Protein AF-0000000076753083 (afdb_homodimer)

Sequence (568 aa):
MSHSIWILEYGYVDRFPASNLFAAQPNAGHRRMPYCFGLVRSQDRCVLVDTGFADPAISERLTAKYGDTRWAHPVDVLARVGVSADEVDTILLTHNHFDHAGCVDAFPGAHVWIQRREIDNYLAAVRRPARFEFLTRSCQADLPQQLATRPATLVDGVASPAPGIELRPAHDTHTAGSQVVVVDDTWVFAGDNVYSYENLEGLSGDGVLAPIAMTTGSAAGWLDFADAMLRGVGGDTRRVLPFHEAGVWDRFPSATWDDGLHVAEVSLAGGHVSVVPSGPGTGSMSHSIWILEYGYVDRFPASNLFAAQPNAGHRRMPYCFGLVRSQDRCVLVDTGFADPAISERLTAKYGDTRWAHPVDVLARVGVSADEVDTILLTHNHFDHAGCVDAFPGAHVWIQRREIDNYLAAVRRPARFEFLTRSCQADLPQQLATRPATLVDGVASPAPGIELRPAHDTHTAGSQVVVVDDTWVFAGDNVYSYENLEGLSGDGVLAPIAMTTGSAAGWLDFADAMLRGVGGDTRRVLPFHEAGVWDRFPSATWDDGLHVAEVSLAGGHVSVVPSGPGTGS

pLDDT: mean 95.04, std 9.67, range [25.84, 99.0]

Organism: NCBI:txid927661

Nearest PDB structures (foldseek):
  3dhb-assembly1_A  TM=7.819E-01  e=1.507E-17  Bacillus thuringiensis serovar kurstaki
  5eht-assembly1_A  TM=7.887E-01  e=2.648E-17  Bacillus thuringiensis
  2br6-assembly1_A  TM=8.124E-01  e=2.225E-16  Bacillus thuringiensis
  9ayt-assembly1_P  TM=7.612E-01  e=2.522E-16  Saccharococcus caldoxylosilyticus
  3esh-assembly1_A  TM=8.110E-01  e=4.276E-14  Staphylococcus aureus subsp. aureus Mu50

Secondary structure (DSSP, 8-state):
---EEEEEEEEEEEEEEGGGTSTT-----EEEEEEEEEEEE-SS-EEEE------HHHHHHHHHHHS-EEE--HHHHHHTTT--GGG--EEE-S--BHHHHTTGGG-TTPEEEEEHHHHHHHHHHHTS-GGGGGGTTTB-TTHHHHHHTS-EEEE-S-EEEETTEEEEE-TTSSSTT-EEEEETTTEEEEETT-SSTHHHH-TTSS------SS-SSBHHHHHHHHHHHHHHTTT-GGGEEESS-TTHHHHS-EEE-TTS-EEEEEE--TT----S--------/---EEEEEEEEEEEEEEGGGTSTT-----EEEEEEEEEEEE-SS-EEEE------HHHHHHHHHHHS-EEE--HHHHHHHTT--GGG--EEE-S--BHHHHTTGGG-TTPEEEEEHHHHHHHHHHHTS-GGGGGGTTTB-TTHHHHHHTS-EEEE-S-EEEETTEEEEE-TTSSSTT-EEEEETTTEEEEETT-SSTHHHH-TTSS------SS-SSBHHHHHHHHHHHHHHTTT-GGGEEESS-TTHHHHS-EEE-TTS-EEEEEE--TT----S--------

Structure (mmCIF, N/CA/C/O backbone):
data_AF-0000000076753083-model_v1
#
loop_
_entity.id
_entity.type
_entity.pdbx_description
1 polymer 'Zn-dependent hydrolase, glyoxylase'
#
loop_
_atom_site.group_PDB
_atom_site.id
_atom_site.type_symbol
_atom_site.label_atom_id
_atom_site.label_alt_id
_atom_site.label_comp_id
_atom_site.label_asym_id
_atom_site.label_entity_id
_atom_site.label_seq_id
_atom_site.pdbx_PDB_ins_code
_atom_site.Cartn_x
_atom_site.Cartn_y
_atom_site.Cartn_z
_atom_site.occupancy
_atom_site.B_iso_or_equiv
_atom_site.auth_seq_id
_atom_site.auth_comp_id
_atom_site.auth_asym_id
_atom_site.auth_atom_id
_atom_site.pdbx_PDB_model_num
ATOM 1 N N . MET A 1 1 ? 13.266 34.344 8.391 1 61.94 1 MET A N 1
ATOM 2 C CA . MET A 1 1 ? 12.055 33.594 8.172 1 61.94 1 MET A CA 1
ATOM 3 C C . MET A 1 1 ? 10.812 34.438 8.352 1 61.94 1 MET A C 1
ATOM 5 O O . MET A 1 1 ? 10.766 35.281 9.242 1 61.94 1 MET A O 1
ATOM 9 N N . SER A 1 2 ? 9.898 34.25 7.238 1 85.56 2 SER A N 1
ATOM 10 C CA . SER A 1 2 ? 8.773 35.188 7.25 1 85.56 2 SER A CA 1
ATOM 11 C C . SER A 1 2 ? 7.582 34.594 8.016 1 85.56 2 SER A C 1
ATOM 13 O O . SER A 1 2 ? 6.652 35.312 8.359 1 85.56 2 SER A O 1
ATOM 15 N N . HIS A 1 3 ? 7.762 33.281 8.414 1 97 3 HIS A N 1
ATOM 16 C CA . HIS A 1 3 ? 6.609 32.688 9.062 1 97 3 HIS A CA 1
ATOM 17 C C . HIS A 1 3 ? 7.004 32 10.375 1 97 3 HIS A C 1
ATOM 19 O O . HIS A 1 3 ? 8.094 31.438 10.484 1 97 3 HIS A O 1
ATOM 25 N N . SER A 1 4 ? 6.195 32.125 11.422 1 98.06 4 SER A N 1
ATOM 26 C CA . SER A 1 4 ? 6.207 31.203 12.547 1 98.06 4 SER A CA 1
ATOM 27 C C . SER A 1 4 ? 5.41 29.938 12.234 1 98.06 4 SER A C 1
ATOM 29 O O . SER A 1 4 ? 4.387 30 11.547 1 98.06 4 SER A O 1
ATOM 31 N N . ILE A 1 5 ? 5.93 28.812 12.68 1 98.75 5 ILE A N 1
ATOM 32 C CA . ILE A 1 5 ? 5.293 27.516 12.43 1 98.75 5 ILE A CA 1
ATOM 33 C C . ILE A 1 5 ? 5.211 26.719 13.727 1 98.75 5 ILE A C 1
ATOM 35 O O . ILE A 1 5 ? 6.215 26.547 14.422 1 98.75 5 ILE A O 1
ATOM 39 N N . TRP A 1 6 ? 4.027 26.297 14.062 1 98.75 6 TRP A N 1
ATOM 40 C CA . TRP A 1 6 ? 3.82 25.375 15.18 1 98.75 6 TRP A CA 1
ATOM 41 C C . TRP A 1 6 ? 3.082 24.125 14.734 1 98.75 6 TRP A C 1
ATOM 43 O O . TRP A 1 6 ? 2.219 24.188 13.852 1 98.75 6 TRP A O 1
ATOM 53 N N . ILE A 1 7 ? 3.424 23.016 15.297 1 98.88 7 ILE A N 1
ATOM 54 C CA . ILE A 1 7 ? 2.652 21.781 15.211 1 98.88 7 ILE A CA 1
ATOM 55 C C . ILE A 1 7 ? 1.921 21.531 16.531 1 98.88 7 ILE A C 1
ATOM 57 O O . ILE A 1 7 ? 2.547 21.469 17.594 1 98.88 7 ILE A O 1
ATOM 61 N N . LEU A 1 8 ? 0.627 21.422 16.469 1 98.88 8 LEU A N 1
ATOM 62 C CA . LEU A 1 8 ? -0.217 21.312 17.641 1 98.88 8 LEU A CA 1
ATOM 63 C C . LEU A 1 8 ? -0.858 19.938 17.719 1 98.88 8 LEU A C 1
ATOM 65 O O . LEU A 1 8 ? -1.578 19.531 16.812 1 98.88 8 LEU A O 1
ATOM 69 N N . GLU A 1 9 ? -0.586 19.234 18.797 1 98.81 9 GLU A N 1
ATOM 70 C CA . GLU A 1 9 ? -1.224 17.938 19.047 1 98.81 9 GLU A CA 1
ATOM 71 C C . GLU A 1 9 ? -2.611 18.109 19.656 1 98.81 9 GLU A C 1
ATOM 73 O O . GLU A 1 9 ? -2.771 18.828 20.656 1 98.81 9 GLU A O 1
ATOM 78 N N . TYR A 1 10 ? -3.615 17.5 19.031 1 98.75 10 TYR A N 1
ATOM 79 C CA . TYR A 1 10 ? -4.957 17.609 19.594 1 98.75 10 TYR A CA 1
ATOM 80 C C . TYR A 1 10 ? -5.445 16.25 20.094 1 98.75 10 TYR A C 1
ATOM 82 O O . TYR A 1 10 ? -6.539 16.156 20.656 1 98.75 10 TYR A O 1
ATOM 90 N N . GLY A 1 11 ? -4.605 15.234 19.875 1 98.25 11 GLY A N 1
ATOM 91 C CA . GLY A 1 11 ? -4.91 13.914 20.406 1 98.25 11 GLY A CA 1
ATOM 92 C C . GLY A 1 11 ? -3.869 12.875 20.031 1 98.25 11 GLY A C 1
ATOM 93 O O . GLY A 1 11 ? -2.904 13.172 19.328 1 98.25 11 GLY A O 1
ATOM 94 N N . TYR A 1 12 ? -4.055 11.688 20.625 1 97.75 12 TYR A N 1
ATOM 95 C CA . TYR A 1 12 ? -3.182 10.578 20.266 1 97.75 12 TYR A CA 1
ATOM 96 C C . TYR A 1 12 ? -3.885 9.242 20.484 1 97.75 12 TYR A C 1
ATOM 98 O O . TYR A 1 12 ? -4.902 9.172 21.172 1 97.75 12 TYR A O 1
ATOM 106 N N . VAL A 1 13 ? -3.391 8.312 19.766 1 95.88 13 VAL A N 1
ATOM 107 C CA . VAL A 1 13 ? -3.643 6.898 20.047 1 95.88 13 VAL A CA 1
ATOM 108 C C . VAL A 1 13 ? -2.393 6.262 20.656 1 95.88 13 VAL A C 1
ATOM 110 O O . VAL A 1 13 ? -1.289 6.426 20.125 1 95.88 13 VAL A O 1
ATOM 113 N N . ASP A 1 14 ? -2.518 5.492 21.688 1 92.56 14 ASP A N 1
ATOM 114 C CA . ASP A 1 14 ? -1.365 5.051 22.469 1 92.56 14 ASP A CA 1
ATOM 115 C C . ASP A 1 14 ? -0.721 3.814 21.844 1 92.56 14 ASP A C 1
ATOM 117 O O . ASP A 1 14 ? 0.501 3.658 21.875 1 92.56 14 ASP A O 1
ATOM 121 N N . ARG A 1 15 ? -1.529 2.943 21.312 1 91.38 15 ARG A N 1
ATOM 122 C CA . ARG A 1 15 ? -0.994 1.678 20.828 1 91.38 15 ARG A CA 1
ATOM 123 C C . ARG A 1 15 ? -1.315 1.481 19.359 1 91.38 15 ARG A C 1
ATOM 125 O O . ARG A 1 15 ? -1.997 0.523 18.984 1 91.38 15 ARG A O 1
ATOM 132 N N . PHE A 1 16 ? -0.748 2.334 18.547 1 91.88 16 PHE A N 1
ATOM 133 C CA . PHE A 1 16 ? -0.932 2.213 17.109 1 91.88 16 PHE A CA 1
ATOM 134 C C . PHE A 1 16 ? 0.049 1.207 16.516 1 91.88 16 PHE A C 1
ATOM 136 O O . PHE A 1 16 ? 1.251 1.277 16.781 1 91.88 16 PHE A O 1
ATOM 143 N N . PRO A 1 17 ? -0.445 0.297 15.727 1 89.25 17 PRO A N 1
ATOM 144 C CA . PRO A 1 17 ? 0.468 -0.707 15.18 1 89.25 17 PRO A CA 1
ATOM 145 C C . PRO A 1 17 ? 1.49 -0.108 14.211 1 89.25 17 PRO A C 1
ATOM 147 O O . PRO A 1 17 ? 1.116 0.561 13.25 1 89.25 17 PRO A O 1
ATOM 150 N N . ALA A 1 18 ? 2.715 -0.465 14.391 1 86.19 18 ALA A N 1
ATOM 151 C CA . ALA A 1 18 ? 3.789 0.057 13.547 1 86.19 18 ALA A CA 1
ATOM 152 C C . ALA A 1 18 ? 3.635 -0.416 12.102 1 86.19 18 ALA A C 1
ATOM 154 O O . ALA A 1 18 ? 4 0.3 11.164 1 86.19 18 ALA A O 1
ATOM 155 N N . SER A 1 19 ? 3.01 -1.579 11.93 1 85.5 19 SER A N 1
ATOM 156 C CA . SER A 1 19 ? 2.838 -2.166 10.602 1 85.5 19 SER A CA 1
ATOM 157 C C . SER A 1 19 ? 1.927 -1.306 9.734 1 85.5 19 SER A C 1
ATOM 159 O O . SER A 1 19 ? 1.893 -1.468 8.508 1 85.5 19 SER A O 1
ATOM 161 N N . ASN A 1 20 ? 1.285 -0.365 10.328 1 89.5 20 ASN A N 1
ATOM 162 C CA . ASN A 1 20 ? 0.408 0.523 9.578 1 89.5 20 ASN A CA 1
ATOM 163 C C . ASN A 1 20 ? 1.157 1.752 9.062 1 89.5 20 ASN A C 1
ATOM 165 O O . ASN A 1 20 ? 0.63 2.512 8.25 1 89.5 20 ASN A O 1
ATOM 169 N N . LEU A 1 21 ? 2.391 1.886 9.484 1 91.69 21 LEU A N 1
ATOM 170 C CA . LEU A 1 21 ? 3.152 3.076 9.117 1 91.69 21 LEU A CA 1
ATOM 171 C C . LEU A 1 21 ? 4.059 2.799 7.922 1 91.69 21 LEU A C 1
ATOM 173 O O . LEU A 1 21 ? 4.445 3.723 7.203 1 91.69 21 LEU A O 1
ATOM 177 N N . PHE A 1 22 ? 4.402 1.543 7.781 1 91.56 22 PHE A N 1
ATOM 178 C CA . PHE A 1 22 ? 5.387 1.149 6.785 1 91.56 22 PHE A CA 1
ATOM 179 C C . PHE A 1 22 ? 4.875 -0.017 5.945 1 91.56 22 PHE A C 1
ATOM 181 O O . PHE A 1 22 ? 4.453 -1.039 6.488 1 91.56 22 PHE A O 1
ATOM 188 N N . ALA A 1 23 ? 4.988 0.157 4.688 1 90.19 23 ALA A N 1
ATOM 189 C CA . ALA A 1 23 ? 4.555 -0.908 3.787 1 90.19 23 ALA A CA 1
ATOM 190 C C . ALA A 1 23 ? 5.465 -2.129 3.906 1 90.19 23 ALA A C 1
ATOM 192 O O . ALA A 1 23 ? 6.688 -1.995 4.008 1 90.19 23 ALA A O 1
ATOM 193 N N . ALA A 1 24 ? 4.84 -3.322 3.887 1 81.5 24 ALA A N 1
ATOM 194 C CA . ALA A 1 24 ? 5.527 -4.609 3.789 1 81.5 24 ALA A CA 1
ATOM 195 C C . ALA A 1 24 ? 6.445 -4.832 4.988 1 81.5 24 ALA A C 1
ATOM 197 O O . ALA A 1 24 ? 7.543 -5.375 4.844 1 81.5 24 ALA A O 1
ATOM 198 N N . GLN A 1 25 ? 6.148 -4.273 6.121 1 77.69 25 GLN A N 1
ATOM 199 C CA . GLN A 1 25 ? 6.906 -4.508 7.344 1 77.69 25 GLN A CA 1
ATOM 200 C C . GLN A 1 25 ? 6.117 -5.379 8.32 1 77.69 25 GLN A C 1
ATOM 202 O O . GLN A 1 25 ? 4.918 -5.168 8.523 1 77.69 25 GLN A O 1
ATOM 207 N N . PRO A 1 26 ? 6.855 -6.352 8.773 1 71.38 26 PRO A N 1
ATOM 208 C CA . PRO A 1 26 ? 6.172 -7.238 9.719 1 71.38 26 PRO A CA 1
ATOM 209 C C . PRO A 1 26 ? 5.668 -6.5 10.953 1 71.38 26 PRO A C 1
ATOM 211 O O . PRO A 1 26 ? 6.016 -5.336 11.172 1 71.38 26 PRO A O 1
ATOM 214 N N . ASN A 1 27 ? 4.918 -7.285 11.727 1 64.5 27 ASN A N 1
ATOM 215 C CA . ASN A 1 27 ? 4.344 -6.793 12.969 1 64.5 27 ASN A CA 1
ATOM 216 C C . ASN A 1 27 ? 5.43 -6.367 13.961 1 64.5 27 ASN A C 1
ATOM 218 O O . ASN A 1 27 ? 6.199 -7.203 14.438 1 64.5 27 ASN A O 1
ATOM 222 N N . ALA A 1 28 ? 5.613 -5.094 13.961 1 71.75 28 ALA A N 1
ATOM 223 C CA . ALA A 1 28 ? 6.738 -4.555 14.719 1 71.75 28 ALA A CA 1
ATOM 224 C C . ALA A 1 28 ? 6.254 -3.809 15.961 1 71.75 28 ALA A C 1
ATOM 226 O O . ALA A 1 28 ? 6.891 -2.854 16.406 1 71.75 28 ALA A O 1
ATOM 227 N N . GLY A 1 29 ? 5.188 -4.27 16.516 1 83.62 29 GLY A N 1
ATOM 228 C CA . GLY A 1 29 ? 4.793 -3.658 17.766 1 83.62 29 GLY A CA 1
ATOM 229 C C . GLY A 1 29 ? 3.918 -2.434 17.594 1 83.62 29 GLY A C 1
ATOM 230 O O . GLY A 1 29 ? 3.252 -2.283 16.562 1 83.62 29 GLY A O 1
ATOM 231 N N . HIS A 1 30 ? 3.799 -1.666 18.75 1 89.5 30 HIS A N 1
ATOM 232 C CA . HIS A 1 30 ? 2.943 -0.486 18.781 1 89.5 30 HIS A CA 1
ATOM 233 C C . HIS A 1 30 ? 3.732 0.757 19.172 1 89.5 30 HIS A C 1
ATOM 235 O O . HIS A 1 30 ? 4.805 0.65 19.781 1 89.5 30 HIS A O 1
ATOM 241 N N . ARG A 1 31 ? 3.209 1.835 18.781 1 90.81 31 ARG A N 1
ATOM 242 C CA . ARG A 1 31 ? 3.75 3.109 19.25 1 90.81 31 ARG A CA 1
ATOM 243 C C . ARG A 1 31 ? 2.646 4.148 19.406 1 90.81 31 ARG A C 1
ATOM 245 O O . ARG A 1 31 ? 1.568 4.012 18.828 1 90.81 31 ARG A O 1
ATOM 252 N N . ARG A 1 32 ? 2.961 5.141 20.188 1 93.06 32 ARG A N 1
ATOM 253 C CA . ARG A 1 32 ? 2.023 6.25 20.312 1 93.06 32 ARG A CA 1
ATOM 254 C C . ARG A 1 32 ? 2.002 7.086 19.031 1 93.06 32 ARG A C 1
ATOM 256 O O . ARG A 1 32 ? 3.055 7.43 18.484 1 93.06 32 ARG A O 1
ATOM 263 N N . MET A 1 33 ? 0.857 7.301 18.562 1 96 33 MET A N 1
ATOM 264 C CA . MET A 1 33 ? 0.673 8.094 17.344 1 96 33 MET A CA 1
ATOM 265 C C . MET A 1 33 ? -0.063 9.391 17.656 1 96 33 MET A C 1
ATOM 267 O O . MET A 1 33 ? -1.247 9.375 17.984 1 96 33 MET A O 1
ATOM 271 N N . PRO A 1 34 ? 0.581 10.484 17.516 1 98.25 34 PRO A N 1
ATOM 272 C CA . PRO A 1 34 ? -0.098 11.766 17.734 1 98.25 34 PRO A CA 1
ATOM 273 C C . PRO A 1 34 ? -0.999 12.156 16.562 1 98.25 34 PRO A C 1
ATOM 275 O O . PRO A 1 34 ? -0.782 11.703 15.43 1 98.25 34 PRO A O 1
ATOM 278 N N . TYR A 1 35 ? -1.963 12.867 16.797 1 98.69 35 TYR A N 1
ATOM 279 C CA . TYR A 1 35 ? -2.805 13.586 15.844 1 98.69 35 TYR A CA 1
ATOM 280 C C . TYR A 1 35 ? -2.596 15.086 15.961 1 98.69 35 TYR A C 1
ATOM 282 O O . TYR A 1 35 ? -2.861 15.68 17.016 1 98.69 35 TYR A O 1
ATOM 290 N N . CYS A 1 36 ? -2.125 15.672 14.859 1 98.88 36 CYS A N 1
ATOM 291 C CA . CYS A 1 36 ? -1.72 17.078 14.922 1 98.88 36 CYS A CA 1
ATOM 292 C C . CYS A 1 36 ? -2.281 17.859 13.742 1 98.88 36 CYS A C 1
ATOM 294 O O . CYS A 1 36 ? -2.811 17.266 12.797 1 98.88 36 CYS A O 1
ATOM 296 N N . PHE A 1 37 ? -2.254 19.125 13.812 1 98.88 37 PHE A N 1
ATOM 297 C CA . PHE A 1 37 ? -2.393 20.062 12.711 1 98.88 37 PHE A CA 1
ATOM 298 C C . PHE A 1 37 ? -1.387 21.203 12.844 1 98.88 37 PHE A C 1
ATOM 300 O O . PHE A 1 37 ? -0.685 21.297 13.852 1 98.88 37 PHE A O 1
ATOM 307 N N . GLY A 1 38 ? -1.192 21.953 11.766 1 98.94 38 GLY A N 1
ATOM 308 C CA . GLY A 1 38 ? -0.175 22.984 11.742 1 98.94 38 GLY A CA 1
ATOM 309 C C . GLY A 1 38 ? -0.751 24.391 11.805 1 98.94 38 GLY A C 1
ATOM 310 O O . GLY A 1 38 ? -1.805 24.656 11.227 1 98.94 38 GLY A O 1
ATOM 311 N N . LEU A 1 39 ? -0.045 25.266 12.516 1 98.88 39 LEU A N 1
ATOM 312 C CA . LEU A 1 39 ? -0.304 26.703 12.531 1 98.88 39 LEU A CA 1
ATOM 313 C C . LEU A 1 39 ? 0.852 27.484 11.898 1 98.88 39 LEU A C 1
ATOM 315 O O . LEU A 1 39 ? 2.008 27.297 12.281 1 98.88 39 LEU A O 1
ATOM 319 N N . VAL A 1 40 ? 0.542 28.203 10.852 1 98.81 40 VAL A N 1
ATOM 320 C CA . VAL A 1 40 ? 1.52 29.047 10.164 1 98.81 40 VAL A CA 1
ATOM 321 C C . VAL A 1 40 ? 1.09 30.516 10.234 1 98.81 40 VAL A C 1
ATOM 323 O O . VAL A 1 40 ? 0.014 30.875 9.75 1 98.81 40 VAL A O 1
ATOM 326 N N . ARG A 1 41 ? 1.978 31.375 10.797 1 97.75 41 ARG A N 1
ATOM 327 C CA . ARG A 1 41 ? 1.605 32.781 10.961 1 97.75 41 ARG A CA 1
ATOM 328 C C . ARG A 1 41 ? 2.66 33.688 10.352 1 97.75 41 ARG A C 1
ATOM 330 O O . ARG A 1 41 ? 3.859 33.438 10.484 1 97.75 41 ARG A O 1
ATOM 337 N N . SER A 1 42 ? 2.164 34.625 9.641 1 96 42 SER A N 1
ATOM 338 C CA . SER A 1 42 ? 2.938 35.812 9.281 1 96 42 SER A CA 1
ATOM 339 C C . SER A 1 42 ? 2.373 37.062 9.945 1 96 42 SER A C 1
ATOM 341 O O . SER A 1 42 ? 1.556 36.969 10.867 1 96 42 SER A O 1
ATOM 343 N N . GLN A 1 43 ? 2.932 38.188 9.539 1 91.25 43 GLN A N 1
ATOM 344 C CA . GLN A 1 43 ? 2.451 39.438 10.117 1 91.25 43 GLN A CA 1
ATOM 345 C C . GLN A 1 43 ? 0.974 39.656 9.805 1 91.25 43 GLN A C 1
ATOM 347 O O . GLN A 1 43 ? 0.234 40.219 10.625 1 91.25 43 GLN A O 1
ATOM 352 N N . ASP A 1 44 ? 0.498 39.125 8.703 1 91.88 44 ASP A N 1
ATOM 353 C CA . ASP A 1 44 ? -0.834 39.531 8.242 1 91.88 44 ASP A CA 1
ATOM 354 C C . ASP A 1 44 ? -1.711 38.281 8.023 1 91.88 44 ASP A C 1
ATOM 356 O O . ASP A 1 44 ? -2.854 38.406 7.574 1 91.88 44 ASP A O 1
ATOM 360 N N . ARG A 1 45 ? -1.171 37.094 8.242 1 95.62 45 ARG A N 1
ATOM 361 C CA . ARG A 1 45 ? -1.933 35.906 7.934 1 95.62 45 ARG A CA 1
ATOM 362 C C . ARG A 1 45 ? -1.915 34.938 9.109 1 95.62 45 ARG A C 1
ATOM 364 O O . ARG A 1 45 ? -0.938 34.875 9.859 1 95.62 45 ARG A O 1
ATOM 371 N N . CYS A 1 46 ? -2.951 34.219 9.297 1 98 46 CYS A N 1
ATOM 372 C CA . CYS A 1 46 ? -3.109 33.094 10.211 1 98 46 CYS A CA 1
ATOM 373 C C . CYS A 1 46 ? -3.646 31.875 9.484 1 98 46 CYS A C 1
ATOM 375 O O . CYS A 1 46 ? -4.828 31.812 9.141 1 98 46 CYS A O 1
ATOM 377 N N . VAL A 1 47 ? -2.764 30.906 9.242 1 98.81 47 VAL A N 1
ATOM 378 C CA . VAL A 1 47 ? -3.053 29.797 8.352 1 98.81 47 VAL A CA 1
ATOM 379 C C . VAL A 1 47 ? -3.006 28.484 9.141 1 98.81 47 VAL A C 1
ATOM 381 O O . VAL A 1 47 ? -2.078 28.25 9.914 1 98.81 47 VAL A O 1
ATOM 384 N N . LEU A 1 48 ? -4.023 27.688 8.977 1 98.94 48 LEU A N 1
ATOM 385 C CA . LEU A 1 48 ? -3.959 26.312 9.461 1 98.94 48 LEU A CA 1
ATOM 386 C C . LEU A 1 48 ? -3.611 25.344 8.328 1 98.94 48 LEU A C 1
ATOM 388 O O . LEU A 1 48 ? -4.113 25.5 7.207 1 98.94 48 LEU A O 1
ATOM 392 N N . VAL A 1 49 ? -2.746 24.469 8.594 1 98.94 49 VAL A N 1
ATOM 393 C CA . VAL A 1 49 ? -2.58 23.266 7.773 1 98.94 49 VAL A CA 1
ATOM 394 C C . VAL A 1 49 ? -3.303 22.094 8.422 1 98.94 49 VAL A C 1
ATOM 396 O O . VAL A 1 49 ? -2.855 21.578 9.445 1 98.94 49 VAL A O 1
ATOM 399 N N . ASP A 1 50 ? -4.438 21.688 7.82 1 98.94 50 ASP A N 1
ATOM 400 C CA . ASP A 1 50 ? -5.383 20.703 8.352 1 98.94 50 ASP A CA 1
ATOM 401 C C . ASP A 1 50 ? -6.07 21.234 9.609 1 98.94 50 ASP A C 1
ATOM 403 O O . ASP A 1 50 ? -5.719 22.297 10.109 1 98.94 50 ASP A O 1
ATOM 407 N N . THR A 1 51 ? -7.109 20.516 10.086 1 98.88 51 THR A N 1
ATOM 408 C CA . THR A 1 51 ? -7.961 21.109 11.109 1 98.88 51 THR A CA 1
ATOM 409 C C . THR A 1 51 ? -8.242 20.125 12.234 1 98.88 51 THR A C 1
ATOM 411 O O . THR A 1 51 ? -8.891 20.469 13.227 1 98.88 51 THR A O 1
ATOM 414 N N . GLY A 1 52 ? -7.852 18.875 12.078 1 98.56 52 GLY A N 1
ATOM 415 C CA . GLY A 1 52 ? -8.203 17.844 13.047 1 98.56 52 GLY A CA 1
ATOM 416 C C . GLY A 1 52 ? -9.656 17.406 12.953 1 98.56 52 GLY A C 1
ATOM 417 O O . GLY A 1 52 ? -10.305 17.609 11.922 1 98.56 52 GLY A O 1
ATOM 418 N N . PHE A 1 53 ? -10.102 16.703 14.023 1 98 53 PHE A N 1
ATOM 419 C CA . PHE A 1 53 ? -11.492 16.297 14.109 1 98 53 PHE A CA 1
ATOM 420 C C . PHE A 1 53 ? -12 16.406 15.547 1 98 53 PHE A C 1
ATOM 422 O O . PHE A 1 53 ? -11.211 16.578 16.484 1 98 53 PHE A O 1
ATOM 429 N N . ALA A 1 54 ? -13.336 16.422 15.758 1 96.25 54 ALA A N 1
ATOM 430 C CA . ALA A 1 54 ? -13.938 16.469 17.094 1 96.25 54 ALA A CA 1
ATOM 431 C C . ALA A 1 54 ? -15.164 15.57 17.172 1 96.25 54 ALA A C 1
ATOM 433 O O . ALA A 1 54 ? -15.945 15.656 18.125 1 96.25 54 ALA A O 1
ATOM 434 N N . ASP A 1 55 ? -15.305 14.602 16.406 1 95.19 55 ASP A N 1
ATOM 435 C CA . ASP A 1 55 ? -16.438 13.68 16.406 1 95.19 55 ASP A CA 1
ATOM 436 C C . ASP A 1 55 ? -16.281 12.609 17.469 1 95.19 55 ASP A C 1
ATOM 438 O O . ASP A 1 55 ? -15.391 11.758 17.391 1 95.19 55 ASP A O 1
ATOM 442 N N . PRO A 1 56 ? -17.156 12.602 18.469 1 95.19 56 PRO A N 1
ATOM 443 C CA . PRO A 1 56 ? -17.031 11.633 19.562 1 95.19 56 PRO A CA 1
ATOM 444 C C . PRO A 1 56 ? -17.156 10.188 19.078 1 95.19 56 PRO A C 1
ATOM 446 O O . PRO A 1 56 ? -16.547 9.281 19.656 1 95.19 56 PRO A O 1
ATOM 449 N N . ALA A 1 57 ? -17.969 10.008 18.094 1 95.62 57 ALA A N 1
ATOM 450 C CA . ALA A 1 57 ? -18.125 8.648 17.562 1 95.62 57 ALA A CA 1
ATOM 451 C C . ALA A 1 57 ? -16.797 8.117 17.031 1 95.62 57 ALA A C 1
ATOM 453 O O . ALA A 1 57 ? -16.484 6.93 17.188 1 95.62 57 ALA A O 1
ATOM 454 N N . ILE A 1 58 ? -16.047 8.938 16.453 1 95.88 58 ILE A N 1
ATOM 455 C CA . ILE A 1 58 ? -14.75 8.547 15.898 1 95.88 58 ILE A CA 1
ATOM 456 C C . ILE A 1 58 ? -13.758 8.297 17.031 1 95.88 58 ILE A C 1
ATOM 458 O O . ILE A 1 58 ? -13.031 7.305 17.031 1 95.88 58 ILE A O 1
ATOM 462 N N . SER A 1 59 ? -13.766 9.211 18.031 1 95.69 59 SER A N 1
ATOM 463 C CA . SER A 1 59 ? -12.883 9.031 19.172 1 95.69 59 SER A CA 1
ATOM 464 C C . SER A 1 59 ? -13.148 7.711 19.891 1 95.69 59 SER A C 1
ATOM 466 O O . SER A 1 59 ? -12.211 7.004 20.266 1 95.69 59 SER A O 1
ATOM 468 N N . GLU A 1 60 ? -14.391 7.375 19.984 1 95.69 60 GLU A N 1
ATOM 469 C CA . GLU A 1 60 ? -14.773 6.129 20.641 1 95.69 60 GLU A CA 1
ATOM 470 C C . GLU A 1 60 ? -14.328 4.918 19.828 1 95.69 60 GLU A C 1
ATOM 472 O O . GLU A 1 60 ? -13.836 3.934 20.375 1 95.69 60 GLU A O 1
ATOM 477 N N . ARG A 1 61 ? -14.516 5.02 18.578 1 94.12 61 ARG A N 1
ATOM 478 C CA . ARG A 1 61 ? -14.102 3.936 17.688 1 94.12 61 ARG A CA 1
ATOM 479 C C . ARG A 1 61 ? -12.594 3.719 17.766 1 94.12 61 ARG A C 1
ATOM 481 O O . ARG A 1 61 ? -12.125 2.58 17.844 1 94.12 61 ARG A O 1
ATOM 488 N N . LEU A 1 62 ? -11.828 4.77 17.734 1 94.69 62 LEU A N 1
ATOM 489 C CA . LEU A 1 62 ? -10.375 4.68 17.797 1 94.69 62 LEU A CA 1
ATOM 490 C C . LEU A 1 62 ? -9.914 4.121 19.141 1 94.69 62 LEU A C 1
ATOM 492 O O . LEU A 1 62 ? -8.984 3.32 19.203 1 94.69 62 LEU A O 1
ATOM 496 N N . THR A 1 63 ? -10.594 4.535 20.188 1 94.12 63 THR A N 1
ATOM 497 C CA . THR A 1 63 ? -10.266 4.027 21.516 1 94.12 63 THR A CA 1
ATOM 498 C C . THR A 1 63 ? -10.539 2.527 21.609 1 94.12 63 THR A C 1
ATOM 500 O O . THR A 1 63 ? -9.727 1.773 22.141 1 94.12 63 THR A O 1
ATOM 503 N N . ALA A 1 64 ? -11.633 2.143 21.094 1 91.88 64 ALA A N 1
ATOM 504 C CA . ALA A 1 64 ? -11.992 0.728 21.094 1 91.88 64 ALA A CA 1
ATOM 505 C C . ALA A 1 64 ? -10.977 -0.096 20.297 1 91.88 64 ALA A C 1
ATOM 507 O O . ALA A 1 64 ? -10.641 -1.218 20.688 1 91.88 64 ALA A O 1
ATOM 508 N N . LYS A 1 65 ? -10.469 0.443 19.281 1 88.94 65 LYS A N 1
ATOM 509 C CA . LYS A 1 65 ? -9.617 -0.289 18.344 1 88.94 65 LYS A CA 1
ATOM 510 C C . LYS A 1 65 ? -8.164 -0.292 18.812 1 88.94 65 LYS A C 1
ATOM 512 O O . LYS A 1 65 ? -7.461 -1.292 18.672 1 88.94 65 LYS A O 1
ATOM 517 N N . TYR A 1 66 ? -7.734 0.822 19.375 1 88.31 66 TYR A N 1
ATOM 518 C CA . TYR A 1 66 ? -6.293 0.98 19.531 1 88.31 66 TYR A CA 1
ATOM 519 C C . TYR A 1 66 ? -5.926 1.188 21 1 88.31 66 TYR A C 1
ATOM 521 O O . TYR A 1 66 ? -4.754 1.387 21.328 1 88.31 66 TYR A O 1
ATOM 529 N N . GLY A 1 67 ? -6.84 1.169 21.844 1 87.38 67 GLY A N 1
ATOM 530 C CA . GLY A 1 67 ? -6.539 1.375 23.25 1 87.38 67 GLY A CA 1
ATOM 531 C C . GLY A 1 67 ? -6.754 2.809 23.703 1 87.38 67 GLY A C 1
ATOM 532 O O . GLY A 1 67 ? -7.582 3.525 23.141 1 87.38 67 GLY A O 1
ATOM 533 N N . ASP A 1 68 ? -5.953 3.242 24.656 1 91.25 68 ASP A N 1
ATOM 534 C CA . ASP A 1 68 ? -6.152 4.543 25.281 1 91.25 68 ASP A CA 1
ATOM 535 C C . ASP A 1 68 ? -5.902 5.676 24.297 1 91.25 68 ASP A C 1
ATOM 537 O O . ASP A 1 68 ? -4.965 5.617 23.5 1 91.25 68 ASP A O 1
ATOM 541 N N . THR A 1 69 ? -6.762 6.637 24.359 1 94.38 69 THR A N 1
ATOM 542 C CA . THR A 1 69 ? -6.668 7.836 23.531 1 94.38 69 THR A CA 1
ATOM 543 C C . THR A 1 69 ? -6.914 9.086 24.375 1 94.38 69 THR A C 1
ATOM 545 O O . THR A 1 69 ? -7.379 9 25.516 1 94.38 69 THR A O 1
ATOM 548 N N . ARG A 1 70 ? -6.488 10.195 23.891 1 95.81 70 ARG A N 1
ATOM 549 C CA . ARG A 1 70 ? -6.801 11.531 24.391 1 95.81 70 ARG A CA 1
ATOM 550 C C . ARG A 1 70 ? -7.137 12.469 23.234 1 95.81 70 ARG A C 1
ATOM 552 O O . ARG A 1 70 ? -6.48 12.445 22.188 1 95.81 70 ARG A O 1
ATOM 559 N N . TRP A 1 71 ? -8.188 13.195 23.5 1 97.56 71 TRP A N 1
ATOM 560 C CA . TRP A 1 71 ? -8.602 14.125 22.453 1 97.56 71 TRP A CA 1
ATOM 561 C C . TRP A 1 71 ? -8.984 15.477 23.031 1 97.56 71 TRP A C 1
ATOM 563 O O . TRP A 1 71 ? -9.625 15.547 24.078 1 97.56 71 TRP A O 1
ATOM 573 N N . ALA A 1 72 ? -8.602 16.516 22.453 1 98.19 72 ALA A N 1
ATOM 574 C CA . ALA A 1 72 ? -9.062 17.891 22.703 1 98.19 72 ALA A CA 1
ATOM 575 C C . ALA A 1 72 ? -9.617 18.516 21.422 1 98.19 72 ALA A C 1
ATOM 577 O O . ALA A 1 72 ? -9.188 18.188 20.328 1 98.19 72 ALA A O 1
ATOM 578 N N . HIS A 1 73 ? -10.594 19.328 21.625 1 98.44 73 HIS A N 1
ATOM 579 C CA . HIS A 1 73 ? -11.117 20.016 20.453 1 98.44 73 HIS A CA 1
ATOM 580 C C . HIS A 1 73 ? -10.055 20.906 19.812 1 98.44 73 HIS A C 1
ATOM 582 O O . HIS A 1 73 ? -9.422 21.719 20.5 1 98.44 73 HIS A O 1
ATOM 588 N N . PRO A 1 74 ? -9.906 20.859 18.469 1 98.5 74 PRO A N 1
ATOM 589 C CA . PRO A 1 74 ? -8.844 21.625 17.812 1 98.5 74 PRO A CA 1
ATOM 590 C C . PRO A 1 74 ? -8.945 23.125 18.094 1 98.5 74 PRO A C 1
ATOM 592 O O . PRO A 1 74 ? -7.918 23.797 18.234 1 98.5 74 PRO A O 1
ATOM 595 N N . VAL A 1 75 ? -10.109 23.672 18.25 1 98.69 75 VAL A N 1
ATOM 596 C CA . VAL A 1 75 ? -10.305 25.078 18.562 1 98.69 75 VAL A CA 1
ATOM 597 C C . VAL A 1 75 ? -9.727 25.391 19.938 1 98.69 75 VAL A C 1
ATOM 599 O O . VAL A 1 75 ? -9.094 26.438 20.141 1 98.69 75 VAL A O 1
ATOM 602 N N . ASP A 1 76 ? -9.953 24.469 20.875 1 98.56 76 ASP A N 1
ATOM 603 C CA . ASP A 1 76 ? -9.422 24.641 22.219 1 98.56 76 ASP A CA 1
ATOM 604 C C . ASP A 1 76 ? -7.895 24.594 22.219 1 98.56 76 ASP A C 1
ATOM 606 O O . ASP A 1 76 ? -7.234 25.359 22.922 1 98.56 76 ASP A O 1
ATOM 610 N N . VAL A 1 77 ? -7.371 23.703 21.469 1 98.56 77 VAL A N 1
ATOM 611 C CA . VAL A 1 77 ? -5.922 23.562 21.359 1 98.56 77 VAL A CA 1
ATOM 612 C C . VAL A 1 77 ? -5.32 24.828 20.766 1 98.56 77 VAL A C 1
ATOM 614 O O . VAL A 1 77 ? -4.297 25.328 21.234 1 98.56 77 VAL A O 1
ATOM 617 N N . LEU A 1 78 ? -5.926 25.344 19.703 1 98.44 78 LEU A N 1
ATOM 618 C CA . LEU A 1 78 ? -5.48 26.578 19.078 1 98.44 78 LEU A CA 1
ATOM 619 C C . LEU A 1 78 ? -5.488 27.734 20.078 1 98.44 78 LEU A C 1
ATOM 621 O O . LEU A 1 78 ? -4.566 28.547 20.094 1 98.44 78 LEU A O 1
ATOM 625 N N . ALA A 1 79 ? -6.449 27.781 20.922 1 98.19 79 ALA A N 1
ATOM 626 C CA . ALA A 1 79 ? -6.578 28.844 21.938 1 98.19 79 ALA A CA 1
ATOM 627 C C . ALA A 1 79 ? -5.418 28.797 22.922 1 98.19 79 ALA A C 1
ATOM 629 O O . ALA A 1 79 ? -5.004 29.828 23.453 1 98.19 79 ALA A O 1
ATOM 630 N N . ARG A 1 80 ? -4.91 27.625 23.141 1 97.5 80 ARG A N 1
ATOM 631 C CA . ARG A 1 80 ? -3.803 27.469 24.078 1 97.5 80 ARG A CA 1
ATOM 632 C C . ARG A 1 80 ? -2.572 28.234 23.609 1 97.5 80 ARG A C 1
ATOM 634 O O . ARG A 1 80 ? -1.691 28.547 24.406 1 97.5 80 ARG A O 1
ATOM 641 N N . VAL A 1 81 ? -2.543 28.469 22.312 1 97.38 81 VAL A N 1
ATOM 642 C CA . VAL A 1 81 ? -1.384 29.203 21.812 1 97.38 81 VAL A CA 1
ATOM 643 C C . VAL A 1 81 ? -1.792 30.625 21.422 1 97.38 81 VAL A C 1
ATOM 645 O O . VAL A 1 81 ? -1.115 31.281 20.625 1 97.38 81 VAL A O 1
ATOM 648 N N . GLY A 1 82 ? -2.928 31.031 21.875 1 96.25 82 GLY A N 1
ATOM 649 C CA . GLY A 1 82 ? -3.324 32.438 21.797 1 96.25 82 GLY A CA 1
ATOM 650 C C . GLY A 1 82 ? -4.031 32.781 20.5 1 96.25 82 GLY A C 1
ATOM 651 O O . GLY A 1 82 ? -4.066 33.938 20.109 1 96.25 82 GLY A O 1
ATOM 652 N N . VAL A 1 83 ? -4.5 31.844 19.828 1 97.62 83 VAL A N 1
ATOM 653 C CA . VAL A 1 83 ? -5.168 32.094 18.547 1 97.62 83 VAL A CA 1
ATOM 654 C C . VAL A 1 83 ? -6.629 31.656 18.641 1 97.62 83 VAL A C 1
ATOM 656 O O . VAL A 1 83 ? -6.926 30.547 19.062 1 97.62 83 VAL A O 1
ATOM 659 N N . SER A 1 84 ? -7.508 32.531 18.281 1 97.81 84 SER A N 1
ATOM 660 C CA . SER A 1 84 ? -8.93 32.188 18.25 1 97.81 84 SER A CA 1
ATOM 661 C C . SER A 1 84 ? -9.336 31.703 16.859 1 97.81 84 SER A C 1
ATOM 663 O O . SER A 1 84 ? -8.648 31.969 15.867 1 97.81 84 SER A O 1
ATOM 665 N N . ALA A 1 85 ? -10.414 30.984 16.812 1 98.25 85 ALA A N 1
ATOM 666 C CA . ALA A 1 85 ? -10.898 30.391 15.562 1 98.25 85 ALA A CA 1
ATOM 667 C C . ALA A 1 85 ? -11.172 31.469 14.516 1 98.25 85 ALA A C 1
ATOM 669 O O . ALA A 1 85 ? -10.93 31.266 13.32 1 98.25 85 ALA A O 1
ATOM 670 N N . ASP A 1 86 ? -11.625 32.625 14.961 1 97.38 86 ASP A N 1
ATOM 671 C CA . ASP A 1 86 ? -12.016 33.688 14.047 1 97.38 86 ASP A CA 1
ATOM 672 C C . ASP A 1 86 ? -10.797 34.344 13.414 1 97.38 86 ASP A C 1
ATOM 674 O O . ASP A 1 86 ? -10.914 35.062 12.422 1 97.38 86 ASP A O 1
ATOM 678 N N . GLU A 1 87 ? -9.633 34.125 14.016 1 97.69 87 GLU A N 1
ATOM 679 C CA . GLU A 1 87 ? -8.406 34.719 13.5 1 97.69 87 GLU A CA 1
ATOM 680 C C . GLU A 1 87 ? -7.867 33.938 12.312 1 97.69 87 GLU A C 1
ATOM 682 O O . GLU A 1 87 ? -7.035 34.438 11.555 1 97.69 87 GLU A O 1
ATOM 687 N N . VAL A 1 88 ? -8.328 32.719 12.172 1 98.69 88 VAL A N 1
ATOM 688 C CA . VAL A 1 88 ? -7.859 31.891 11.07 1 98.69 88 VAL A CA 1
ATOM 689 C C . VAL A 1 88 ? -8.469 32.375 9.758 1 98.69 88 VAL A C 1
ATOM 691 O O . VAL A 1 88 ? -9.695 32.344 9.594 1 98.69 88 VAL A O 1
ATOM 694 N N . ASP A 1 89 ? -7.637 32.75 8.844 1 98.44 89 ASP A N 1
ATOM 695 C CA . ASP A 1 89 ? -8.164 33.312 7.598 1 98.44 89 ASP A CA 1
ATOM 696 C C . ASP A 1 89 ? -7.988 32.344 6.441 1 98.44 89 ASP A C 1
ATOM 698 O O . ASP A 1 89 ? -8.594 32.5 5.379 1 98.44 89 ASP A O 1
ATOM 702 N N . THR A 1 90 ? -7.137 31.312 6.605 1 98.81 90 THR A N 1
ATOM 703 C CA . THR A 1 90 ? -6.84 30.359 5.555 1 98.81 90 THR A CA 1
ATOM 704 C C . THR A 1 90 ? -6.684 28.953 6.133 1 98.81 90 THR A C 1
ATOM 706 O O . THR A 1 90 ? -6.062 28.781 7.184 1 98.81 90 THR A O 1
ATOM 709 N N . ILE A 1 91 ? -7.258 27.953 5.512 1 98.94 91 ILE A N 1
ATOM 710 C CA . ILE A 1 91 ? -7.047 26.547 5.809 1 98.94 91 ILE A CA 1
ATOM 711 C C . ILE A 1 91 ? -6.504 25.828 4.574 1 98.94 91 ILE A C 1
ATOM 713 O O . ILE A 1 91 ? -7.086 25.922 3.49 1 98.94 91 ILE A O 1
ATOM 717 N N . LEU A 1 92 ? -5.375 25.234 4.699 1 99 92 LEU A N 1
ATOM 718 C CA . LEU A 1 92 ? -4.781 24.391 3.672 1 99 92 LEU A CA 1
ATOM 719 C C . LEU A 1 92 ? -4.926 22.922 4.031 1 99 92 LEU A C 1
ATOM 721 O O . LEU A 1 92 ? -4.266 22.438 4.949 1 99 92 LEU A O 1
ATOM 725 N N . LEU A 1 93 ? -5.809 22.203 3.324 1 98.94 93 LEU A N 1
ATOM 726 C CA . LEU A 1 93 ? -6.008 20.781 3.598 1 98.94 93 LEU A CA 1
ATOM 727 C C . LEU A 1 93 ? -5.047 19.922 2.773 1 98.94 93 LEU A C 1
ATOM 729 O O . LEU A 1 93 ? -4.992 20.062 1.549 1 98.94 93 LEU A O 1
ATOM 733 N N . THR A 1 94 ? -4.363 19.094 3.463 1 98.94 94 THR A N 1
ATOM 734 C CA . THR A 1 94 ? -3.48 18.172 2.762 1 98.94 94 THR A CA 1
ATOM 735 C C . THR A 1 94 ? -4.285 17.094 2.023 1 98.94 94 THR A C 1
ATOM 737 O O . THR A 1 94 ? -3.918 16.688 0.922 1 98.94 94 THR A O 1
ATOM 740 N N . HIS A 1 95 ? -5.316 16.609 2.68 1 98.94 95 HIS A N 1
ATOM 741 C CA . HIS A 1 95 ? -6.215 15.625 2.068 1 98.94 95 HIS A CA 1
ATOM 742 C C . HIS A 1 95 ? -7.531 15.531 2.834 1 98.94 95 HIS A C 1
ATOM 744 O O . HIS A 1 95 ? -7.719 16.234 3.838 1 98.94 95 HIS A O 1
ATOM 750 N N . ASN A 1 96 ? -8.445 14.695 2.355 1 98.88 96 ASN A N 1
ATOM 751 C CA . ASN A 1 96 ? -9.828 14.688 2.814 1 98.88 96 ASN A CA 1
ATOM 752 C C . ASN A 1 96 ? -10.07 13.602 3.859 1 98.88 96 ASN A C 1
ATOM 754 O O . ASN A 1 96 ? -11.172 13.062 3.951 1 98.88 96 ASN A O 1
ATOM 758 N N . HIS A 1 97 ? -9.18 13.18 4.656 1 98.88 97 HIS A N 1
ATOM 759 C CA . HIS A 1 97 ? -9.469 12.266 5.758 1 98.88 97 HIS A CA 1
ATOM 760 C C . HIS A 1 97 ? -10.047 13.016 6.957 1 98.88 97 HIS A C 1
ATOM 762 O O . HIS A 1 97 ? -9.75 14.188 7.16 1 98.88 97 HIS A O 1
ATOM 768 N N . PHE A 1 98 ? -10.758 12.289 7.742 1 98.62 98 PHE A N 1
ATOM 769 C CA . PHE A 1 98 ? -11.531 12.859 8.836 1 98.62 98 PHE A CA 1
ATOM 770 C C . PHE A 1 98 ? -10.625 13.578 9.828 1 98.62 98 PHE A C 1
ATOM 772 O O . PHE A 1 98 ? -10.992 14.609 10.391 1 98.62 98 PHE A O 1
ATOM 779 N N . ASP A 1 99 ? -9.445 13.07 10.055 1 98.69 99 ASP A N 1
ATOM 780 C CA . ASP A 1 99 ? -8.586 13.617 11.102 1 98.69 99 ASP A CA 1
ATOM 781 C C . ASP A 1 99 ? -7.809 14.836 10.594 1 98.69 99 ASP A C 1
ATOM 783 O O . ASP A 1 99 ? -7.07 15.469 11.352 1 98.69 99 ASP A O 1
ATOM 787 N N . HIS A 1 100 ? -7.996 15.195 9.383 1 98.88 100 HIS A N 1
ATOM 788 C CA . HIS A 1 100 ? -7.359 16.375 8.797 1 98.88 100 HIS A CA 1
ATOM 789 C C . HIS A 1 100 ? -8.391 17.422 8.414 1 98.88 100 HIS A C 1
ATOM 791 O O . HIS A 1 100 ? -8.117 18.625 8.5 1 98.88 100 HIS A O 1
ATOM 797 N N . ALA A 1 101 ? -9.531 16.984 8.062 1 98.88 101 ALA A N 1
ATOM 798 C CA . ALA A 1 101 ? -10.531 17.875 7.492 1 98.88 101 ALA A CA 1
ATOM 799 C C . ALA A 1 101 ? -11.766 17.969 8.391 1 98.88 101 ALA A C 1
ATOM 801 O O . ALA A 1 101 ? -12.711 18.703 8.086 1 98.88 101 ALA A O 1
ATOM 802 N N . GLY A 1 102 ? -11.766 17.359 9.492 1 98.62 102 GLY A N 1
ATOM 803 C CA . GLY A 1 102 ? -12.961 17.125 10.281 1 98.62 102 GLY A CA 1
ATOM 804 C C . GLY A 1 102 ? -13.492 18.375 10.953 1 98.62 102 GLY A C 1
ATOM 805 O O . GLY A 1 102 ? -14.656 18.438 11.359 1 98.62 102 GLY A O 1
ATOM 806 N N . CYS A 1 103 ? -12.68 19.422 11.094 1 98.56 103 CYS A N 1
ATOM 807 C CA . CYS A 1 103 ? -13.117 20.594 11.844 1 98.56 103 CYS A CA 1
ATOM 808 C C . CYS A 1 103 ? -13.109 21.844 10.961 1 98.56 103 CYS A C 1
ATOM 810 O O . CYS A 1 103 ? -13.008 22.969 11.469 1 98.56 103 CYS A O 1
ATOM 812 N N . VAL A 1 104 ? -13.211 21.641 9.688 1 98.56 104 VAL A N 1
ATOM 813 C CA . VAL A 1 104 ? -13.227 22.766 8.766 1 98.56 104 VAL A CA 1
ATOM 814 C C . VAL A 1 104 ? -14.344 23.734 9.164 1 98.56 104 VAL A C 1
ATOM 816 O O . VAL A 1 104 ? -14.156 24.953 9.148 1 98.56 104 VAL A O 1
ATOM 819 N N . ASP A 1 105 ? -15.438 23.234 9.609 1 97.19 105 ASP A N 1
ATOM 820 C CA . ASP A 1 105 ? -16.625 24.031 9.914 1 97.19 105 ASP A CA 1
ATOM 821 C C . ASP A 1 105 ? -16.422 24.859 11.18 1 97.19 105 ASP A C 1
ATOM 823 O O . ASP A 1 105 ? -17.188 25.781 11.453 1 97.19 105 ASP A O 1
ATOM 827 N N . ALA A 1 106 ? -15.438 24.578 11.945 1 98.06 106 ALA A N 1
ATOM 828 C CA . ALA A 1 106 ? -15.164 25.297 13.188 1 98.06 106 ALA A CA 1
ATOM 829 C C . ALA A 1 106 ? -14.477 26.625 12.922 1 98.06 106 ALA A C 1
ATOM 831 O O . ALA A 1 106 ? -14.312 27.438 13.836 1 98.06 106 ALA A O 1
ATOM 832 N N . PHE A 1 107 ? -14.109 26.828 11.672 1 98 107 PHE A N 1
ATOM 833 C CA . PHE A 1 107 ? -13.398 28.047 11.281 1 98 107 PHE A CA 1
ATOM 834 C C . PHE A 1 107 ? -14.148 28.781 10.172 1 98 107 PHE A C 1
ATOM 836 O O . PHE A 1 107 ? -13.695 28.812 9.023 1 98 107 PHE A O 1
ATOM 843 N N . PRO A 1 108 ? -15.172 29.469 10.477 1 93.56 108 PRO A N 1
ATOM 844 C CA . PRO A 1 108 ? -16.109 29.969 9.477 1 93.56 108 PRO A CA 1
ATOM 845 C C . PRO A 1 108 ? -15.516 31.062 8.586 1 93.56 108 PRO A C 1
ATOM 847 O O . PRO A 1 108 ? -15.953 31.25 7.449 1 93.56 108 PRO A O 1
ATOM 850 N N . GLY A 1 109 ? -14.547 31.766 9.008 1 95.5 109 GLY A N 1
ATOM 851 C CA . GLY A 1 109 ? -13.992 32.875 8.242 1 95.5 109 GLY A CA 1
ATOM 852 C C . GLY A 1 109 ? -12.859 32.438 7.32 1 95.5 109 GLY A C 1
ATOM 853 O O . GLY A 1 109 ? -12.383 33.25 6.512 1 95.5 109 GLY A O 1
ATOM 854 N N . ALA A 1 110 ? -12.484 31.234 7.375 1 98.44 110 ALA A N 1
ATOM 855 C CA . ALA A 1 110 ? -11.273 30.797 6.684 1 98.44 110 ALA A CA 1
ATOM 856 C C . ALA A 1 110 ? -11.57 30.422 5.234 1 98.44 110 ALA A C 1
ATOM 858 O O . ALA A 1 110 ? -12.594 29.797 4.949 1 98.44 110 ALA A O 1
ATOM 859 N N . HIS A 1 111 ? -10.711 30.812 4.312 1 98.81 111 HIS A N 1
ATOM 860 C CA . HIS A 1 111 ? -10.688 30.297 2.949 1 98.81 111 HIS A CA 1
ATOM 861 C C . HIS A 1 111 ? -9.984 28.938 2.887 1 98.81 111 HIS A C 1
ATOM 863 O O . HIS A 1 111 ? -8.836 28.812 3.307 1 98.81 111 HIS A O 1
ATOM 869 N N . VAL A 1 112 ? -10.68 27.922 2.346 1 98.94 112 VAL A N 1
ATOM 870 C CA . VAL A 1 112 ? -10.148 26.562 2.352 1 98.94 112 VAL A CA 1
ATOM 871 C C . VAL A 1 112 ? -9.547 26.25 0.986 1 98.94 112 VAL A C 1
ATOM 873 O O . VAL A 1 112 ? -10.156 26.531 -0.05 1 98.94 112 VAL A O 1
ATOM 876 N N . TRP A 1 113 ? -8.297 25.688 0.995 1 98.94 113 TRP A N 1
ATOM 877 C CA . TRP A 1 113 ? -7.617 25.234 -0.215 1 98.94 113 TRP A CA 1
ATOM 878 C C . TRP A 1 113 ? -7.402 23.719 -0.186 1 98.94 113 TRP A C 1
ATOM 880 O O . TRP A 1 113 ? -6.965 23.172 0.827 1 98.94 113 TRP A O 1
ATOM 890 N N . ILE A 1 114 ? -7.727 23.047 -1.301 1 98.94 114 ILE A N 1
ATOM 891 C CA . ILE A 1 114 ? -7.504 21.609 -1.452 1 98.94 114 ILE A CA 1
ATOM 892 C C . ILE A 1 114 ? -7.445 21.25 -2.936 1 98.94 114 ILE A C 1
ATOM 894 O O . ILE A 1 114 ? -7.969 21.984 -3.779 1 98.94 114 ILE A O 1
ATOM 898 N N . GLN A 1 115 ? -6.789 20.203 -3.281 1 98.94 115 GLN A N 1
ATOM 899 C CA . GLN A 1 115 ? -6.723 19.766 -4.672 1 98.94 115 GLN A CA 1
ATOM 900 C C . GLN A 1 115 ? -8.102 19.359 -5.188 1 98.94 115 GLN A C 1
ATOM 902 O O . GLN A 1 115 ? -8.82 18.609 -4.527 1 98.94 115 GLN A O 1
ATOM 907 N N . ARG A 1 116 ? -8.438 19.812 -6.359 1 98.88 116 ARG A N 1
ATOM 908 C CA . ARG A 1 116 ? -9.656 19.391 -7.039 1 98.88 116 ARG A CA 1
ATOM 909 C C . ARG A 1 116 ? -9.703 17.859 -7.176 1 98.88 116 ARG A C 1
ATOM 911 O O . ARG A 1 116 ? -10.742 17.25 -6.93 1 98.88 116 ARG A O 1
ATOM 918 N N . ARG A 1 117 ? -8.609 17.281 -7.492 1 98.81 117 ARG A N 1
ATOM 919 C CA . ARG A 1 117 ? -8.5 15.844 -7.691 1 98.81 117 ARG A CA 1
ATOM 920 C C . ARG A 1 117 ? -8.945 15.086 -6.445 1 98.81 117 ARG A C 1
ATOM 922 O O . ARG A 1 117 ? -9.547 14.016 -6.547 1 98.81 117 ARG A O 1
ATOM 929 N N . GLU A 1 118 ? -8.633 15.609 -5.285 1 98.88 118 GLU A N 1
ATOM 930 C CA . GLU A 1 118 ? -9 14.961 -4.027 1 98.88 118 GLU A CA 1
ATOM 931 C C . GLU A 1 118 ? -10.516 14.859 -3.883 1 98.88 118 GLU A C 1
ATOM 933 O O . GLU A 1 118 ? -11.039 13.789 -3.572 1 98.88 118 GLU A O 1
ATOM 938 N N . ILE A 1 119 ? -11.172 15.906 -4.172 1 98.88 119 ILE A N 1
ATOM 939 C CA . ILE A 1 119 ? -12.625 15.969 -3.996 1 98.88 119 ILE A CA 1
ATOM 940 C C . ILE A 1 119 ? -13.312 15.188 -5.105 1 98.88 119 ILE A C 1
ATOM 942 O O . ILE A 1 119 ? -14.219 14.391 -4.844 1 98.88 119 ILE A O 1
ATOM 946 N N . ASP A 1 120 ? -12.852 15.352 -6.363 1 98.88 120 ASP A N 1
ATOM 947 C CA . ASP A 1 120 ? -13.445 14.633 -7.484 1 98.88 120 ASP A CA 1
ATOM 948 C C . ASP A 1 120 ? -13.328 13.125 -7.289 1 98.88 120 ASP A C 1
ATOM 950 O O . ASP A 1 120 ? -14.281 12.383 -7.555 1 98.88 120 ASP A O 1
ATOM 954 N N . ASN A 1 121 ? -12.219 12.664 -6.883 1 98.81 121 ASN A N 1
ATOM 955 C CA . ASN A 1 121 ? -12.023 11.234 -6.684 1 98.81 121 ASN A CA 1
ATOM 956 C C . ASN A 1 121 ? -12.867 10.703 -5.527 1 98.81 121 ASN A C 1
ATOM 958 O O . ASN A 1 121 ? -13.375 9.586 -5.582 1 98.81 121 ASN A O 1
ATOM 962 N N . TYR A 1 122 ? -12.969 11.484 -4.461 1 98.81 122 TYR A N 1
ATOM 963 C CA . TYR A 1 122 ? -13.844 11.07 -3.369 1 98.81 122 TYR A CA 1
ATOM 964 C C . TYR A 1 122 ? -15.281 10.898 -3.854 1 98.81 122 TYR A C 1
ATOM 966 O O . TYR A 1 122 ? -15.914 9.867 -3.59 1 98.81 122 TYR A O 1
ATOM 974 N N . LEU A 1 123 ? -15.742 11.891 -4.566 1 98.81 123 LEU A N 1
ATOM 975 C CA . LEU A 1 123 ? -17.109 11.852 -5.062 1 98.81 123 LEU A CA 1
ATOM 976 C C . LEU A 1 123 ? -17.312 10.688 -6.023 1 98.81 123 LEU A C 1
ATOM 978 O O . LEU A 1 123 ? -18.375 10.047 -6.016 1 98.81 123 LEU A O 1
ATOM 982 N N . ALA A 1 124 ? -16.312 10.391 -6.836 1 98.75 124 ALA A N 1
ATOM 983 C CA . ALA A 1 124 ? -16.375 9.227 -7.719 1 98.75 124 ALA A CA 1
ATOM 984 C C . ALA A 1 124 ? -16.406 7.93 -6.91 1 98.75 124 ALA A C 1
ATOM 986 O O . ALA A 1 124 ? -17.156 7.004 -7.238 1 98.75 124 ALA A O 1
ATOM 987 N N . ALA A 1 125 ? -15.625 7.836 -5.902 1 98.75 125 ALA A N 1
ATOM 988 C CA . ALA A 1 125 ? -15.531 6.641 -5.066 1 98.75 125 ALA A CA 1
ATOM 989 C C . ALA A 1 125 ? -16.859 6.371 -4.352 1 98.75 125 ALA A C 1
ATOM 991 O O . ALA A 1 125 ? -17.266 5.219 -4.199 1 98.75 125 ALA A O 1
ATOM 992 N N . VAL A 1 126 ? -17.5 7.41 -3.891 1 98.44 126 VAL A N 1
ATOM 993 C CA . VAL A 1 126 ? -18.766 7.297 -3.174 1 98.44 126 VAL A CA 1
ATOM 994 C C . VAL A 1 126 ? -19.812 6.637 -4.07 1 98.44 126 VAL A C 1
ATOM 996 O O . VAL A 1 126 ? -20.719 5.961 -3.584 1 98.44 126 VAL A O 1
ATOM 999 N N . ARG A 1 127 ? -19.688 6.781 -5.395 1 98.19 127 ARG A N 1
ATOM 1000 C CA . ARG A 1 127 ? -20.672 6.258 -6.34 1 98.19 127 ARG A CA 1
ATOM 1001 C C . ARG A 1 127 ? -20.391 4.797 -6.668 1 98.19 127 ARG A C 1
ATOM 1003 O O . ARG A 1 127 ? -21.188 4.141 -7.344 1 98.19 127 ARG A O 1
ATOM 1010 N N . ARG A 1 128 ? -19.266 4.297 -6.207 1 98.38 128 ARG A N 1
ATOM 1011 C CA . ARG A 1 128 ? -18.922 2.896 -6.434 1 98.38 128 ARG A CA 1
ATOM 1012 C C . ARG A 1 128 ? -19.703 1.981 -5.5 1 98.38 128 ARG A C 1
ATOM 1014 O O . ARG A 1 128 ? -20.219 2.432 -4.48 1 98.38 128 ARG A O 1
ATOM 1021 N N . PRO A 1 129 ? -19.766 0.651 -5.875 1 97.81 129 PRO A N 1
ATOM 1022 C CA . PRO A 1 129 ? -20.422 -0.314 -4.988 1 97.81 129 PRO A CA 1
ATOM 1023 C C . PRO A 1 129 ? -19.766 -0.394 -3.611 1 97.81 129 PRO A C 1
ATOM 1025 O O . PRO A 1 129 ? -18.609 0.014 -3.453 1 97.81 129 PRO A O 1
ATOM 1028 N N . ALA A 1 130 ? -20.422 -0.979 -2.631 1 97.38 130 ALA A N 1
ATOM 1029 C CA . ALA A 1 130 ? -20 -1.062 -1.234 1 97.38 130 ALA A CA 1
ATOM 1030 C C . ALA A 1 130 ? -18.672 -1.783 -1.106 1 97.38 130 ALA A C 1
ATOM 1032 O O . ALA A 1 130 ? -17.891 -1.499 -0.195 1 97.38 130 ALA A O 1
ATOM 1033 N N . ARG A 1 131 ? -18.344 -2.652 -2.031 1 97.75 131 ARG A N 1
ATOM 1034 C CA . ARG A 1 131 ? -17.109 -3.432 -1.948 1 97.75 131 ARG A CA 1
ATOM 1035 C C . ARG A 1 131 ? -15.883 -2.545 -2.15 1 97.75 131 ARG A C 1
ATOM 1037 O O . ARG A 1 131 ? -14.75 -2.975 -1.914 1 97.75 131 ARG A O 1
ATOM 1044 N N . PHE A 1 132 ? -16.094 -1.256 -2.588 1 98.44 132 PHE A N 1
ATOM 1045 C CA . PHE A 1 132 ? -15.016 -0.299 -2.764 1 98.44 132 PHE A CA 1
ATOM 1046 C C . PHE A 1 132 ? -14.898 0.617 -1.551 1 98.44 132 PHE A C 1
ATOM 1048 O O . PHE A 1 132 ? -14.234 1.652 -1.61 1 98.44 132 PHE A O 1
ATOM 1055 N N . GLU A 1 133 ? -15.477 0.273 -0.407 1 97.31 133 GLU A N 1
ATOM 1056 C CA . GLU A 1 133 ? -15.531 1.107 0.789 1 97.31 133 GLU A CA 1
ATOM 1057 C C . GLU A 1 133 ? -14.141 1.546 1.228 1 97.31 133 GLU A C 1
ATOM 1059 O O . GLU A 1 133 ? -13.984 2.588 1.866 1 97.31 133 GLU A O 1
ATOM 1064 N N . PHE A 1 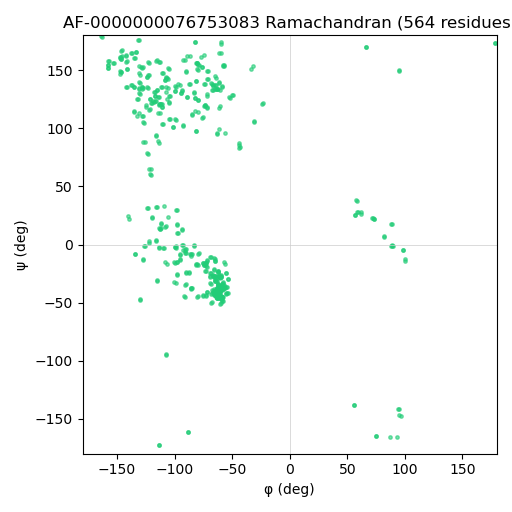134 ? -13.078 0.82 0.883 1 97.44 134 PHE A N 1
ATOM 1065 C CA . PHE A 1 134 ? -11.695 1.125 1.22 1 97.44 134 PHE A CA 1
ATOM 1066 C C . PHE A 1 134 ? -11.328 2.539 0.785 1 97.44 134 PHE A C 1
ATOM 1068 O O . PHE A 1 134 ? -10.531 3.211 1.444 1 97.44 134 PHE A O 1
ATOM 1075 N N . LEU A 1 135 ? -11.953 3.039 -0.271 1 98.19 135 LEU A N 1
ATOM 1076 C CA . LEU A 1 135 ? -11.578 4.312 -0.875 1 98.19 135 LEU A CA 1
ATOM 1077 C C . LEU A 1 135 ? -12.188 5.48 -0.103 1 98.19 135 LEU A C 1
ATOM 1079 O O . LEU A 1 135 ? -11.758 6.625 -0.256 1 98.19 135 LEU A O 1
ATOM 1083 N N . THR A 1 136 ? -13.242 5.199 0.769 1 98.25 136 THR A N 1
ATOM 1084 C CA . THR A 1 136 ? -14 6.328 1.294 1 98.25 136 THR A CA 1
ATOM 1085 C C . THR A 1 136 ? -14.07 6.27 2.818 1 98.25 136 THR A C 1
ATOM 1087 O O . THR A 1 136 ? -14.422 7.262 3.467 1 98.25 136 THR A O 1
ATOM 1090 N N . ARG A 1 137 ? -13.727 5.199 3.416 1 95.88 137 ARG A N 1
ATOM 1091 C CA . ARG A 1 137 ? -14.055 4.93 4.812 1 95.88 137 ARG A CA 1
ATOM 1092 C C . ARG A 1 137 ? -13.352 5.918 5.738 1 95.88 137 ARG A C 1
ATOM 1094 O O . ARG A 1 137 ? -13.836 6.191 6.84 1 95.88 137 ARG A O 1
ATOM 1101 N N . SER A 1 138 ? -12.258 6.453 5.363 1 97.19 138 SER A N 1
ATOM 1102 C CA . SER A 1 138 ? -11.516 7.363 6.234 1 97.19 138 SER A CA 1
ATOM 1103 C C . SER A 1 138 ? -11.797 8.82 5.879 1 97.19 138 SER A C 1
ATOM 1105 O O . SER A 1 138 ? -11.289 9.734 6.535 1 97.19 138 SER A O 1
ATOM 1107 N N . CYS A 1 139 ? -12.578 9.07 4.898 1 98.56 139 CYS A N 1
ATOM 1108 C CA . CYS A 1 139 ? -12.789 10.414 4.383 1 98.56 139 CYS A CA 1
ATOM 1109 C C . CYS A 1 139 ? -13.781 11.18 5.25 1 98.56 139 CYS A C 1
ATOM 1111 O O . CYS A 1 139 ? -14.586 10.578 5.965 1 98.56 139 CYS A O 1
ATOM 1113 N N . GLN A 1 140 ? -13.594 12.445 5.262 1 98.62 140 GLN A N 1
ATOM 1114 C CA . GLN A 1 140 ? -14.617 13.32 5.82 1 98.62 140 GLN A CA 1
ATOM 1115 C C . GLN A 1 140 ? -15.797 13.477 4.855 1 98.62 140 GLN A C 1
ATOM 1117 O O . GLN A 1 140 ? -15.727 14.266 3.91 1 98.62 140 GLN A O 1
ATOM 1122 N N . ALA A 1 141 ? -16.875 12.922 5.18 1 98.06 141 ALA A N 1
ATOM 1123 C CA . ALA A 1 141 ? -17.969 12.695 4.234 1 98.06 141 ALA A CA 1
ATOM 1124 C C . ALA A 1 141 ? -18.625 14.016 3.826 1 98.06 141 ALA A C 1
ATOM 1126 O O . ALA A 1 141 ? -19.047 14.18 2.678 1 98.06 141 ALA A O 1
ATOM 1127 N N . ASP A 1 142 ? -18.688 14.953 4.68 1 98.06 142 ASP A N 1
ATOM 1128 C CA . ASP A 1 142 ? -19.453 16.156 4.387 1 98.06 142 ASP A CA 1
ATOM 1129 C C . ASP A 1 142 ? -18.562 17.281 3.879 1 98.06 142 ASP A C 1
ATOM 1131 O O . ASP A 1 142 ? -18.984 18.422 3.752 1 98.06 142 ASP A O 1
ATOM 1135 N N . LEU A 1 143 ? -17.281 16.984 3.58 1 98.69 143 LEU A N 1
ATOM 1136 C CA . LEU A 1 143 ? -16.344 18.031 3.17 1 98.69 143 LEU A CA 1
ATOM 1137 C C . LEU A 1 143 ? -16.797 18.672 1.862 1 98.69 143 LEU A C 1
ATOM 1139 O O . LEU A 1 143 ? -16.812 19.906 1.741 1 98.69 143 LEU A O 1
ATOM 1143 N N . PRO A 1 144 ? -17.188 17.938 0.853 1 98.69 144 PRO A N 1
ATOM 1144 C CA . PRO A 1 144 ? -17.641 18.578 -0.382 1 98.69 144 PRO A CA 1
ATOM 1145 C C . PRO A 1 144 ? -18.75 19.594 -0.146 1 98.69 144 PRO A C 1
ATOM 1147 O O . PRO A 1 144 ? -18.734 20.688 -0.719 1 98.69 144 PRO A O 1
ATOM 1150 N N . GLN A 1 145 ? -19.672 19.25 0.7 1 98 145 GLN A N 1
ATOM 1151 C CA . GLN A 1 145 ? -20.766 20.156 1.021 1 98 145 GLN A CA 1
ATOM 1152 C C . GLN A 1 145 ? -20.266 21.406 1.756 1 98 145 GLN A C 1
ATOM 1154 O O . GLN A 1 145 ? -20.719 22.516 1.494 1 98 145 GLN A O 1
ATOM 1159 N N . GLN A 1 146 ? -19.359 21.203 2.674 1 97.75 146 GLN A N 1
ATOM 1160 C CA . GLN A 1 146 ? -18.781 22.328 3.408 1 97.75 146 GLN A CA 1
ATOM 1161 C C . GLN A 1 146 ? -18.047 23.281 2.467 1 97.75 146 GLN A C 1
ATOM 1163 O O . GLN A 1 146 ? -18.188 24.5 2.596 1 97.75 146 GLN A O 1
ATOM 1168 N N . LEU A 1 147 ? -17.328 22.734 1.541 1 98.5 147 LEU A N 1
ATOM 1169 C CA . LEU A 1 147 ? -16.578 23.562 0.595 1 98.5 147 LEU A CA 1
ATOM 1170 C C . LEU A 1 147 ? -17.516 24.375 -0.29 1 98.5 147 LEU A C 1
ATOM 1172 O O . LEU A 1 147 ? -17.172 25.484 -0.702 1 98.5 147 LEU A O 1
ATOM 1176 N N . ALA A 1 148 ? -18.641 23.875 -0.568 1 97.44 148 ALA A N 1
ATOM 1177 C CA . ALA A 1 148 ? -19.609 24.516 -1.457 1 97.44 148 ALA A CA 1
ATOM 1178 C C . ALA A 1 148 ? -20.281 25.688 -0.765 1 97.44 148 ALA A C 1
ATOM 1180 O O . ALA A 1 148 ? -20.891 26.547 -1.424 1 97.44 148 ALA A O 1
ATOM 1181 N N . THR A 1 149 ? -20.234 25.781 0.54 1 96.5 149 THR A N 1
ATOM 1182 C CA . THR A 1 149 ? -21 26.781 1.279 1 96.5 149 THR A CA 1
ATOM 1183 C C . THR A 1 149 ? -20.062 27.797 1.938 1 96.5 149 THR A C 1
ATOM 1185 O O . THR A 1 149 ? -20.453 28.5 2.865 1 96.5 149 THR A O 1
ATOM 1188 N N . ARG A 1 150 ? -18.812 27.797 1.543 1 97.69 150 ARG A N 1
ATOM 1189 C CA . ARG A 1 150 ? -17.828 28.734 2.086 1 97.69 150 ARG A CA 1
ATOM 1190 C C . ARG A 1 150 ? -16.812 29.141 1.021 1 97.69 150 ARG A C 1
ATOM 1192 O O . ARG A 1 150 ? -16.781 28.547 -0.063 1 97.69 150 ARG A O 1
ATOM 1199 N N . PRO A 1 151 ? -16.016 30.203 1.319 1 97.94 151 PRO A N 1
ATOM 1200 C CA . PRO A 1 151 ? -14.914 30.453 0.394 1 97.94 151 PRO A CA 1
ATOM 1201 C C . PRO A 1 151 ? -13.938 29.281 0.308 1 97.94 151 PRO A C 1
ATOM 1203 O O . PRO A 1 151 ? -13.406 28.844 1.331 1 97.94 151 PRO A O 1
ATOM 1206 N N . ALA A 1 152 ? -13.828 28.766 -0.834 1 98.81 152 ALA A N 1
ATOM 1207 C CA . ALA A 1 152 ? -12.938 27.641 -1.056 1 98.81 152 ALA A CA 1
ATOM 1208 C C . ALA A 1 152 ? -12.336 27.672 -2.459 1 98.81 152 ALA A C 1
ATOM 1210 O O . ALA A 1 152 ? -12.961 28.188 -3.391 1 98.81 152 ALA A O 1
ATOM 1211 N N . THR A 1 153 ? -11.109 27.203 -2.596 1 98.88 153 THR A N 1
ATOM 1212 C CA . THR A 1 153 ? -10.445 27.031 -3.883 1 98.88 153 THR A CA 1
ATOM 1213 C C . THR A 1 153 ? -10.031 25.578 -4.094 1 98.88 153 THR A C 1
ATOM 1215 O O . THR A 1 153 ? -9.266 25.031 -3.303 1 98.88 153 THR A O 1
ATOM 1218 N N . LEU A 1 154 ? -10.578 24.953 -5.074 1 98.81 154 LEU A N 1
ATOM 1219 C CA . LEU A 1 154 ? -10.094 23.672 -5.559 1 98.81 154 LEU A CA 1
ATOM 1220 C C . LEU A 1 154 ? -8.961 23.844 -6.559 1 98.81 154 LEU A C 1
ATOM 1222 O O . LEU A 1 154 ? -9.18 24.312 -7.68 1 98.81 154 LEU A O 1
ATOM 1226 N N . VAL A 1 155 ? -7.812 23.422 -6.113 1 98.5 155 VAL A N 1
ATOM 1227 C CA . VAL A 1 155 ? -6.605 23.719 -6.871 1 98.5 155 VAL A CA 1
ATOM 1228 C C . VAL A 1 155 ? -6.332 22.594 -7.871 1 98.5 155 VAL A C 1
ATOM 1230 O O . VAL A 1 155 ? -6.66 21.438 -7.609 1 98.5 155 VAL A O 1
ATOM 1233 N N . ASP A 1 156 ? -5.723 22.953 -9.023 1 98.44 156 ASP A N 1
ATOM 1234 C CA . ASP A 1 156 ? -5.215 22 -9.992 1 98.44 156 ASP A CA 1
ATOM 1235 C C . ASP A 1 156 ? -3.691 22.062 -10.094 1 98.44 156 ASP A C 1
ATOM 1237 O O . ASP A 1 156 ? -3.154 22.781 -10.945 1 98.44 156 ASP A O 1
ATOM 1241 N N . GLY A 1 157 ? -3.121 21.344 -9.289 1 98.31 157 GLY A N 1
ATOM 1242 C CA . GLY A 1 157 ? -1.668 21.344 -9.305 1 98.31 157 GLY A CA 1
ATOM 1243 C C . GLY A 1 157 ? -1.062 22.312 -8.305 1 98.31 157 GLY A C 1
ATOM 1244 O O . GLY A 1 157 ? -1.528 22.406 -7.168 1 98.31 157 GLY A O 1
ATOM 1245 N N . VAL A 1 158 ? 0.02 22.969 -8.68 1 98.62 158 VAL A N 1
ATOM 1246 C CA . VAL A 1 158 ? 0.756 23.891 -7.805 1 98.62 158 VAL A CA 1
ATOM 1247 C C . VAL A 1 158 ? -0.022 25.188 -7.637 1 98.62 158 VAL A C 1
ATOM 1249 O O . VAL A 1 158 ? -0.596 25.703 -8.602 1 98.62 158 VAL A O 1
ATOM 1252 N N . ALA A 1 159 ? -0.034 25.672 -6.441 1 98.69 159 ALA A N 1
ATOM 1253 C CA . ALA A 1 159 ? -0.701 26.938 -6.156 1 98.69 159 ALA A CA 1
ATOM 1254 C C . ALA A 1 159 ? 0.016 27.703 -5.047 1 98.69 159 ALA A C 1
ATOM 1256 O O . ALA A 1 159 ? 0.794 27.125 -4.289 1 98.69 159 ALA A O 1
ATOM 1257 N N . SER A 1 160 ? -0.234 28.969 -4.961 1 98.44 160 SER A N 1
ATOM 1258 C CA . SER A 1 160 ? 0.32 29.844 -3.934 1 98.44 160 SER A CA 1
ATOM 1259 C C . SER A 1 160 ? -0.782 30.625 -3.211 1 98.44 160 SER A C 1
ATOM 1261 O O . SER A 1 160 ? -1.093 31.75 -3.574 1 98.44 160 SER A O 1
ATOM 1263 N N . PRO A 1 161 ? -1.317 30.016 -2.17 1 98 161 PRO A N 1
ATOM 1264 C CA . PRO A 1 161 ? -2.434 30.641 -1.448 1 98 161 PRO A CA 1
ATOM 1265 C C . PRO A 1 161 ? -2.049 31.953 -0.787 1 98 161 PRO A C 1
ATOM 1267 O O . PRO A 1 161 ? -2.912 32.812 -0.561 1 98 161 PRO A O 1
ATOM 1270 N N . ALA A 1 162 ? -0.745 32.156 -0.416 1 96.56 162 ALA A N 1
ATOM 1271 C CA . ALA A 1 162 ? -0.203 33.344 0.235 1 96.56 162 ALA A CA 1
ATOM 1272 C C . ALA A 1 162 ? 1.3 33.469 -0.003 1 96.56 162 ALA A C 1
ATOM 1274 O O . ALA A 1 162 ? 1.952 32.5 -0.388 1 96.56 162 ALA A O 1
ATOM 1275 N N . PRO A 1 163 ? 1.795 34.75 0.145 1 95.88 163 PRO A N 1
ATOM 1276 C CA . PRO A 1 163 ? 3.248 34.875 0.009 1 95.88 163 PRO A CA 1
ATOM 1277 C C . PRO A 1 163 ? 4.012 33.906 0.911 1 95.88 163 PRO A C 1
ATOM 1279 O O . PRO A 1 163 ? 3.719 33.812 2.105 1 95.88 163 PRO A O 1
ATOM 1282 N N . GLY A 1 164 ? 4.922 33.125 0.328 1 97.31 164 GLY A N 1
ATOM 1283 C CA . GLY A 1 164 ? 5.77 32.219 1.089 1 97.31 164 GLY A CA 1
ATOM 1284 C C . GLY A 1 164 ? 5.141 30.844 1.321 1 97.31 164 GLY A C 1
ATOM 1285 O O . GLY A 1 164 ? 5.762 29.969 1.916 1 97.31 164 GLY A O 1
ATOM 1286 N N . ILE A 1 165 ? 3.924 30.703 0.814 1 98.31 165 ILE A N 1
ATOM 1287 C CA . ILE A 1 165 ? 3.223 29.438 0.994 1 98.31 165 ILE A CA 1
ATOM 1288 C C . ILE A 1 165 ? 2.869 28.844 -0.368 1 98.31 165 ILE A C 1
ATOM 1290 O O . ILE A 1 165 ? 2.279 29.516 -1.212 1 98.31 165 ILE A O 1
ATOM 1294 N N . GLU A 1 166 ? 3.289 27.625 -0.558 1 98.75 166 GLU A N 1
ATOM 1295 C CA . GLU A 1 166 ? 3.025 26.922 -1.813 1 98.75 166 GLU A CA 1
ATOM 1296 C C . GLU A 1 166 ? 2.396 25.562 -1.563 1 98.75 166 GLU A C 1
ATOM 1298 O O . GLU A 1 166 ? 2.807 24.844 -0.65 1 98.75 166 GLU A O 1
ATOM 1303 N N . LEU A 1 167 ? 1.364 25.25 -2.354 1 98.88 167 LEU A N 1
ATOM 1304 C CA . LEU A 1 167 ? 0.791 23.906 -2.4 1 98.88 167 LEU A CA 1
ATOM 1305 C C . LEU A 1 167 ? 1.404 23.094 -3.535 1 98.88 167 LEU A C 1
ATOM 1307 O O . LEU A 1 167 ? 1.52 23.578 -4.66 1 98.88 167 LEU A O 1
ATOM 1311 N N . ARG A 1 168 ? 1.842 21.906 -3.254 1 98.81 168 ARG A N 1
ATOM 1312 C CA . ARG A 1 168 ? 2.367 20.984 -4.258 1 98.81 168 ARG A CA 1
ATOM 1313 C C . ARG A 1 168 ? 1.618 19.656 -4.23 1 98.81 168 ARG A C 1
ATOM 1315 O O . ARG A 1 168 ? 1.388 19.094 -3.16 1 98.81 168 ARG A O 1
ATOM 1322 N N . PRO A 1 169 ? 1.297 19.188 -5.438 1 98.62 169 PRO A N 1
ATOM 1323 C CA . PRO A 1 169 ? 0.539 17.938 -5.473 1 98.62 169 PRO A CA 1
ATOM 1324 C C . PRO A 1 169 ? 1.382 16.719 -5.078 1 98.62 169 PRO A C 1
ATOM 1326 O O . PRO A 1 169 ? 2.574 16.672 -5.395 1 98.62 169 PRO A O 1
ATOM 1329 N N . ALA A 1 170 ? 0.841 15.781 -4.379 1 98.56 170 ALA A N 1
ATOM 1330 C CA . ALA A 1 170 ? 1.302 14.422 -4.129 1 98.56 170 ALA A CA 1
ATOM 1331 C C . ALA A 1 170 ? 0.276 13.398 -4.613 1 98.56 170 ALA A C 1
ATOM 1333 O O . ALA A 1 170 ? -0.175 12.555 -3.842 1 98.56 170 ALA A O 1
ATOM 1334 N N . HIS A 1 171 ? 0 13.438 -5.883 1 97.94 171 HIS A N 1
ATOM 1335 C CA . HIS A 1 171 ? -1.081 12.648 -6.465 1 97.94 171 HIS A CA 1
ATOM 1336 C C . HIS A 1 171 ? -0.806 11.156 -6.34 1 97.94 171 HIS A C 1
ATOM 1338 O O . HIS A 1 171 ? 0.317 10.703 -6.582 1 97.94 171 HIS A O 1
ATOM 1344 N N . ASP A 1 172 ? -1.814 10.414 -5.988 1 97.94 172 ASP A N 1
ATOM 1345 C CA . ASP A 1 172 ? -1.822 8.953 -5.988 1 97.94 172 ASP A CA 1
ATOM 1346 C C . ASP A 1 172 ? -0.714 8.398 -5.098 1 97.94 172 ASP A C 1
ATOM 1348 O O . ASP A 1 172 ? -0.015 7.453 -5.48 1 97.94 172 ASP A O 1
ATOM 1352 N N . THR A 1 173 ? -0.466 9.047 -3.984 1 98.06 173 THR A N 1
ATOM 1353 C CA . THR A 1 173 ? 0.378 8.562 -2.896 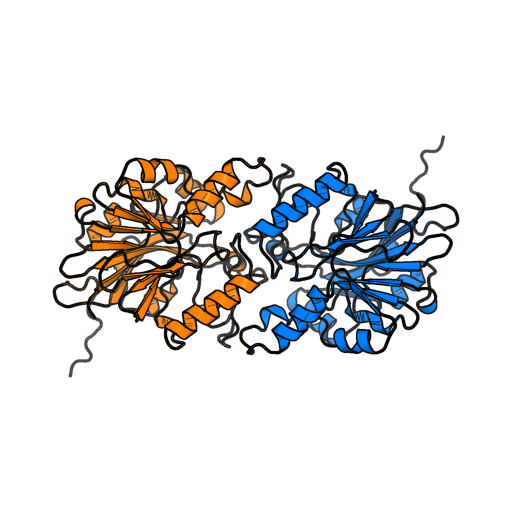1 98.06 173 THR A CA 1
ATOM 1354 C C . THR A 1 173 ? -0.47 8.156 -1.694 1 98.06 173 THR A C 1
ATOM 1356 O O . THR A 1 173 ? -1.138 7.121 -1.721 1 98.06 173 THR A O 1
ATOM 1359 N N . HIS A 1 174 ? -0.671 9.023 -0.742 1 98.5 174 HIS A N 1
ATOM 1360 C CA . HIS A 1 174 ? -1.556 8.688 0.367 1 98.5 174 HIS A CA 1
ATOM 1361 C C . HIS A 1 174 ? -3.006 8.594 -0.093 1 98.5 174 HIS A C 1
ATOM 1363 O O . HIS A 1 174 ? -3.707 7.633 0.242 1 98.5 174 HIS A O 1
ATOM 1369 N N . THR A 1 175 ? -3.42 9.578 -0.773 1 98.69 175 THR A N 1
ATOM 1370 C CA . THR A 1 175 ? -4.723 9.602 -1.432 1 98.69 17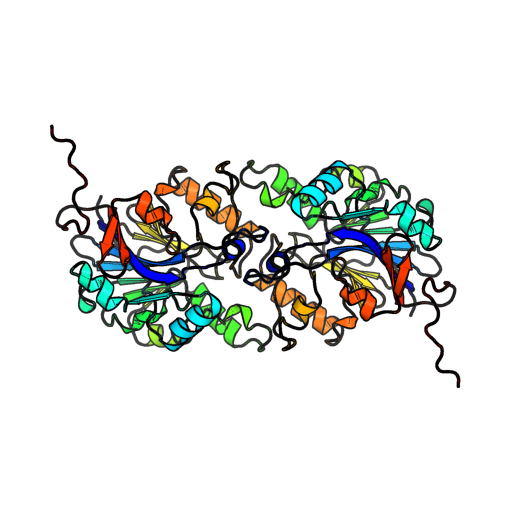5 THR A CA 1
ATOM 1371 C C . THR A 1 175 ? -4.582 10.039 -2.887 1 98.69 175 THR A C 1
ATOM 1373 O O . THR A 1 175 ? -3.49 10.398 -3.332 1 98.69 175 THR A O 1
ATOM 1376 N N . ALA A 1 176 ? -5.668 10.031 -3.627 1 98.31 176 ALA A N 1
ATOM 1377 C CA . ALA A 1 176 ? -5.652 10.352 -5.051 1 98.31 176 ALA A CA 1
ATOM 1378 C C . ALA A 1 176 ? -5.203 11.797 -5.285 1 98.31 176 ALA A C 1
ATOM 1380 O O . ALA A 1 176 ? -4.48 12.078 -6.242 1 98.31 176 ALA A O 1
ATOM 1381 N N . GLY A 1 177 ? -5.629 12.641 -4.398 1 98.75 177 GLY A N 1
ATOM 1382 C CA . GLY A 1 177 ? -5.34 14.055 -4.586 1 98.75 177 GLY A CA 1
ATOM 1383 C C . GLY A 1 177 ? -4.605 14.68 -3.412 1 98.75 177 GLY A C 1
ATOM 1384 O O . GLY A 1 177 ? -4.781 15.859 -3.117 1 98.75 177 GLY A O 1
ATOM 1385 N N . SER A 1 178 ? -3.807 13.961 -2.727 1 98.62 178 SER A N 1
ATOM 1386 C CA . SER A 1 178 ? -3.006 14.5 -1.633 1 98.62 178 SER A CA 1
ATOM 1387 C C . SER A 1 178 ? -2.127 15.648 -2.105 1 98.62 178 SER A C 1
ATOM 1389 O O . SER A 1 178 ? -1.773 15.727 -3.285 1 98.62 178 SER A O 1
ATOM 1391 N N . GLN A 1 179 ? -1.8 16.516 -1.186 1 98.88 179 GLN A N 1
ATOM 1392 C CA . GLN A 1 179 ? -0.836 17.578 -1.446 1 98.88 179 GLN A CA 1
ATOM 1393 C C . GLN A 1 179 ? -0.004 17.891 -0.204 1 98.88 179 GLN A C 1
ATOM 1395 O O . GLN A 1 179 ? -0.391 17.531 0.911 1 98.88 179 GLN A O 1
ATOM 1400 N N . VAL A 1 180 ? 1.112 18.547 -0.414 1 98.94 180 VAL A N 1
ATOM 1401 C CA . VAL A 1 180 ? 1.941 19.031 0.684 1 98.94 180 VAL A CA 1
ATOM 1402 C C . VAL A 1 180 ? 1.944 20.547 0.694 1 98.94 180 VAL A C 1
ATOM 1404 O O . VAL A 1 180 ? 1.607 21.188 -0.309 1 98.94 180 VAL A O 1
ATOM 1407 N N . VAL A 1 181 ? 2.232 21.109 1.804 1 98.94 181 VAL A N 1
ATOM 1408 C CA . VAL A 1 181 ? 2.312 22.547 1.985 1 98.94 181 VAL A CA 1
ATOM 1409 C C . VAL A 1 181 ? 3.762 22.953 2.238 1 98.94 181 VAL A C 1
ATOM 1411 O O . VAL A 1 181 ? 4.375 22.516 3.215 1 98.94 181 VAL A O 1
ATOM 1414 N N . VAL A 1 182 ? 4.27 23.797 1.375 1 98.88 182 VAL A N 1
ATOM 1415 C CA . VAL A 1 182 ? 5.633 24.297 1.502 1 98.88 182 VAL A CA 1
ATOM 1416 C C . VAL A 1 182 ? 5.617 25.734 2.029 1 98.88 182 VAL A C 1
ATOM 1418 O O . VAL A 1 182 ? 4.898 26.594 1.502 1 98.88 182 VAL A O 1
ATOM 1421 N N . VAL A 1 183 ? 6.391 25.953 3.098 1 98.62 183 VAL A N 1
ATOM 1422 C CA . VAL A 1 183 ? 6.465 27.266 3.715 1 98.62 183 VAL A CA 1
ATOM 1423 C C . VAL A 1 183 ? 7.887 27.812 3.6 1 98.62 183 VAL A C 1
ATOM 1425 O O . VAL A 1 183 ? 8.844 27.156 4.004 1 98.62 183 VAL A O 1
ATOM 1428 N N . ASP A 1 184 ? 8.078 28.953 3.029 1 97.38 184 ASP A N 1
ATOM 1429 C CA . ASP A 1 184 ? 9.32 29.719 2.891 1 97.38 184 ASP A CA 1
ATOM 1430 C C . ASP A 1 184 ? 10.375 28.906 2.133 1 97.38 184 ASP A C 1
ATOM 1432 O O . ASP A 1 184 ? 11.562 28.969 2.455 1 97.38 184 ASP A O 1
ATOM 1436 N N . ASP A 1 185 ? 9.891 28.016 1.285 1 95.25 185 ASP A N 1
ATOM 1437 C CA . ASP A 1 185 ? 10.773 27.156 0.504 1 95.25 185 ASP A CA 1
ATOM 1438 C C . ASP A 1 185 ? 11.711 26.359 1.412 1 95.25 185 ASP A C 1
ATOM 1440 O O . ASP A 1 185 ? 12.844 26.062 1.033 1 95.25 185 ASP A O 1
ATOM 1444 N N . THR A 1 186 ? 11.305 26.141 2.617 1 93.88 186 THR A N 1
ATOM 1445 C CA . THR A 1 186 ? 12.172 25.531 3.617 1 93.88 186 THR A CA 1
ATOM 1446 C C . THR A 1 186 ? 11.469 24.375 4.312 1 93.88 186 THR A C 1
ATOM 1448 O O . THR A 1 186 ? 12.07 23.312 4.516 1 93.88 186 THR A O 1
ATOM 1451 N N . TRP A 1 187 ? 10.266 24.578 4.719 1 98.31 187 TRP A N 1
ATOM 1452 C CA . TRP A 1 187 ? 9.523 23.594 5.508 1 98.31 187 TRP A CA 1
ATOM 1453 C C . TRP A 1 187 ? 8.438 22.938 4.664 1 98.31 187 TRP A C 1
ATOM 1455 O O . TRP A 1 187 ? 7.793 23.594 3.846 1 98.31 187 TRP A O 1
ATOM 1465 N N . VAL A 1 188 ? 8.227 21.641 4.891 1 98.94 188 VAL A N 1
ATOM 1466 C CA . VAL A 1 188 ? 7.199 20.922 4.152 1 98.94 188 VAL A CA 1
ATOM 1467 C C . VAL A 1 188 ? 6.277 20.188 5.129 1 98.94 188 VAL A C 1
ATOM 1469 O O . VAL A 1 188 ? 6.707 19.25 5.812 1 98.94 188 VAL A O 1
ATOM 1472 N N . PHE A 1 189 ? 5.023 20.641 5.242 1 98.94 189 PHE A N 1
ATOM 1473 C CA . PHE A 1 189 ? 4 19.781 5.84 1 98.9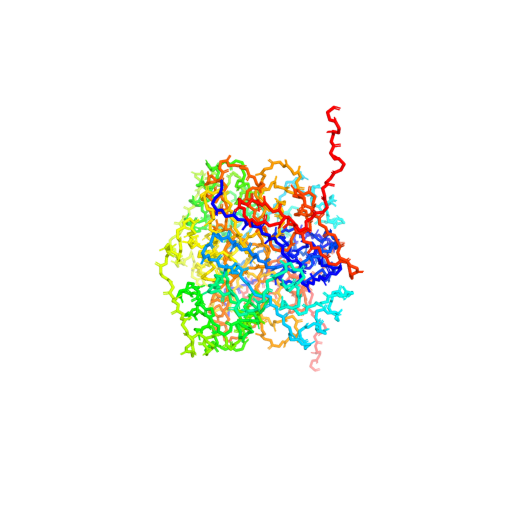4 189 PHE A CA 1
ATOM 1474 C C . PHE A 1 189 ? 3.633 18.641 4.902 1 98.94 189 PHE A C 1
ATOM 1476 O O . PHE A 1 189 ? 3.041 18.859 3.846 1 98.94 189 PHE A O 1
ATOM 1483 N N . ALA A 1 190 ? 3.859 17.453 5.305 1 98.62 190 ALA A N 1
ATOM 1484 C CA . ALA A 1 190 ? 3.777 16.312 4.398 1 98.62 190 ALA A CA 1
ATOM 1485 C C . ALA A 1 190 ? 2.406 15.648 4.48 1 98.62 190 ALA A C 1
ATOM 1487 O O . ALA A 1 190 ? 2.082 14.789 3.662 1 98.62 190 ALA A O 1
ATOM 1488 N N . GLY A 1 191 ? 1.58 16.078 5.473 1 98.25 191 GLY A N 1
ATOM 1489 C CA . GLY A 1 191 ? 0.369 15.32 5.711 1 98.25 191 GLY A CA 1
ATOM 1490 C C . GLY A 1 191 ? 0.638 13.852 5.98 1 98.25 191 GLY A C 1
ATOM 1491 O O . GLY A 1 191 ? 1.556 13.508 6.73 1 98.25 191 GLY A O 1
ATOM 1492 N N . ASP A 1 192 ? -0.191 13.047 5.398 1 98.62 192 ASP A N 1
ATOM 1493 C CA . ASP A 1 192 ? -0.043 11.617 5.668 1 98.62 192 ASP A CA 1
ATOM 1494 C C . ASP A 1 192 ? 0.837 10.945 4.613 1 98.62 192 ASP A C 1
ATOM 1496 O O . ASP A 1 192 ? 0.883 9.719 4.523 1 98.62 192 ASP A O 1
ATOM 1500 N N . ASN A 1 193 ? 1.512 11.742 3.836 1 98.69 193 ASN A N 1
ATOM 1501 C CA . ASN A 1 193 ? 2.508 11.18 2.932 1 98.69 193 ASN A CA 1
ATOM 1502 C C . ASN A 1 193 ? 3.775 10.773 3.678 1 98.69 193 ASN A C 1
ATOM 1504 O O . ASN A 1 193 ? 4.613 10.047 3.137 1 98.69 193 ASN A O 1
ATOM 1508 N N . VAL A 1 194 ? 3.93 11.25 4.863 1 98.69 194 VAL A N 1
ATOM 1509 C CA . VAL A 1 194 ? 4.973 10.812 5.785 1 98.69 194 VAL A CA 1
ATOM 1510 C C . VAL A 1 194 ? 4.375 10.609 7.176 1 98.69 194 VAL A C 1
ATOM 1512 O O . VAL A 1 194 ? 3.926 11.57 7.812 1 98.69 194 VAL A O 1
ATOM 1515 N N . TYR A 1 195 ? 4.371 9.391 7.637 1 97.56 195 TYR A N 1
ATOM 1516 C CA . TYR A 1 195 ? 3.844 9.109 8.969 1 97.56 195 TYR A CA 1
ATOM 1517 C C . TYR A 1 195 ? 4.941 9.18 10.016 1 97.56 195 TYR A C 1
ATOM 1519 O O . TYR A 1 195 ? 4.688 9.555 11.164 1 97.56 195 TYR A O 1
ATOM 1527 N N . SER A 1 196 ? 6.105 8.773 9.602 1 96.62 196 SER A N 1
ATOM 1528 C CA . SER A 1 196 ? 7.273 8.688 10.469 1 96.62 196 SER A CA 1
ATOM 1529 C C . SER A 1 196 ? 8.539 9.117 9.742 1 96.62 196 SER A C 1
ATOM 1531 O O . SER A 1 196 ? 8.648 8.969 8.523 1 96.62 196 SER A O 1
ATOM 1533 N N . TYR A 1 197 ? 9.461 9.625 10.5 1 97.75 197 TYR A N 1
ATOM 1534 C CA . TYR A 1 197 ? 10.734 9.992 9.891 1 97.75 197 TYR A CA 1
ATOM 1535 C C . TYR A 1 197 ? 11.414 8.773 9.273 1 97.75 197 TYR A C 1
ATOM 1537 O O . TYR A 1 197 ? 12.141 8.891 8.289 1 97.75 197 TYR A O 1
ATOM 1545 N N . GLU A 1 198 ? 11.164 7.582 9.828 1 96.81 198 GLU A N 1
ATOM 1546 C CA . GLU A 1 198 ? 11.742 6.352 9.305 1 96.81 198 GLU A CA 1
ATOM 1547 C C . GLU A 1 198 ? 11.281 6.09 7.871 1 96.81 198 GLU A C 1
ATOM 1549 O O . GLU A 1 198 ? 11.93 5.344 7.133 1 96.81 198 GLU A O 1
ATOM 1554 N N . ASN A 1 199 ? 10.133 6.637 7.449 1 98 199 ASN A N 1
ATOM 1555 C CA . ASN A 1 199 ? 9.742 6.535 6.047 1 98 199 ASN A CA 1
ATOM 1556 C C . ASN A 1 199 ? 10.805 7.125 5.125 1 98 199 ASN A C 1
ATOM 1558 O O . ASN A 1 199 ? 11.023 6.617 4.023 1 98 199 ASN A O 1
ATOM 1562 N N . LEU A 1 200 ? 11.43 8.188 5.613 1 98.56 200 LEU A N 1
ATOM 1563 C CA . LEU A 1 200 ? 12.375 8.938 4.793 1 98.56 200 LEU A CA 1
ATOM 1564 C C . LEU A 1 200 ? 13.812 8.531 5.113 1 98.56 200 LEU A C 1
ATOM 1566 O O . LEU A 1 200 ? 14.68 8.562 4.234 1 98.56 200 LEU A O 1
ATOM 1570 N N . GLU A 1 201 ? 14.039 8.195 6.352 1 98.12 201 GLU A N 1
ATOM 1571 C CA . GLU A 1 201 ? 15.406 7.961 6.812 1 98.12 201 GLU A CA 1
ATOM 1572 C C . GLU A 1 201 ? 15.766 6.477 6.754 1 98.12 201 GLU A C 1
ATOM 1574 O O . GLU A 1 201 ? 16.938 6.109 6.859 1 98.12 201 GLU A O 1
ATOM 1579 N N . GLY A 1 202 ? 14.773 5.652 6.57 1 96.56 202 GLY A N 1
ATOM 1580 C CA . GLY A 1 202 ? 14.969 4.211 6.586 1 96.56 202 GLY A CA 1
ATOM 1581 C C . GLY A 1 202 ? 14.695 3.588 7.941 1 96.56 202 GLY A C 1
ATOM 1582 O O . GLY A 1 202 ? 14.977 4.195 8.977 1 96.56 202 GLY A O 1
ATOM 1583 N N . LEU A 1 203 ? 14.273 2.408 7.957 1 93.19 203 LEU A N 1
ATOM 1584 C CA . LEU A 1 203 ? 13.906 1.698 9.18 1 93.19 203 LEU A CA 1
ATOM 1585 C C . LEU A 1 203 ? 15.141 1.45 10.047 1 93.19 203 LEU A C 1
ATOM 1587 O O . LEU A 1 203 ? 15.031 1.371 11.273 1 93.19 203 LEU A O 1
ATOM 1591 N N . SER A 1 204 ? 16.297 1.374 9.438 1 92.5 204 SER A N 1
ATOM 1592 C CA . SER A 1 204 ? 17.547 1.164 10.164 1 92.5 204 SER A CA 1
ATOM 1593 C C . SER A 1 204 ? 18.453 2.391 10.086 1 92.5 204 SER A C 1
ATOM 1595 O O . SER A 1 204 ? 19.656 2.293 10.297 1 92.5 204 SER A O 1
ATOM 1597 N N . GLY A 1 205 ? 17.828 3.441 9.648 1 94.56 205 GLY A N 1
ATOM 1598 C CA . GLY A 1 205 ? 18.625 4.652 9.5 1 94.56 205 GLY A CA 1
ATOM 1599 C C . GLY A 1 205 ? 19.578 4.605 8.336 1 94.56 205 GLY A C 1
ATOM 1600 O O . GLY A 1 205 ? 20.594 5.316 8.32 1 94.56 205 GLY A O 1
ATOM 1601 N N . ASP A 1 206 ? 19.328 3.783 7.344 1 96.06 206 ASP A N 1
ATOM 1602 C CA . ASP A 1 206 ? 20.266 3.549 6.25 1 96.06 206 ASP A CA 1
ATOM 1603 C C . ASP A 1 206 ? 19.891 4.375 5.02 1 96.06 206 ASP A C 1
ATOM 1605 O O . ASP A 1 206 ? 20.562 4.289 3.986 1 96.06 206 ASP A O 1
ATOM 1609 N N . GLY A 1 207 ? 18.797 5.109 5.07 1 96.75 207 GLY A N 1
ATOM 1610 C CA . GLY A 1 207 ? 18.406 5.984 3.975 1 96.75 207 GLY A CA 1
ATOM 1611 C C . GLY A 1 207 ? 17.516 5.301 2.949 1 96.75 207 GLY A C 1
ATOM 1612 O O . GLY A 1 207 ? 17.094 5.926 1.978 1 96.75 207 GLY A O 1
ATOM 1613 N N . VAL A 1 208 ? 17.25 3.98 3.186 1 97.44 208 VAL A N 1
ATOM 1614 C CA . VAL A 1 208 ? 16.328 3.293 2.297 1 97.44 208 VAL A CA 1
ATOM 1615 C C . VAL A 1 208 ? 14.898 3.754 2.584 1 97.44 208 VAL A C 1
ATOM 1617 O O . VAL A 1 208 ? 14.406 3.611 3.707 1 97.44 208 VAL A O 1
ATOM 1620 N N . LEU A 1 209 ? 14.273 4.328 1.57 1 98.44 209 LEU A N 1
ATOM 1621 C CA . LEU A 1 209 ? 12.914 4.836 1.755 1 98.44 209 LEU A CA 1
ATOM 1622 C C . LEU A 1 209 ? 11.953 3.703 2.094 1 98.44 209 LEU A C 1
ATOM 1624 O O . LEU A 1 209 ? 12.031 2.623 1.507 1 98.44 209 LEU A O 1
ATOM 1628 N N . ALA A 1 210 ? 11.141 3.891 3.062 1 97.12 210 ALA A N 1
ATOM 1629 C CA . ALA A 1 210 ? 10.109 2.947 3.479 1 97.12 210 ALA A CA 1
ATOM 1630 C C . ALA A 1 210 ? 8.719 3.486 3.162 1 97.12 210 ALA A C 1
ATOM 1632 O O . ALA A 1 210 ? 8.188 4.328 3.896 1 97.12 210 ALA A O 1
ATOM 1633 N N . PRO A 1 211 ? 8.078 2.994 2.133 1 97.25 211 PRO A N 1
ATOM 1634 C CA . PRO A 1 211 ? 6.773 3.537 1.763 1 97.25 211 PRO A CA 1
ATOM 1635 C C . PRO A 1 211 ? 5.75 3.439 2.895 1 97.25 211 PRO A C 1
ATOM 1637 O O . PRO A 1 211 ? 5.852 2.555 3.748 1 97.25 211 PRO A O 1
ATOM 1640 N N . ILE A 1 212 ? 4.809 4.316 2.854 1 96.31 212 ILE A N 1
ATOM 1641 C CA . ILE A 1 212 ? 3.721 4.297 3.826 1 96.31 212 ILE A CA 1
ATOM 1642 C C . ILE A 1 212 ? 2.805 3.105 3.555 1 96.31 212 ILE A C 1
ATOM 1644 O O . ILE A 1 212 ? 2.611 2.713 2.402 1 96.31 212 ILE A O 1
ATOM 1648 N N . ALA A 1 213 ? 2.223 2.605 4.605 1 93.25 213 ALA A N 1
ATOM 1649 C CA . ALA A 1 213 ? 1.383 1.417 4.477 1 93.25 213 ALA A CA 1
ATOM 1650 C C . ALA A 1 213 ? -0.071 1.8 4.219 1 93.25 213 ALA A C 1
ATOM 1652 O O . ALA A 1 213 ? -0.738 1.194 3.375 1 93.25 213 ALA A O 1
ATOM 1653 N N . MET A 1 214 ? -0.574 2.715 4.91 1 92.69 214 MET A N 1
ATOM 1654 C CA . MET A 1 214 ? -1.954 3.166 4.746 1 92.69 214 MET A CA 1
ATOM 1655 C C . MET A 1 214 ? -2.072 4.145 3.584 1 92.69 214 MET A C 1
ATOM 1657 O O . MET A 1 214 ? -1.707 5.312 3.711 1 92.69 214 MET A O 1
ATOM 1661 N N . THR A 1 215 ? -2.477 3.65 2.451 1 95.88 215 THR A N 1
ATOM 1662 C CA . THR A 1 215 ? -2.518 4.465 1.241 1 95.88 215 THR A CA 1
ATOM 1663 C C . THR A 1 215 ? -3.494 3.879 0.227 1 95.88 215 THR A C 1
ATOM 1665 O O . THR A 1 215 ? -3.732 2.67 0.213 1 95.88 215 THR A O 1
ATOM 1668 N N . THR A 1 216 ? -4.039 4.75 -0.583 1 97.69 216 THR A N 1
ATOM 1669 C CA . THR A 1 216 ? -4.793 4.289 -1.745 1 97.69 216 THR A CA 1
ATOM 1670 C C . THR A 1 216 ? -3.924 4.332 -3 1 97.69 216 THR A C 1
ATOM 1672 O O . THR A 1 216 ? -4.289 3.762 -4.031 1 97.69 216 THR A O 1
ATOM 1675 N N . GLY A 1 217 ? -2.807 5.035 -2.895 1 97.69 217 GLY A N 1
ATOM 1676 C CA . GLY A 1 217 ? -1.905 5.188 -4.023 1 97.69 217 GLY A CA 1
ATOM 1677 C C . GLY A 1 217 ? -0.865 4.086 -4.113 1 97.69 217 GLY A C 1
ATOM 1678 O O . GLY A 1 217 ? -1.083 2.979 -3.615 1 97.69 217 GLY A O 1
ATOM 1679 N N . SER A 1 218 ? 0.211 4.336 -4.852 1 97.25 218 SER A N 1
ATOM 1680 C CA . SER A 1 218 ? 1.199 3.299 -5.133 1 97.25 218 SER A CA 1
ATOM 1681 C C . SER A 1 218 ? 2.494 3.549 -4.367 1 97.25 218 SER A C 1
ATOM 1683 O O . SER A 1 218 ? 2.918 4.695 -4.211 1 97.25 218 SER A O 1
ATOM 1685 N N . ALA A 1 219 ? 3.053 2.461 -3.906 1 97.5 219 ALA A N 1
ATOM 1686 C CA . ALA A 1 219 ? 4.363 2.566 -3.273 1 97.5 219 ALA A CA 1
ATOM 1687 C C . ALA A 1 219 ? 5.402 3.111 -4.25 1 97.5 219 ALA A C 1
ATOM 1689 O O . ALA A 1 219 ? 6.25 3.924 -3.877 1 97.5 219 ALA A O 1
ATOM 1690 N N . ALA A 1 220 ? 5.336 2.668 -5.496 1 98.38 220 ALA A N 1
ATOM 1691 C CA . ALA A 1 220 ? 6.277 3.15 -6.5 1 98.38 220 ALA A CA 1
ATOM 1692 C C . ALA A 1 220 ? 6.156 4.66 -6.691 1 98.38 220 ALA A C 1
ATOM 1694 O O . ALA A 1 220 ? 7.16 5.371 -6.715 1 98.38 220 ALA A O 1
ATOM 1695 N N . GLY A 1 221 ? 4.918 5.109 -6.805 1 98.12 221 GLY A N 1
ATOM 1696 C CA . GLY A 1 221 ? 4.688 6.539 -6.922 1 98.12 221 GLY A CA 1
ATOM 1697 C C . GLY A 1 221 ? 5.121 7.316 -5.691 1 98.12 221 GLY A C 1
ATOM 1698 O O . GLY A 1 221 ? 5.66 8.422 -5.805 1 98.12 221 GLY A O 1
ATOM 1699 N N . TRP A 1 222 ? 4.863 6.75 -4.586 1 98.75 222 TRP A N 1
ATOM 1700 C CA . TRP A 1 222 ? 5.27 7.395 -3.342 1 98.75 222 TRP A CA 1
ATOM 1701 C C . TRP A 1 222 ? 6.785 7.555 -3.279 1 98.75 222 TRP A C 1
ATOM 1703 O O . TRP A 1 222 ? 7.289 8.578 -2.82 1 98.75 222 TRP A O 1
ATOM 1713 N N . LEU A 1 223 ? 7.531 6.559 -3.713 1 98.81 223 LEU A N 1
ATOM 1714 C CA . LEU A 1 223 ? 8.992 6.621 -3.701 1 98.81 223 LEU A CA 1
ATOM 1715 C C . LEU A 1 223 ? 9.484 7.793 -4.539 1 98.81 223 LEU A C 1
ATOM 1717 O O . LEU A 1 223 ? 10.383 8.531 -4.113 1 98.81 223 LEU A O 1
ATOM 1721 N N . ASP A 1 224 ? 8.93 7.895 -5.703 1 98.75 224 ASP A N 1
ATOM 1722 C CA . ASP A 1 224 ? 9.297 9.016 -6.566 1 98.75 224 ASP A CA 1
ATOM 1723 C C . ASP A 1 224 ? 8.977 10.352 -5.902 1 98.75 224 ASP A C 1
ATOM 1725 O O . ASP A 1 224 ? 9.797 11.273 -5.926 1 98.75 224 ASP A O 1
ATOM 1729 N N . PHE A 1 225 ? 7.801 10.422 -5.332 1 98.81 225 PHE A N 1
ATOM 1730 C CA . PHE A 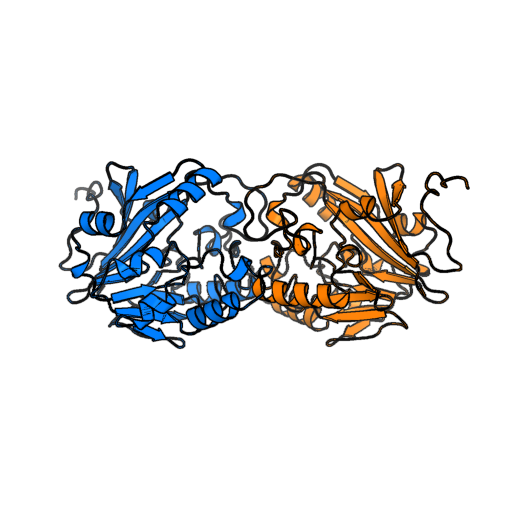1 225 ? 7.367 11.633 -4.637 1 98.81 225 PHE A CA 1
ATOM 1731 C C . PHE A 1 225 ? 8.305 11.961 -3.482 1 98.81 225 PHE A C 1
ATOM 1733 O O . PHE A 1 225 ? 8.758 13.102 -3.348 1 98.81 225 PHE A O 1
ATOM 1740 N N . ALA A 1 226 ? 8.562 10.984 -2.639 1 98.81 226 ALA A N 1
ATOM 1741 C CA . ALA A 1 226 ? 9.398 11.172 -1.457 1 98.81 226 ALA A CA 1
ATOM 1742 C C . ALA A 1 226 ? 10.805 11.633 -1.848 1 98.81 226 ALA A C 1
ATOM 1744 O O . ALA A 1 226 ? 11.375 12.523 -1.211 1 98.81 226 ALA A O 1
ATOM 1745 N N . ASP A 1 227 ? 11.312 10.984 -2.838 1 98.69 227 ASP A N 1
ATOM 1746 C CA . ASP A 1 227 ? 12.641 11.352 -3.314 1 98.69 227 ASP A CA 1
ATOM 1747 C C . ASP A 1 227 ? 12.672 12.812 -3.773 1 98.69 227 ASP A C 1
ATOM 1749 O O . ASP A 1 227 ? 13.586 13.555 -3.422 1 98.69 227 ASP A O 1
ATOM 1753 N N . ALA A 1 228 ? 11.68 13.219 -4.527 1 98.38 228 ALA A N 1
ATOM 1754 C CA . ALA A 1 228 ? 11.594 14.594 -5.008 1 98.38 228 ALA A CA 1
ATOM 1755 C C . ALA A 1 228 ? 11.414 15.57 -3.848 1 98.38 228 ALA A C 1
ATOM 1757 O O . ALA A 1 228 ? 12.039 16.641 -3.826 1 98.38 228 ALA A O 1
ATOM 1758 N N . MET A 1 229 ? 10.555 15.211 -2.922 1 98.44 229 MET A N 1
ATOM 1759 C CA . MET A 1 229 ? 10.32 16.047 -1.75 1 98.44 229 MET A CA 1
ATOM 1760 C C . MET A 1 229 ? 11.609 16.266 -0.967 1 98.44 229 MET A C 1
ATOM 1762 O O . MET A 1 229 ? 11.93 17.391 -0.591 1 98.44 229 MET A O 1
ATOM 1766 N N . LEU A 1 230 ? 12.367 15.203 -0.757 1 98.12 230 LEU A N 1
ATOM 1767 C CA . LEU A 1 230 ? 13.617 15.281 -0.017 1 98.12 230 LEU A CA 1
ATOM 1768 C C . LEU A 1 230 ? 14.633 16.156 -0.757 1 98.12 230 LEU A C 1
ATOM 1770 O O . LEU A 1 230 ? 15.328 16.953 -0.141 1 98.12 230 LEU A O 1
ATOM 1774 N N . ARG A 1 231 ? 14.695 15.977 -2.039 1 97.38 231 ARG A N 1
ATOM 1775 C CA . ARG A 1 231 ? 15.594 16.812 -2.826 1 97.38 231 ARG A CA 1
ATOM 1776 C C . ARG A 1 231 ? 15.234 18.297 -2.672 1 97.38 231 ARG A C 1
ATOM 1778 O O . ARG A 1 231 ? 16.125 19.141 -2.607 1 97.38 231 ARG A O 1
ATOM 1785 N N . GLY A 1 232 ? 13.969 18.531 -2.58 1 96.94 232 GLY A N 1
ATOM 1786 C CA . GLY A 1 232 ? 13.492 19.906 -2.465 1 96.94 232 GLY A CA 1
ATOM 1787 C C . GLY A 1 232 ? 13.922 20.578 -1.174 1 96.94 232 GLY A C 1
ATOM 1788 O O . GLY A 1 232 ? 13.953 21.797 -1.09 1 96.94 232 GLY A O 1
ATOM 1789 N N . VAL A 1 233 ? 14.25 19.812 -0.18 1 97.62 233 VAL A N 1
ATOM 1790 C CA . VAL A 1 233 ? 14.672 20.375 1.097 1 97.62 233 VAL A CA 1
ATOM 1791 C C . VAL A 1 233 ? 16.141 20.078 1.333 1 97.62 233 VAL A C 1
ATOM 1793 O O . VAL A 1 233 ? 16.609 20.031 2.479 1 97.62 233 VAL A O 1
ATOM 1796 N N . GLY A 1 234 ? 16.891 19.734 0.324 1 97 234 GLY A N 1
ATOM 1797 C CA . GLY A 1 234 ? 18.328 19.516 0.384 1 97 234 GLY A CA 1
ATOM 1798 C C . GLY A 1 234 ? 18.703 18.219 1.088 1 97 234 GLY A C 1
ATOM 1799 O O . GLY A 1 234 ? 19.766 18.125 1.686 1 97 234 GLY A O 1
ATOM 1800 N N . GLY A 1 235 ? 17.781 17.328 1.127 1 97 235 GLY A N 1
ATOM 1801 C CA . GLY A 1 235 ? 18.047 16.047 1.754 1 97 235 GLY A CA 1
ATOM 1802 C C . GLY A 1 235 ? 17.906 16.078 3.264 1 97 235 GLY A C 1
ATOM 1803 O O . GLY A 1 235 ? 18.141 15.078 3.938 1 97 235 GLY A O 1
ATOM 1804 N N . ASP A 1 236 ? 17.453 17.156 3.844 1 97.94 236 ASP A N 1
ATOM 1805 C CA . ASP A 1 236 ? 17.328 17.312 5.289 1 97.94 236 ASP A CA 1
ATOM 1806 C C . ASP A 1 236 ? 15.93 16.906 5.762 1 97.94 236 ASP A C 1
ATOM 1808 O O . ASP A 1 236 ? 14.984 17.703 5.672 1 97.94 236 ASP A O 1
ATOM 1812 N N . THR A 1 237 ? 15.797 15.719 6.34 1 98.25 237 THR A N 1
ATOM 1813 C CA . THR A 1 237 ? 14.508 15.188 6.758 1 98.25 237 THR A CA 1
ATOM 1814 C C . THR A 1 237 ? 13.906 16.031 7.879 1 98.25 237 THR A C 1
ATOM 1816 O O . THR A 1 237 ? 12.703 15.977 8.133 1 98.25 237 THR A O 1
ATOM 1819 N N . ARG A 1 238 ? 14.656 16.906 8.523 1 96 238 ARG A N 1
ATOM 1820 C CA . ARG A 1 238 ? 14.164 17.766 9.594 1 96 238 ARG A CA 1
ATOM 1821 C C . ARG A 1 238 ? 13.266 18.875 9.039 1 96 238 ARG A C 1
ATOM 1823 O O . ARG A 1 238 ? 12.539 19.516 9.797 1 96 238 ARG A O 1
ATOM 1830 N N . ARG A 1 239 ? 13.375 19.047 7.777 1 98.5 239 ARG A N 1
ATOM 1831 C CA . ARG A 1 239 ? 12.57 20.094 7.16 1 98.5 239 ARG A CA 1
ATOM 1832 C C . ARG A 1 239 ? 11.18 19.562 6.793 1 98.5 239 ARG A C 1
ATOM 1834 O O . ARG A 1 239 ? 10.312 20.328 6.367 1 98.5 239 ARG A O 1
ATOM 1841 N N . VAL A 1 240 ? 10.984 18.266 6.93 1 98.81 240 VAL A N 1
ATOM 1842 C CA . VAL A 1 240 ? 9.688 17.641 6.691 1 98.81 240 VAL A CA 1
ATOM 1843 C C . VAL A 1 240 ? 8.914 17.547 8.008 1 98.81 240 VAL A C 1
ATOM 1845 O O . VAL A 1 240 ? 9.461 17.109 9.023 1 98.81 240 VAL A O 1
ATOM 1848 N N . LEU A 1 241 ? 7.684 17.953 7.984 1 98.88 241 LEU A N 1
ATOM 1849 C CA . LEU A 1 241 ? 6.852 18.062 9.18 1 98.88 241 LEU A CA 1
ATOM 1850 C C . LEU A 1 241 ? 5.676 17.094 9.102 1 98.88 241 LEU A C 1
ATOM 1852 O O . LEU A 1 241 ? 4.633 17.406 8.523 1 98.88 241 LEU A O 1
ATOM 1856 N N . PRO A 1 242 ? 5.773 15.891 9.648 1 98.62 242 PRO A N 1
ATOM 1857 C CA . PRO A 1 242 ? 4.656 14.945 9.711 1 98.62 242 PRO A CA 1
ATOM 1858 C C . PRO A 1 242 ? 3.693 15.242 10.859 1 98.62 242 PRO A C 1
ATOM 1860 O O . PRO A 1 242 ? 4.094 15.82 11.867 1 98.62 242 PRO A O 1
ATOM 1863 N N . PHE A 1 243 ? 2.463 14.781 10.695 1 98.56 243 PHE A N 1
ATOM 1864 C CA . PHE A 1 243 ? 1.452 15.117 11.688 1 98.56 243 PHE A CA 1
ATOM 1865 C C . PHE A 1 243 ? 1.248 13.961 12.664 1 98.56 243 PHE A C 1
ATOM 1867 O O . PHE A 1 243 ? 0.64 14.133 13.719 1 98.56 243 PHE A O 1
ATOM 1874 N N . HIS A 1 244 ? 1.739 12.781 12.273 1 98.38 244 HIS A N 1
ATOM 1875 C CA . HIS A 1 244 ? 1.493 11.602 13.102 1 98.38 244 HIS A CA 1
ATOM 1876 C C . HIS A 1 244 ? 2.795 11.047 13.664 1 98.38 244 HIS A C 1
ATOM 1878 O O . HIS A 1 244 ? 2.926 9.828 13.844 1 98.38 244 HIS A O 1
ATOM 1884 N N . GLU A 1 245 ? 3.75 11.922 13.93 1 97.75 245 GLU A N 1
ATOM 1885 C CA . GLU A 1 245 ? 5.082 11.508 14.359 1 97.75 245 GLU A CA 1
ATOM 1886 C C . GLU A 1 245 ? 5.469 12.172 15.68 1 97.75 245 GLU A C 1
ATOM 1888 O O . GLU A 1 245 ? 5.684 13.383 15.734 1 97.75 245 GLU A O 1
ATOM 1893 N N . ALA A 1 246 ? 5.711 11.383 16.641 1 97 246 ALA A N 1
ATOM 1894 C CA . ALA A 1 246 ? 6.074 11.898 17.953 1 97 246 ALA A CA 1
ATOM 1895 C C . ALA A 1 246 ? 7.504 12.438 17.953 1 97 246 ALA A C 1
ATOM 1897 O O . ALA A 1 246 ? 7.867 13.25 18.812 1 97 246 ALA A O 1
ATOM 1898 N N . GLY A 1 247 ? 8.305 11.977 17.031 1 96.88 247 GLY A N 1
ATOM 1899 C CA . GLY A 1 247 ? 9.672 12.469 16.922 1 96.88 247 GLY A CA 1
ATOM 1900 C C . GLY A 1 247 ? 9.75 13.969 16.734 1 96.88 247 GLY A C 1
ATOM 1901 O O . GLY A 1 247 ? 10.812 14.57 16.922 1 96.88 247 GLY A O 1
ATOM 1902 N N . VAL A 1 248 ? 8.695 14.594 16.406 1 97.88 248 VAL A N 1
ATOM 1903 C CA . VAL A 1 248 ? 8.641 16.047 16.219 1 97.88 248 VAL A CA 1
ATOM 1904 C C . VAL A 1 248 ? 8.938 16.734 17.547 1 97.88 248 VAL A C 1
ATOM 1906 O O . VAL A 1 248 ? 9.594 17.781 17.562 1 97.88 248 VAL A O 1
ATOM 1909 N N . TRP A 1 249 ? 8.555 16.094 18.688 1 97.19 249 TRP A N 1
ATOM 1910 C CA . TRP A 1 249 ? 8.789 16.719 19.984 1 97.19 249 TRP A CA 1
ATOM 1911 C C . TRP A 1 249 ? 10.281 16.75 20.312 1 97.19 249 TRP A C 1
ATOM 1913 O O . TRP A 1 249 ? 10.727 17.578 21.109 1 97.19 249 TRP A O 1
ATOM 1923 N N . ASP A 1 250 ? 11.008 15.82 19.766 1 96.19 250 ASP A N 1
ATOM 1924 C CA . ASP A 1 250 ? 12.438 15.727 20.031 1 96.19 250 ASP A CA 1
ATOM 1925 C C . ASP A 1 250 ? 13.234 16.594 19.062 1 96.19 250 ASP A C 1
ATOM 1927 O O . ASP A 1 250 ? 14.328 17.062 19.391 1 96.19 250 ASP A O 1
ATOM 1931 N N . ARG A 1 251 ? 12.688 16.859 17.969 1 97.12 251 ARG A N 1
ATOM 1932 C CA . ARG A 1 251 ? 13.445 17.531 16.906 1 97.12 251 ARG A CA 1
ATOM 1933 C C . ARG A 1 251 ? 13.32 19.047 17.016 1 97.12 251 ARG A C 1
ATOM 1935 O O . ARG A 1 251 ? 14.172 19.781 16.516 1 97.12 251 ARG A O 1
ATOM 1942 N N . PHE A 1 252 ? 12.289 19.453 17.625 1 97.62 252 PHE A N 1
ATOM 1943 C CA . PHE A 1 252 ? 12.039 20.891 17.734 1 97.62 252 PHE A CA 1
ATOM 1944 C C . PHE A 1 252 ? 11.781 21.281 19.188 1 97.62 252 PHE A C 1
ATOM 1946 O O . PHE A 1 252 ? 11.336 20.438 20 1 97.62 252 PHE A O 1
ATOM 1953 N N . PRO A 1 253 ? 12.102 22.562 19.562 1 97.5 253 PRO A N 1
ATOM 1954 C CA . PRO A 1 253 ? 11.609 23 20.875 1 97.5 253 PRO A CA 1
ATOM 1955 C C . PRO A 1 253 ? 10.125 22.719 21.078 1 97.5 253 PRO A C 1
ATOM 1957 O O . PRO A 1 253 ? 9.312 23 20.188 1 97.5 253 PRO A O 1
ATOM 1960 N N . SER A 1 254 ? 9.766 22.062 22.203 1 98.06 254 SER A N 1
ATOM 1961 C CA . SER A 1 254 ? 8.391 21.625 22.422 1 98.06 254 SER A CA 1
ATOM 1962 C C . SER A 1 254 ? 7.984 21.797 23.891 1 98.06 254 SER A C 1
ATOM 1964 O O . SER A 1 254 ? 8.836 21.969 24.766 1 98.06 254 SER A O 1
ATOM 1966 N N . ALA A 1 255 ? 6.738 21.859 24.078 1 97.69 255 ALA A N 1
ATOM 1967 C CA . ALA A 1 255 ? 6.145 21.875 25.422 1 97.69 255 ALA A CA 1
ATOM 1968 C C . ALA A 1 255 ? 5.023 20.844 25.531 1 97.69 255 ALA A C 1
ATOM 1970 O O . ALA A 1 255 ? 4.422 20.469 24.531 1 97.69 255 ALA A O 1
ATOM 1971 N N . THR A 1 256 ? 4.812 20.391 26.75 1 97.31 256 THR A N 1
ATOM 1972 C CA . THR A 1 256 ? 3.717 19.469 27.078 1 97.31 256 THR A CA 1
ATOM 1973 C C . THR A 1 256 ? 2.705 20.156 28 1 97.31 256 THR A C 1
ATOM 1975 O O . THR A 1 256 ? 3.078 20.734 29.016 1 97.31 256 THR A O 1
ATOM 1978 N N . TRP A 1 257 ? 1.526 20.109 27.594 1 96.75 257 TRP A N 1
ATOM 1979 C CA . TRP A 1 257 ? 0.469 20.703 28.406 1 96.75 257 TRP A CA 1
ATOM 1980 C C . TRP A 1 257 ? 0.023 19.734 29.5 1 96.75 257 TRP A C 1
ATOM 1982 O O . TRP A 1 257 ? 0.485 18.594 29.547 1 96.75 257 TRP A O 1
ATOM 1992 N N . ASP A 1 258 ? -0.851 20.141 30.406 1 95.69 258 ASP A N 1
ATOM 1993 C CA . ASP A 1 258 ? -1.26 19.406 31.594 1 95.69 258 ASP A CA 1
ATOM 1994 C C . ASP A 1 258 ? -1.928 18.078 31.219 1 95.69 258 ASP A C 1
ATOM 1996 O O . ASP A 1 258 ? -1.824 17.094 31.953 1 95.69 258 ASP A O 1
ATOM 2000 N N . ASP A 1 259 ? -2.494 18.031 30.094 1 95.88 259 ASP A N 1
ATOM 2001 C CA . ASP A 1 259 ? -3.209 16.828 29.703 1 95.88 259 ASP A CA 1
ATOM 2002 C C . ASP A 1 259 ? -2.305 15.891 28.922 1 95.88 259 ASP A C 1
ATOM 2004 O O . ASP A 1 259 ? -2.762 14.867 28.406 1 95.88 259 ASP A O 1
ATOM 2008 N N . GLY A 1 260 ? -1.137 16.297 28.734 1 95.94 260 GLY A N 1
ATOM 2009 C CA . GLY A 1 260 ? -0.171 15.422 28.094 1 95.94 260 GLY A CA 1
ATOM 2010 C C . GLY A 1 260 ? -0.005 15.695 26.609 1 95.94 260 GLY A C 1
ATOM 2011 O O . GLY A 1 260 ? 0.834 15.086 25.938 1 95.94 260 GLY A O 1
ATOM 2012 N N . LEU A 1 261 ? -0.803 16.609 26.047 1 98.19 261 LEU A N 1
ATOM 2013 C CA . LEU A 1 261 ? -0.684 16.969 24.641 1 98.19 261 LEU A CA 1
ATOM 2014 C C . LEU A 1 261 ? 0.478 17.938 24.422 1 98.19 261 LEU A C 1
ATOM 2016 O O . LEU A 1 261 ? 0.868 18.656 25.344 1 98.19 261 LEU A O 1
ATOM 2020 N N . HIS A 1 262 ? 0.996 17.906 23.203 1 98.44 262 HIS A N 1
ATOM 2021 C CA . HIS A 1 262 ? 2.24 18.625 22.953 1 98.44 262 HIS A CA 1
ATOM 2022 C C . HIS A 1 262 ? 2.029 19.766 21.953 1 98.44 262 HIS A C 1
ATOM 2024 O O . HIS A 1 262 ? 1.041 19.766 21.219 1 98.44 262 HIS A O 1
ATOM 2030 N N . VAL A 1 263 ? 2.969 20.719 22.016 1 98.62 263 VAL A N 1
ATOM 2031 C CA . VAL A 1 263 ? 3.166 21.703 20.969 1 98.62 263 VAL A CA 1
ATOM 2032 C C . VAL A 1 263 ? 4.645 21.781 20.594 1 98.62 263 VAL A C 1
ATOM 2034 O O . VAL A 1 263 ? 5.512 21.75 21.469 1 98.62 263 VAL A O 1
ATOM 2037 N N . ALA A 1 264 ? 4.891 21.781 19.312 1 98.5 264 ALA A N 1
ATOM 2038 C CA . ALA A 1 264 ? 6.246 22 18.812 1 98.5 264 ALA A CA 1
ATOM 2039 C C . ALA A 1 264 ? 6.359 23.344 18.094 1 98.5 264 ALA A C 1
ATOM 2041 O O . ALA A 1 264 ? 5.465 23.734 17.328 1 98.5 264 ALA A O 1
ATOM 2042 N N . GLU A 1 265 ? 7.426 24.062 18.391 1 98.31 265 GLU A N 1
ATOM 2043 C CA . GLU A 1 265 ? 7.742 25.328 17.734 1 98.31 265 GLU A CA 1
ATOM 2044 C C . GLU A 1 265 ? 8.828 25.141 16.672 1 98.31 265 GLU A C 1
ATOM 2046 O O . GLU A 1 265 ? 10.023 25.172 16.984 1 98.31 265 GLU A O 1
ATOM 2051 N N . VAL A 1 266 ? 8.422 25.078 15.438 1 98 266 VAL A N 1
ATOM 2052 C CA . VAL A 1 266 ? 9.297 24.734 14.328 1 98 266 VAL A CA 1
ATOM 2053 C C . VAL A 1 266 ? 10.125 25.953 13.914 1 98 266 VAL A C 1
ATOM 2055 O O . VAL A 1 266 ? 11.312 25.828 13.617 1 98 266 VAL A O 1
ATOM 2058 N N . SER A 1 267 ? 9.445 27.016 13.852 1 96.94 267 SER A N 1
ATOM 2059 C CA . SER A 1 267 ? 10.055 28.297 13.516 1 96.94 267 SER A CA 1
ATOM 2060 C C . SER A 1 267 ? 9.344 29.453 14.227 1 96.94 267 SER A C 1
ATOM 2062 O O . SER A 1 267 ? 8.141 29.391 14.461 1 96.94 267 SER A O 1
ATOM 2064 N N . LEU A 1 268 ? 10.109 30.5 14.531 1 95.56 268 LEU A N 1
ATOM 2065 C CA . LEU A 1 268 ? 9.555 31.688 15.172 1 95.56 268 LEU A CA 1
ATOM 2066 C C . LEU A 1 268 ? 10.023 32.938 14.461 1 95.56 268 LEU A C 1
ATOM 2068 O O . LEU A 1 268 ? 11.203 33.281 14.492 1 95.56 268 LEU A O 1
ATOM 2072 N N . ALA A 1 269 ? 9.039 33.531 13.828 1 92.5 269 ALA A N 1
ATOM 2073 C CA . ALA A 1 269 ? 9.32 34.812 13.148 1 92.5 269 ALA A CA 1
ATOM 2074 C C . ALA A 1 269 ? 9.172 36 14.109 1 92.5 269 ALA A C 1
ATOM 2076 O O . ALA A 1 269 ? 8.547 35.875 15.164 1 92.5 269 ALA A O 1
ATOM 2077 N N . GLY A 1 270 ? 9.742 37.094 13.688 1 87.5 270 GLY A N 1
ATOM 2078 C CA . GLY A 1 270 ? 9.641 38.312 14.492 1 87.5 270 GLY A CA 1
ATOM 2079 C C . GLY A 1 270 ? 8.203 38.75 14.727 1 87.5 270 GLY A C 1
ATOM 2080 O O . GLY A 1 270 ? 7.371 38.688 13.82 1 87.5 270 GLY A O 1
ATOM 2081 N N . GLY A 1 271 ? 7.91 39.156 16 1 88.69 271 GLY A N 1
ATOM 2082 C CA . GLY A 1 271 ? 6.594 39.688 16.312 1 88.69 271 GLY A CA 1
ATOM 2083 C C . GLY A 1 271 ? 5.676 38.688 16.969 1 88.69 271 GLY A C 1
ATOM 2084 O O . GLY A 1 271 ? 4.598 39.031 17.453 1 88.69 271 GLY A O 1
ATOM 2085 N N . HIS A 1 272 ? 6.062 37.438 16.906 1 93.06 272 HIS A N 1
ATOM 2086 C CA . HIS A 1 272 ? 5.266 36.406 17.562 1 93.06 272 HIS A CA 1
ATOM 2087 C C . HIS A 1 272 ? 5.922 35.938 18.844 1 93.06 272 HIS A C 1
ATOM 2089 O O . HIS A 1 272 ? 7.148 35.969 18.969 1 93.06 272 HIS A O 1
ATOM 2095 N N . VAL A 1 273 ? 5.188 35.531 19.719 1 91.75 273 VAL A N 1
ATOM 2096 C CA . VAL A 1 273 ? 5.672 35.094 21.031 1 91.75 273 VAL A CA 1
ATOM 2097 C C . VAL A 1 273 ? 5.867 33.594 21.047 1 91.75 273 VAL A C 1
ATOM 2099 O O . VAL A 1 273 ? 5.035 32.844 20.531 1 91.75 273 VAL A O 1
ATOM 2102 N N . SER A 1 274 ? 6.961 33.188 21.641 1 95.75 274 SER A N 1
ATOM 2103 C CA . SER A 1 274 ? 7.215 31.75 21.797 1 95.75 274 SER A CA 1
ATOM 2104 C C . SER A 1 274 ? 6.184 31.109 22.703 1 95.75 274 SER A C 1
ATOM 2106 O O . SER A 1 274 ? 5.777 31.688 23.719 1 95.75 274 SER A O 1
ATOM 2108 N N . VAL A 1 275 ? 5.828 29.859 22.406 1 94.25 275 VAL A N 1
ATOM 2109 C CA . VAL A 1 275 ? 4.859 29.141 23.219 1 94.25 275 VAL A CA 1
ATOM 2110 C C . VAL A 1 275 ? 5.559 28.016 23.984 1 94.25 275 VAL A C 1
ATOM 2112 O O . VAL A 1 275 ? 4.906 27.188 24.625 1 94.25 275 VAL A O 1
ATOM 2115 N N . VAL A 1 276 ? 6.781 27.844 23.766 1 95.12 276 VAL A N 1
ATOM 2116 C CA . VAL A 1 276 ? 7.543 26.781 24.422 1 95.12 276 VAL A CA 1
ATOM 2117 C C . VAL A 1 276 ? 8.516 27.391 25.422 1 95.12 276 VAL A C 1
ATOM 2119 O O . VAL A 1 276 ? 8.953 28.531 25.266 1 95.12 276 VAL A O 1
ATOM 2122 N N . PRO A 1 277 ? 8.797 26.609 26.594 1 83.75 277 PRO A N 1
ATOM 2123 C CA . PRO A 1 277 ? 9.742 27.109 27.578 1 83.75 277 PRO A CA 1
ATOM 2124 C C . PRO A 1 277 ? 11.148 27.312 27.016 1 83.75 277 PRO A C 1
ATOM 2126 O O . PRO A 1 277 ? 11.555 26.594 26.094 1 83.75 277 PRO A O 1
ATOM 2129 N N . SER A 1 278 ? 11.805 28.406 27.391 1 72.19 278 SER A N 1
ATOM 2130 C CA . SER A 1 278 ? 13.18 28.688 26.984 1 72.19 278 SER A CA 1
ATOM 2131 C C . SER A 1 278 ? 14.133 27.625 27.531 1 72.19 278 SER A C 1
ATOM 2133 O O . SER A 1 278 ? 13.969 27.156 28.656 1 72.19 278 SER A O 1
ATOM 2135 N N . GLY A 1 279 ? 14.438 26.594 26.688 1 54.97 279 GLY A N 1
ATOM 2136 C CA . GLY A 1 279 ? 15.422 25.656 27.219 1 54.97 279 GLY A CA 1
ATOM 2137 C C . GLY A 1 279 ? 16.438 26.312 28.141 1 54.97 279 GLY A C 1
ATOM 2138 O O . GLY A 1 279 ? 16.516 27.547 28.219 1 54.97 279 GLY A O 1
ATOM 2139 N N . PRO A 1 280 ? 17.094 25.594 29.156 1 49.28 280 PRO A N 1
ATOM 2140 C CA . PRO A 1 280 ? 18.141 26.234 29.969 1 49.28 280 PRO A CA 1
ATOM 2141 C C . PRO A 1 280 ? 19.109 27.062 29.141 1 49.28 280 PRO A C 1
ATOM 2143 O O . PRO A 1 280 ? 19.594 26.594 28.094 1 49.28 280 PRO A O 1
ATOM 2146 N N . GLY A 1 281 ? 18.875 28.297 28.828 1 41.22 281 GLY A N 1
ATOM 2147 C CA . GLY A 1 281 ? 19.875 29.156 28.234 1 41.22 281 GLY A CA 1
ATOM 2148 C C . GLY A 1 281 ? 21.297 28.828 28.656 1 41.22 281 GLY A C 1
ATOM 2149 O O . GLY A 1 281 ? 21.531 28.5 29.812 1 41.22 281 GLY A O 1
ATOM 2150 N N . THR A 1 282 ? 22.125 28.219 27.797 1 37 282 THR A N 1
ATOM 2151 C CA . THR A 1 282 ? 23.547 28.297 28.156 1 37 282 THR A CA 1
ATOM 2152 C C . THR A 1 282 ? 23.906 29.703 28.625 1 37 282 THR A C 1
ATOM 2154 O O . THR A 1 282 ? 23.688 30.672 27.906 1 37 282 THR A O 1
ATOM 2157 N N . GLY A 1 283 ? 23.672 30.016 29.891 1 30.77 283 GLY A N 1
ATOM 2158 C CA . GLY A 1 283 ? 24.359 31.188 30.406 1 30.77 283 GLY A CA 1
ATOM 2159 C C . GLY A 1 283 ? 25.625 31.516 29.641 1 30.77 283 GLY A C 1
ATOM 2160 O O . GLY A 1 283 ? 26.328 30.609 29.188 1 30.77 283 GLY A O 1
ATOM 2161 N N . SER A 1 284 ? 25.688 32.75 29.047 1 26.44 284 SER A N 1
ATOM 2162 C CA . SER A 1 284 ? 27.031 33.219 28.672 1 26.44 284 SER A CA 1
ATOM 2163 C C . SER A 1 284 ? 28.047 32.875 29.75 1 26.44 284 SER A C 1
ATOM 2165 O O . SER A 1 284 ? 27.75 32.969 30.953 1 26.44 284 SER A O 1
ATOM 2167 N N . MET B 1 1 ? -13.891 -29.938 -19.328 1 61.94 1 MET B N 1
ATOM 2168 C CA . MET B 1 1 ? -12.664 -29.203 -19.031 1 61.94 1 MET B CA 1
ATOM 2169 C C . MET B 1 1 ? -11.477 -29.828 -19.75 1 61.94 1 MET B C 1
ATOM 2171 O O . MET B 1 1 ? -11.367 -31.062 -19.828 1 61.94 1 MET B O 1
ATOM 2175 N N . SER B 1 2 ? -10.695 -28.797 -20.422 1 85.56 2 SER B N 1
ATOM 2176 C CA . SER B 1 2 ? -9.648 -29.344 -21.281 1 85.56 2 SER B CA 1
ATOM 2177 C C . SER B 1 2 ? -8.328 -29.469 -20.531 1 85.56 2 SER B C 1
ATOM 2179 O O . SER B 1 2 ? -7.41 -30.156 -21 1 85.56 2 SER B O 1
ATOM 2181 N N . HIS B 1 3 ? -8.359 -28.953 -19.266 1 97 3 HIS B N 1
ATOM 2182 C CA . HIS B 1 3 ? -7.086 -28.969 -18.547 1 97 3 HIS B CA 1
ATOM 2183 C C . HIS B 1 3 ? -7.246 -29.578 -17.156 1 97 3 HIS B C 1
ATOM 2185 O O . HIS B 1 3 ? -8.266 -29.359 -16.5 1 97 3 HIS B O 1
ATOM 2191 N N . SER B 1 4 ? -6.312 -30.391 -16.703 1 98.06 4 SER B N 1
ATOM 2192 C CA . SER B 1 4 ? -6.098 -30.656 -15.273 1 98.06 4 SER B CA 1
ATOM 2193 C C . SER B 1 4 ? -5.273 -29.547 -14.633 1 98.06 4 SER B C 1
ATOM 2195 O O . SER B 1 4 ? -4.367 -28.984 -15.258 1 98.06 4 SER B O 1
ATOM 2197 N N . ILE B 1 5 ? -5.633 -29.188 -13.414 1 98.75 5 ILE B N 1
ATOM 2198 C CA . ILE B 1 5 ? -4.953 -28.125 -12.688 1 98.75 5 ILE B CA 1
ATOM 2199 C C . ILE B 1 5 ? -4.629 -28.594 -11.266 1 98.75 5 ILE B C 1
ATOM 2201 O O . ILE B 1 5 ? -5.512 -29.078 -10.555 1 98.75 5 ILE B O 1
ATOM 2205 N N . TRP B 1 6 ? -3.385 -28.5 -10.898 1 98.75 6 TRP B N 1
ATOM 2206 C CA . TRP B 1 6 ? -2.959 -28.75 -9.531 1 98.75 6 TRP B CA 1
ATOM 2207 C C . TRP B 1 6 ? -2.209 -27.547 -8.961 1 98.75 6 TRP B C 1
ATOM 2209 O O . TRP B 1 6 ? -1.488 -26.859 -9.688 1 98.75 6 TRP B O 1
ATOM 2219 N N . ILE B 1 7 ? -2.391 -27.297 -7.707 1 98.88 7 ILE B N 1
ATOM 2220 C CA . ILE B 1 7 ? -1.557 -26.375 -6.934 1 98.88 7 ILE B CA 1
ATOM 2221 C C . ILE B 1 7 ? -0.625 -27.172 -6.023 1 98.88 7 ILE B C 1
ATOM 2223 O O . ILE B 1 7 ? -1.082 -27.984 -5.215 1 98.88 7 ILE B O 1
ATOM 2227 N N . LEU B 1 8 ? 0.651 -26.969 -6.164 1 98.88 8 LEU B N 1
ATOM 2228 C CA . LEU B 1 8 ? 1.666 -27.734 -5.453 1 98.88 8 LEU B CA 1
ATOM 2229 C C . LEU B 1 8 ? 2.404 -26.859 -4.445 1 98.88 8 LEU B C 1
ATOM 2231 O O . LEU B 1 8 ? 3.01 -25.844 -4.82 1 98.88 8 LEU B O 1
ATOM 2235 N N . GLU B 1 9 ? 2.34 -27.25 -3.195 1 98.81 9 GLU B N 1
ATOM 2236 C CA . GLU B 1 9 ? 3.094 -26.562 -2.15 1 98.81 9 GLU B CA 1
ATOM 2237 C C . GLU B 1 9 ? 4.539 -27.047 -2.102 1 98.81 9 GLU B C 1
ATOM 2239 O O . GLU B 1 9 ? 4.793 -28.25 -2.035 1 98.81 9 GLU B O 1
ATOM 2244 N N . TYR B 1 10 ? 5.48 -26.094 -2.18 1 98.75 10 TYR B N 1
ATOM 2245 C CA . TYR B 1 10 ? 6.879 -26.516 -2.096 1 98.75 10 TYR B CA 1
ATOM 2246 C C . TYR B 1 10 ? 7.523 -25.984 -0.82 1 98.75 10 TYR B C 1
ATOM 2248 O O . TYR B 1 10 ? 8.688 -26.281 -0.541 1 98.75 10 TYR B O 1
ATOM 2256 N N . GLY B 1 11 ? 6.727 -25.219 -0.055 1 98.19 11 GLY B N 1
ATOM 2257 C CA . GLY B 1 11 ? 7.195 -24.75 1.24 1 98.19 11 GLY B CA 1
ATOM 2258 C C . GLY B 1 11 ? 6.184 -23.859 1.954 1 98.19 11 GLY B C 1
ATOM 2259 O O . GLY B 1 11 ? 5.109 -23.578 1.419 1 98.19 11 GLY B O 1
ATOM 2260 N N . TYR B 1 12 ? 6.527 -23.531 3.195 1 97.75 12 TYR B N 1
ATOM 2261 C CA . TYR B 1 12 ? 5.691 -22.609 3.941 1 97.75 12 TYR B CA 1
ATOM 2262 C C . TYR B 1 12 ? 6.512 -21.859 4.988 1 97.75 12 TYR B C 1
ATOM 2264 O O . TYR B 1 12 ? 7.621 -22.266 5.324 1 97.75 12 TYR B O 1
ATOM 2272 N N . VAL B 1 13 ? 5.996 -20.75 5.332 1 95.81 13 VAL B N 1
ATOM 2273 C CA . VAL B 1 13 ? 6.391 -20.047 6.547 1 95.81 13 VAL B CA 1
ATOM 2274 C C . VAL B 1 13 ? 5.285 -20.156 7.594 1 95.81 13 VAL B C 1
ATOM 2276 O O . VAL B 1 13 ? 4.113 -19.922 7.293 1 95.81 13 VAL B O 1
ATOM 2279 N N . ASP B 1 14 ? 5.602 -20.422 8.812 1 92.5 14 ASP B N 1
ATOM 2280 C CA . ASP B 1 14 ? 4.602 -20.797 9.805 1 92.5 14 ASP B CA 1
ATOM 2281 C C . ASP B 1 14 ? 3.969 -19.562 10.445 1 92.5 14 ASP B C 1
ATOM 2283 O O . ASP B 1 14 ? 2.775 -19.562 10.75 1 92.5 14 ASP B O 1
ATOM 2287 N N . ARG B 1 15 ? 4.754 -18.562 10.68 1 91.19 15 ARG B N 1
ATOM 2288 C CA . ARG B 1 15 ? 4.246 -17.406 11.414 1 91.19 15 ARG B CA 1
ATOM 2289 C C . ARG B 1 15 ? 4.359 -16.125 10.57 1 91.19 15 ARG B C 1
ATOM 2291 O O . ARG B 1 15 ? 5.031 -15.172 10.969 1 91.19 15 ARG B O 1
ATOM 2298 N N . PHE B 1 16 ? 3.629 -16.109 9.492 1 91.75 16 PHE B N 1
ATOM 2299 C CA . PHE B 1 16 ? 3.605 -14.93 8.641 1 91.75 16 PHE B CA 1
ATOM 2300 C C . PHE B 1 16 ? 2.617 -13.898 9.172 1 91.75 16 PHE B C 1
ATOM 2302 O O . PHE B 1 16 ? 1.466 -14.227 9.461 1 91.75 16 PHE B O 1
ATOM 2309 N N . PRO B 1 17 ? 3.037 -12.672 9.281 1 89.06 17 PRO B N 1
ATOM 2310 C CA . PRO B 1 17 ? 2.125 -11.664 9.828 1 89.06 17 PRO B CA 1
ATOM 2311 C C . PRO B 1 17 ? 0.938 -11.383 8.914 1 89.06 17 PRO B C 1
ATOM 2313 O O . PRO B 1 17 ? 1.125 -11.055 7.738 1 89.06 17 PRO B O 1
ATOM 2316 N N . ALA B 1 18 ? -0.211 -11.359 9.469 1 85.56 18 ALA B N 1
ATOM 2317 C CA . ALA B 1 18 ? -1.426 -11.109 8.695 1 85.56 18 ALA B CA 1
ATOM 2318 C C . ALA B 1 18 ? -1.435 -9.695 8.125 1 85.56 18 ALA B C 1
ATOM 2320 O O . ALA B 1 18 ? -1.98 -9.461 7.043 1 85.56 18 ALA B O 1
ATOM 2321 N N . SER B 1 19 ? -0.755 -8.781 8.805 1 85.06 19 SER B N 1
ATOM 2322 C CA . SER B 1 19 ? -0.718 -7.383 8.391 1 85.06 19 SER B CA 1
ATOM 2323 C C . SER B 1 19 ? -0.016 -7.223 7.047 1 85.06 19 SER B C 1
ATOM 2325 O O . SER B 1 19 ? -0.148 -6.188 6.395 1 85.06 19 SER B O 1
ATOM 2327 N N . ASN B 1 20 ? 0.629 -8.242 6.621 1 89.38 20 ASN B N 1
ATOM 2328 C CA . ASN B 1 20 ? 1.323 -8.188 5.34 1 89.38 20 ASN B CA 1
ATOM 2329 C C . ASN B 1 20 ? 0.43 -8.656 4.195 1 89.38 20 ASN B C 1
ATOM 2331 O O . ASN B 1 20 ? 0.779 -8.5 3.025 1 89.38 20 ASN B O 1
ATOM 2335 N N . LEU B 1 21 ? -0.736 -9.156 4.531 1 91.5 21 LEU B N 1
ATOM 2336 C CA . LEU B 1 21 ? -1.621 -9.695 3.51 1 91.5 21 LEU B CA 1
ATOM 2337 C C . LEU B 1 21 ? -2.676 -8.672 3.104 1 91.5 21 LEU B C 1
ATOM 2339 O O . LEU B 1 21 ? -3.229 -8.75 2.002 1 91.5 21 LEU B O 1
ATOM 2343 N N . PHE B 1 22 ? -2.961 -7.789 4.027 1 91.56 22 PHE B N 1
ATOM 2344 C CA . PHE B 1 22 ? -4.062 -6.848 3.848 1 91.56 22 PHE B CA 1
ATOM 2345 C C . PHE B 1 22 ? -3.607 -5.422 4.133 1 91.56 22 PHE B C 1
ATOM 2347 O O . PHE B 1 22 ? -3.033 -5.148 5.188 1 91.56 22 PHE B O 1
ATOM 2354 N N . ALA B 1 23 ? -3.92 -4.59 3.213 1 90.19 23 ALA B N 1
ATOM 2355 C CA . ALA B 1 23 ? -3.566 -3.186 3.398 1 90.19 23 ALA B CA 1
ATOM 2356 C C . ALA B 1 23 ? -4.371 -2.561 4.535 1 90.19 23 ALA B C 1
ATOM 2358 O O . ALA B 1 23 ? -5.574 -2.814 4.664 1 90.19 23 ALA B O 1
ATOM 2359 N N . ALA B 1 24 ? -3.688 -1.747 5.348 1 80.88 24 ALA B N 1
ATOM 2360 C CA . ALA B 1 24 ? -4.305 -0.912 6.371 1 80.88 24 ALA B CA 1
ATOM 2361 C C . ALA B 1 24 ? -5.016 -1.766 7.422 1 80.88 24 ALA B C 1
ATOM 2363 O O . ALA B 1 24 ? -6.09 -1.399 7.902 1 80.88 24 ALA B O 1
ATOM 2364 N N . GLN B 1 25 ? -4.578 -2.982 7.609 1 77.06 25 GLN B N 1
ATOM 2365 C CA . GLN B 1 25 ? -5.105 -3.842 8.664 1 77.06 25 GLN B CA 1
ATOM 2366 C C . GLN B 1 25 ? -4.105 -3.984 9.812 1 77.06 25 GLN B C 1
ATOM 2368 O O . GLN B 1 25 ? -2.93 -4.277 9.578 1 77.06 25 GLN B O 1
ATOM 2373 N N . PRO B 1 26 ? -4.652 -3.66 10.945 1 70.62 26 PRO B N 1
ATOM 2374 C CA . PRO B 1 26 ? -3.75 -3.723 12.094 1 70.62 26 PRO B CA 1
ATOM 2375 C C . PRO B 1 26 ? -3.17 -5.117 12.312 1 70.62 26 PRO B C 1
ATOM 2377 O O . PRO B 1 26 ? -3.619 -6.082 11.695 1 70.62 26 PRO B O 1
ATOM 2380 N N . ASN B 1 27 ? -2.242 -5.195 13.281 1 64 27 ASN B N 1
ATOM 2381 C CA . ASN B 1 27 ? -1.57 -6.426 13.68 1 64 27 ASN B CA 1
ATOM 2382 C C . ASN B 1 27 ? -2.568 -7.504 14.094 1 64 27 ASN B C 1
ATOM 2384 O O . ASN B 1 27 ? -3.217 -7.391 15.133 1 64 27 ASN B O 1
ATOM 2388 N N . ALA B 1 28 ? -2.855 -8.312 13.172 1 71.88 28 ALA B N 1
ATOM 2389 C CA . ALA B 1 28 ? -3.912 -9.305 13.344 1 71.88 28 ALA B CA 1
ATOM 2390 C C . ALA B 1 28 ? -3.324 -10.703 13.547 1 71.88 28 ALA B C 1
ATOM 2392 O O . ALA B 1 28 ? -3.994 -11.703 13.297 1 71.88 28 ALA B O 1
ATOM 2393 N N . GLY B 1 29 ? -2.117 -10.703 14 1 82.88 29 GLY B N 1
ATOM 2394 C CA . GLY B 1 29 ? -1.588 -12.031 14.297 1 82.88 29 GLY B CA 1
ATOM 2395 C C . GLY B 1 29 ? -0.814 -12.633 13.141 1 82.88 29 GLY B C 1
ATOM 2396 O O . GLY B 1 29 ? -0.286 -11.914 12.289 1 82.88 29 GLY B O 1
ATOM 2397 N N . HIS B 1 30 ? -0.578 -14.008 13.289 1 89.12 30 HIS B N 1
ATOM 2398 C CA . HIS B 1 30 ? 0.199 -14.742 12.297 1 89.12 30 HIS B CA 1
ATOM 23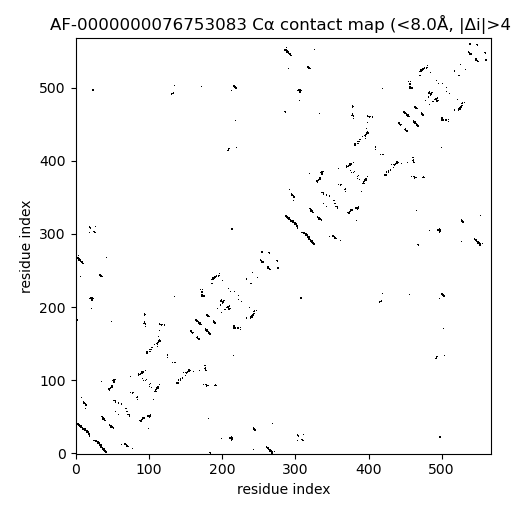99 C C . HIS B 1 30 ? -0.606 -15.898 11.711 1 89.12 30 HIS B C 1
ATOM 2401 O O . HIS B 1 30 ? -1.574 -16.359 12.328 1 89.12 30 HIS B O 1
ATOM 2407 N N . ARG B 1 31 ? -0.208 -16.25 10.57 1 90.44 31 ARG B N 1
ATOM 2408 C CA . ARG B 1 31 ? -0.761 -17.469 9.977 1 90.44 31 ARG B CA 1
ATOM 2409 C C . ARG B 1 31 ? 0.284 -18.188 9.125 1 90.44 31 ARG B C 1
ATOM 2411 O O . ARG B 1 31 ? 1.275 -17.578 8.711 1 90.44 31 ARG B O 1
ATOM 2418 N N . ARG B 1 32 ? 0.02 -19.438 8.922 1 93 32 ARG B N 1
ATOM 2419 C CA . ARG B 1 32 ? 0.887 -20.188 8.016 1 93 32 ARG B CA 1
ATOM 2420 C C . ARG B 1 32 ? 0.665 -19.766 6.57 1 93 32 ARG B C 1
ATOM 2422 O O . ARG B 1 32 ? -0.477 -19.656 6.117 1 93 32 ARG B O 1
ATOM 2429 N N . MET B 1 33 ? 1.699 -19.453 5.941 1 95.81 33 MET B N 1
ATOM 2430 C CA . MET B 1 33 ? 1.647 -19.031 4.543 1 95.81 33 MET B CA 1
ATOM 2431 C C . MET B 1 33 ? 2.332 -20.062 3.641 1 95.81 33 MET B C 1
ATOM 2433 O O . MET B 1 33 ? 3.551 -20.219 3.699 1 95.81 33 MET B O 1
ATOM 2437 N N . PRO B 1 34 ? 1.603 -20.703 2.818 1 98.25 34 PRO B N 1
ATOM 2438 C CA . PRO B 1 34 ? 2.215 -21.641 1.88 1 98.25 34 PRO B CA 1
ATOM 2439 C C . PRO B 1 34 ? 2.906 -20.938 0.71 1 98.25 34 PRO B C 1
ATOM 2441 O O . PRO B 1 34 ? 2.559 -19.812 0.368 1 98.25 34 PRO B O 1
ATOM 2444 N N . TYR B 1 35 ? 3.848 -21.531 0.185 1 98.69 35 TYR B N 1
ATOM 2445 C CA . TYR B 1 35 ? 4.492 -21.203 -1.087 1 98.69 35 TYR B CA 1
ATOM 2446 C C . TYR B 1 35 ? 4.195 -22.281 -2.127 1 98.69 35 TYR B C 1
ATOM 2448 O O . TYR B 1 35 ? 4.566 -23.453 -1.949 1 98.69 35 TYR B O 1
ATOM 2456 N N . CYS B 1 36 ? 3.529 -21.844 -3.193 1 98.88 36 CYS B N 1
ATOM 2457 C CA . CYS B 1 36 ? 3.041 -22.828 -4.16 1 98.88 36 CYS B CA 1
ATOM 2458 C C . CYS B 1 36 ? 3.371 -22.391 -5.586 1 98.88 36 CYS B C 1
ATOM 2460 O O . CYS B 1 36 ? 3.799 -21.266 -5.812 1 98.88 36 CYS B O 1
ATOM 2462 N N . PHE B 1 37 ? 3.27 -23.266 -6.504 1 98.88 37 PHE B N 1
ATOM 2463 C CA . PHE B 1 37 ? 3.178 -23.031 -7.938 1 98.88 37 PHE B CA 1
ATOM 2464 C C . PHE B 1 37 ? 2.129 -23.922 -8.57 1 98.88 37 PHE B C 1
ATOM 2466 O O . PHE B 1 37 ? 1.578 -24.812 -7.91 1 98.88 37 PHE B O 1
ATOM 2473 N N . GLY B 1 38 ? 1.724 -23.609 -9.789 1 98.94 38 GLY B N 1
ATOM 2474 C CA . GLY B 1 38 ? 0.646 -24.328 -10.445 1 98.94 38 GLY B CA 1
ATOM 2475 C C . GLY B 1 38 ? 1.131 -25.234 -11.555 1 98.94 38 GLY B C 1
ATOM 2476 O O . GLY B 1 38 ? 2.07 -24.891 -12.281 1 98.94 38 GLY B O 1
ATOM 2477 N N . LEU B 1 39 ? 0.473 -26.391 -11.688 1 98.88 39 LEU B N 1
ATOM 2478 C CA . LEU B 1 39 ? 0.635 -27.312 -12.812 1 98.88 39 LEU B CA 1
ATOM 2479 C C . LEU B 1 39 ? -0.649 -27.391 -13.633 1 98.88 39 LEU B C 1
ATOM 2481 O O . LEU B 1 39 ? -1.723 -27.656 -13.078 1 98.88 39 LEU B O 1
ATOM 2485 N N . VAL B 1 40 ? -0.545 -27.047 -14.891 1 98.81 40 VAL B N 1
ATOM 2486 C CA . VAL B 1 40 ? -1.665 -27.125 -15.82 1 98.81 40 VAL B CA 1
ATOM 2487 C C . VAL B 1 40 ? -1.329 -28.094 -16.953 1 98.81 40 VAL B C 1
ATOM 2489 O O . VAL B 1 40 ? -0.357 -27.891 -17.688 1 98.81 40 VAL B O 1
ATOM 2492 N N . ARG B 1 41 ? -2.188 -29.125 -17.141 1 97.69 41 ARG B N 1
ATOM 2493 C CA . ARG B 1 41 ? -1.891 -30.141 -18.156 1 97.69 41 ARG B CA 1
ATOM 2494 C C . ARG B 1 41 ? -3.082 -30.344 -19.094 1 97.69 41 ARG B C 1
ATOM 2496 O O . ARG B 1 41 ? -4.23 -30.359 -18.641 1 97.69 41 ARG B O 1
ATOM 2503 N N . SER B 1 42 ? -2.76 -30.375 -20.328 1 96 42 SER B N 1
ATOM 2504 C CA . SER B 1 42 ? -3.656 -30.922 -21.344 1 96 42 SER B CA 1
ATOM 2505 C C . SER B 1 42 ? -3.088 -32.188 -21.953 1 96 42 SER B C 1
ATOM 2507 O O . SER B 1 42 ? -2.146 -32.781 -21.422 1 96 42 SER B O 1
ATOM 2509 N N . GLN B 1 43 ? -3.77 -32.656 -22.984 1 91.31 43 GLN B N 1
ATOM 2510 C CA . GLN B 1 43 ? -3.293 -33.875 -23.641 1 91.31 43 GLN B CA 1
ATOM 2511 C C . GLN B 1 43 ? -1.896 -33.656 -24.219 1 91.31 43 GLN B C 1
ATOM 2513 O O . GLN B 1 43 ? -1.084 -34.594 -24.234 1 91.31 43 GLN B O 1
ATOM 2518 N N . ASP B 1 44 ? -1.548 -32.438 -24.578 1 92 44 ASP B N 1
ATOM 2519 C CA . ASP B 1 44 ? -0.322 -32.25 -25.344 1 92 44 ASP B CA 1
ATOM 2520 C C . ASP B 1 44 ? 0.591 -31.234 -24.672 1 92 44 ASP B C 1
ATOM 2522 O O . ASP B 1 44 ? 1.646 -30.891 -25.219 1 92 44 ASP B O 1
ATOM 2526 N N . ARG B 1 45 ? 0.164 -30.672 -23.562 1 95.69 45 ARG B N 1
ATOM 2527 C CA . ARG B 1 45 ? 0.953 -29.609 -22.953 1 95.69 45 ARG B CA 1
ATOM 2528 C C . ARG B 1 45 ? 1.17 -29.875 -21.469 1 95.69 45 ARG B C 1
ATOM 2530 O O . ARG B 1 45 ? 0.321 -30.484 -20.812 1 95.69 45 ARG B O 1
ATOM 2537 N N . CYS B 1 46 ? 2.27 -29.5 -20.969 1 98 46 CYS B N 1
ATOM 2538 C CA . CYS B 1 46 ? 2.635 -29.469 -19.547 1 98 46 CYS B CA 1
ATOM 2539 C C . CYS B 1 46 ? 3.143 -28.094 -19.156 1 98 46 CYS B C 1
ATOM 2541 O O . CYS B 1 46 ? 4.262 -27.703 -19.5 1 98 46 CYS B O 1
ATOM 2543 N N . VAL B 1 47 ? 2.305 -27.344 -18.453 1 98.81 47 VAL B N 1
ATOM 2544 C CA . VAL B 1 47 ? 2.533 -25.922 -18.203 1 98.81 47 VAL B CA 1
ATOM 2545 C C . VAL B 1 47 ? 2.691 -25.688 -16.703 1 98.81 47 VAL B C 1
ATOM 2547 O O . VAL B 1 47 ? 1.903 -26.188 -15.898 1 98.81 47 VAL B O 1
ATOM 2550 N N . LEU B 1 48 ? 3.732 -24.969 -16.344 1 98.94 48 LEU B N 1
ATOM 2551 C CA . LEU B 1 48 ? 3.832 -24.469 -14.977 1 98.94 48 LEU B CA 1
ATOM 2552 C C . LEU B 1 48 ? 3.385 -23 -14.914 1 98.94 48 LEU B C 1
ATOM 2554 O O . LEU B 1 48 ? 3.705 -22.219 -15.797 1 98.94 48 LEU B O 1
ATOM 2558 N N . VAL B 1 49 ? 2.633 -22.703 -13.945 1 98.94 49 VAL B N 1
ATOM 2559 C CA . VAL B 1 49 ? 2.43 -21.312 -13.531 1 98.94 49 VAL B CA 1
ATOM 2560 C C . VAL B 1 49 ? 3.316 -21 -12.328 1 98.94 49 VAL B C 1
ATOM 2562 O O . VAL B 1 49 ? 3.059 -21.484 -11.219 1 98.94 49 VAL B O 1
ATOM 2565 N N . ASP B 1 50 ? 4.375 -20.203 -12.555 1 98.94 50 ASP B N 1
ATOM 2566 C CA . ASP B 1 50 ? 5.453 -19.906 -11.609 1 98.94 50 ASP B CA 1
ATOM 2567 C C . ASP B 1 50 ? 6.277 -21.156 -11.312 1 98.94 50 ASP B C 1
ATOM 2569 O O . ASP B 1 50 ? 5.93 -22.266 -11.758 1 98.94 50 ASP B O 1
ATOM 2573 N N . THR B 1 51 ? 7.426 -21 -10.625 1 98.81 51 THR B N 1
ATOM 2574 C CA . THR B 1 51 ? 8.375 -22.094 -10.57 1 98.81 51 THR B CA 1
ATOM 2575 C C . THR B 1 51 ? 8.883 -22.297 -9.141 1 98.81 51 THR B C 1
ATOM 2577 O O . THR B 1 51 ? 9.641 -23.234 -8.875 1 98.81 51 THR B O 1
ATOM 2580 N N . GLY B 1 52 ? 8.562 -21.406 -8.234 1 98.56 52 GLY B N 1
ATOM 2581 C CA . GLY B 1 52 ? 9.125 -21.453 -6.891 1 98.56 52 GLY B CA 1
ATOM 2582 C C . GLY B 1 52 ? 10.57 -21 -6.824 1 98.56 52 GLY B C 1
ATOM 2583 O O . GLY B 1 52 ? 11.047 -20.312 -7.719 1 98.56 52 GLY B O 1
ATOM 2584 N N . PHE B 1 53 ? 11.211 -21.344 -5.676 1 98 53 PHE B N 1
ATOM 2585 C CA . PHE B 1 53 ? 12.625 -21.062 -5.512 1 98 53 PHE B CA 1
ATOM 2586 C C . PHE B 1 53 ? 13.328 -22.188 -4.762 1 98 53 PHE B C 1
ATOM 2588 O O . PHE B 1 53 ? 12.672 -23.062 -4.184 1 98 53 PHE B O 1
ATOM 2595 N N . ALA B 1 54 ? 14.68 -22.266 -4.828 1 96.19 54 ALA B N 1
ATOM 2596 C CA . ALA B 1 54 ? 15.461 -23.266 -4.125 1 96.19 54 ALA B CA 1
ATOM 2597 C C . ALA B 1 54 ? 16.734 -22.672 -3.547 1 96.19 54 ALA B C 1
ATOM 2599 O O . ALA B 1 54 ? 17.625 -23.406 -3.115 1 96.19 54 ALA B O 1
ATOM 2600 N N . ASP B 1 55 ? 16.844 -21.469 -3.334 1 95.25 55 ASP B N 1
ATOM 2601 C CA . ASP B 1 55 ? 18.016 -20.797 -2.795 1 95.25 55 ASP B CA 1
ATOM 2602 C C . ASP B 1 55 ? 18.094 -20.938 -1.275 1 95.25 55 ASP B C 1
ATOM 2604 O O . ASP B 1 55 ? 17.25 -20.375 -0.556 1 95.25 55 ASP B O 1
ATOM 2608 N N . PRO B 1 56 ? 19.094 -21.641 -0.78 1 95.06 56 PRO B N 1
ATOM 2609 C CA . PRO B 1 56 ? 19.188 -21.859 0.665 1 95.06 56 PRO B CA 1
ATOM 2610 C C . PRO B 1 56 ? 19.344 -20.562 1.449 1 95.06 56 PRO B C 1
ATOM 2612 O O . PRO B 1 56 ? 18.875 -20.453 2.588 1 95.06 56 PRO B O 1
ATOM 2615 N N . ALA B 1 57 ? 20.016 -19.625 0.861 1 95.5 57 ALA B N 1
ATOM 2616 C CA . ALA B 1 57 ? 20.188 -18.344 1.549 1 95.5 57 ALA B CA 1
ATOM 2617 C C . ALA B 1 57 ? 18.828 -17.672 1.809 1 95.5 57 ALA B C 1
ATOM 2619 O O . ALA B 1 57 ? 18.625 -17.062 2.857 1 95.5 57 ALA B O 1
ATOM 2620 N N . ILE B 1 58 ? 17.938 -17.812 0.925 1 95.75 58 ILE B N 1
ATOM 2621 C CA . ILE B 1 58 ? 16.609 -17.234 1.064 1 95.75 58 ILE B CA 1
ATOM 2622 C C . ILE B 1 58 ? 15.82 -18 2.107 1 95.75 58 ILE B C 1
ATOM 2624 O O . ILE B 1 58 ? 15.164 -17.406 2.967 1 95.75 58 ILE B O 1
ATOM 2628 N N . SER B 1 59 ? 15.914 -19.344 2.035 1 95.56 59 SER B N 1
ATOM 2629 C CA . SER B 1 59 ? 15.211 -20.156 3.016 1 95.56 59 SER B CA 1
ATOM 2630 C C . SER B 1 59 ? 15.672 -19.844 4.434 1 95.56 59 SER B C 1
ATOM 2632 O O . SER B 1 59 ? 14.844 -19.734 5.348 1 95.56 59 SER B O 1
ATOM 2634 N N . GLU B 1 60 ? 16.922 -19.625 4.582 1 95.56 60 GLU B N 1
ATOM 2635 C CA . GLU B 1 60 ? 17.484 -19.297 5.895 1 95.56 60 GLU B CA 1
ATOM 2636 C C . GLU B 1 60 ? 17.016 -17.938 6.371 1 95.56 60 GLU B C 1
ATOM 2638 O O . GLU B 1 60 ? 16.672 -17.766 7.543 1 95.56 60 GLU B O 1
ATOM 2643 N N . ARG B 1 61 ? 17 -17.031 5.484 1 94.06 61 ARG B N 1
ATOM 2644 C CA . ARG B 1 61 ? 16.547 -15.688 5.816 1 94.06 61 ARG B CA 1
ATOM 2645 C C . ARG B 1 61 ? 15.078 -15.703 6.242 1 94.06 61 ARG B C 1
ATOM 2647 O O . ARG B 1 61 ? 14.711 -15.062 7.23 1 94.06 61 ARG B O 1
ATOM 2654 N N . LEU B 1 62 ? 14.25 -16.406 5.527 1 94.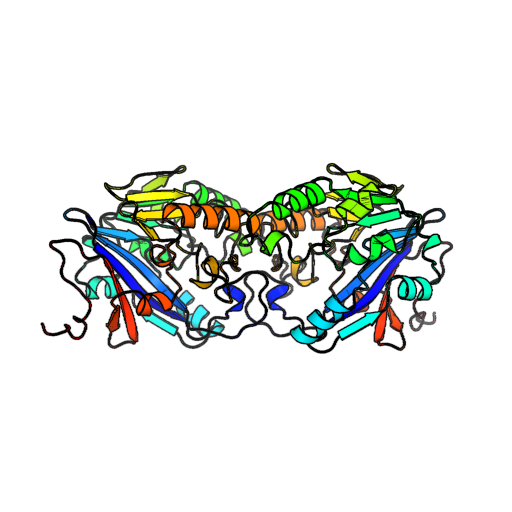62 62 LEU B N 1
ATOM 2655 C CA . LEU B 1 62 ? 12.828 -16.484 5.836 1 94.62 62 LEU B CA 1
ATOM 2656 C C . LEU B 1 62 ? 12.602 -17.188 7.172 1 94.62 62 LEU B C 1
ATOM 2658 O O . LEU B 1 62 ? 11.742 -16.781 7.953 1 94.62 62 LEU B O 1
ATOM 2662 N N . THR B 1 63 ? 13.398 -18.219 7.426 1 93.94 63 THR B N 1
ATOM 2663 C CA . THR B 1 63 ? 13.297 -18.938 8.695 1 93.94 63 THR B CA 1
ATOM 2664 C C . THR B 1 63 ? 13.68 -18.016 9.859 1 93.94 63 THR B C 1
ATOM 2666 O O . THR B 1 63 ? 13 -18 10.891 1 93.94 63 THR B O 1
ATOM 2669 N N . ALA B 1 64 ? 14.703 -17.297 9.68 1 91.62 64 ALA B N 1
ATOM 2670 C CA . ALA B 1 64 ? 15.148 -16.375 10.719 1 91.62 64 ALA B CA 1
ATOM 2671 C C . ALA B 1 64 ? 14.086 -15.312 10.992 1 91.62 64 ALA B C 1
ATOM 2673 O O . ALA B 1 64 ? 13.883 -14.906 12.141 1 91.62 64 ALA B O 1
ATOM 2674 N N . LYS B 1 65 ? 13.398 -14.914 10 1 88.88 65 LYS B N 1
ATOM 2675 C CA . LYS B 1 65 ? 12.469 -13.797 10.094 1 88.88 65 LYS B CA 1
ATOM 2676 C C . LYS B 1 65 ? 11.102 -14.25 10.594 1 88.88 65 LYS B C 1
ATOM 2678 O O . LYS B 1 65 ? 10.445 -13.539 11.359 1 88.88 65 LYS B O 1
ATOM 2683 N N . TYR B 1 66 ? 10.688 -15.422 10.156 1 88.38 66 TYR B N 1
ATOM 2684 C CA . TYR B 1 66 ? 9.281 -15.75 10.336 1 88.38 66 TYR B CA 1
ATOM 2685 C C . TYR B 1 66 ? 9.117 -17.031 11.148 1 88.38 66 TYR B C 1
ATOM 2687 O O . TYR B 1 66 ? 7.996 -17.5 11.344 1 88.38 66 TYR B O 1
ATOM 2695 N N . GLY B 1 67 ? 10.141 -17.578 11.594 1 87.31 67 GLY B N 1
ATOM 2696 C CA . GLY B 1 67 ? 10.039 -18.797 12.375 1 87.31 67 GLY B CA 1
ATOM 2697 C C . GLY B 1 67 ? 10.219 -20.047 11.547 1 87.31 67 GLY B C 1
ATOM 2698 O O . GLY B 1 67 ? 10.953 -20.047 10.555 1 87.31 67 GLY B O 1
ATOM 2699 N N . ASP B 1 68 ? 9.516 -21.109 11.922 1 91.06 68 ASP B N 1
ATOM 2700 C CA . ASP B 1 68 ? 9.695 -22.422 11.297 1 91.06 68 ASP B CA 1
ATOM 2701 C C . ASP B 1 68 ? 9.25 -22.406 9.836 1 91.06 68 ASP B C 1
ATOM 2703 O O . ASP B 1 68 ? 8.227 -21.812 9.508 1 91.06 68 ASP B O 1
ATOM 2707 N N . THR B 1 69 ? 10.055 -23.016 9.031 1 94.06 69 THR B N 1
ATOM 2708 C CA . THR B 1 69 ? 9.773 -23.156 7.609 1 94.06 69 THR B CA 1
ATOM 2709 C C . THR B 1 69 ? 10.055 -24.578 7.141 1 94.06 69 THR B C 1
ATOM 2711 O O . THR B 1 69 ? 10.672 -25.375 7.859 1 94.06 69 THR B O 1
ATOM 2714 N N . ARG B 1 70 ? 9.5 -24.938 6.055 1 95.69 70 ARG B N 1
ATOM 2715 C CA . ARG B 1 70 ? 9.781 -26.156 5.293 1 95.69 70 ARG B CA 1
ATOM 2716 C C . ARG B 1 70 ? 9.891 -25.844 3.801 1 95.69 70 ARG B C 1
ATOM 2718 O O . ARG B 1 70 ? 9.094 -25.078 3.262 1 95.69 70 ARG B O 1
ATOM 2725 N N . TRP B 1 71 ? 10.914 -26.438 3.256 1 97.5 71 TRP B N 1
ATOM 2726 C CA . TRP B 1 71 ? 11.109 -26.203 1.829 1 97.5 71 TRP B CA 1
ATOM 2727 C C . TRP B 1 71 ? 11.484 -27.5 1.111 1 97.5 71 TRP B C 1
ATOM 2729 O O . TRP B 1 71 ? 12.258 -28.312 1.629 1 97.5 71 TRP B O 1
ATOM 2739 N N . ALA B 1 72 ? 10.953 -27.75 0.009 1 98.12 72 ALA B N 1
ATOM 2740 C CA . ALA B 1 72 ? 11.344 -28.781 -0.944 1 98.12 72 ALA B CA 1
ATOM 2741 C C . ALA B 1 72 ? 11.672 -28.188 -2.307 1 98.12 72 ALA B C 1
ATOM 2743 O O . ALA B 1 72 ? 11.109 -27.156 -2.688 1 98.12 72 ALA B O 1
ATOM 2744 N N . HIS B 1 73 ? 12.609 -28.781 -2.953 1 98.38 73 HIS B N 1
ATOM 2745 C CA . HIS B 1 73 ? 12.914 -28.312 -4.297 1 98.38 73 HIS B CA 1
ATOM 2746 C C . HIS B 1 73 ? 11.711 -28.453 -5.223 1 98.38 73 HIS B C 1
ATOM 2748 O O . HIS B 1 73 ? 11.125 -29.547 -5.309 1 98.38 73 HIS B O 1
ATOM 2754 N N . PRO B 1 74 ? 11.367 -27.422 -6.008 1 98.44 74 PRO B N 1
ATOM 2755 C CA . PRO B 1 74 ? 10.18 -27.484 -6.859 1 98.44 74 PRO B CA 1
ATOM 2756 C C . PRO B 1 74 ? 10.211 -28.656 -7.836 1 98.44 74 PRO B C 1
ATOM 2758 O O . PRO B 1 74 ? 9.18 -29.266 -8.109 1 98.44 74 PRO B O 1
ATOM 2761 N N . VAL B 1 75 ? 11.352 -29.062 -8.312 1 98.69 75 VAL B N 1
ATOM 2762 C CA . VAL B 1 75 ? 11.492 -30.188 -9.219 1 98.69 75 VAL B CA 1
ATOM 2763 C C . VAL B 1 75 ? 11.094 -31.484 -8.5 1 98.69 75 VAL B C 1
ATOM 2765 O O . VAL B 1 75 ? 10.43 -32.344 -9.086 1 98.69 75 VAL B O 1
ATOM 2768 N N . ASP B 1 76 ? 11.523 -31.578 -7.238 1 98.56 76 ASP B N 1
ATOM 2769 C CA . ASP B 1 76 ? 11.172 -32.75 -6.453 1 98.56 76 ASP B CA 1
ATOM 2770 C C . ASP B 1 76 ? 9.672 -32.812 -6.191 1 98.56 76 ASP B C 1
ATOM 2772 O O . ASP B 1 76 ? 9.07 -33.875 -6.246 1 98.56 76 ASP B O 1
ATOM 2776 N N . VAL B 1 77 ? 9.102 -31.719 -5.91 1 98.5 77 VAL B N 1
ATOM 2777 C CA . VAL B 1 77 ? 7.668 -31.641 -5.66 1 98.5 77 VAL B CA 1
ATOM 2778 C C . VAL B 1 77 ? 6.898 -32.031 -6.918 1 98.5 77 VAL B C 1
ATOM 2780 O O . VAL B 1 77 ? 5.922 -32.781 -6.848 1 98.5 77 VAL B O 1
ATOM 2783 N N . LEU B 1 78 ? 7.312 -31.5 -8.055 1 98.44 78 LEU B N 1
ATOM 2784 C CA . LEU B 1 78 ? 6.695 -31.844 -9.336 1 98.44 78 LEU B CA 1
ATOM 2785 C C . LEU B 1 78 ? 6.77 -33.344 -9.586 1 98.44 78 LEU B C 1
ATOM 2787 O O . LEU B 1 78 ? 5.801 -33.969 -10.047 1 98.44 78 LEU B O 1
ATOM 2791 N N . ALA B 1 79 ? 7.832 -33.969 -9.227 1 98.12 79 ALA B N 1
ATOM 2792 C CA . ALA B 1 79 ? 8.039 -35.406 -9.414 1 98.12 79 ALA B CA 1
ATOM 2793 C C . ALA B 1 79 ? 7.035 -36.219 -8.586 1 98.12 79 ALA B C 1
ATOM 2795 O O . ALA B 1 79 ? 6.633 -37.312 -8.984 1 98.12 79 ALA B O 1
ATOM 2796 N N . ARG B 1 80 ? 6.652 -35.656 -7.48 1 97.5 80 ARG B N 1
ATOM 2797 C CA . ARG B 1 80 ? 5.703 -36.344 -6.609 1 97.5 80 ARG B CA 1
ATOM 2798 C C . ARG B 1 80 ? 4.371 -36.562 -7.316 1 97.5 80 ARG B C 1
ATOM 2800 O O . ARG B 1 80 ? 3.598 -37.469 -6.934 1 97.5 80 ARG B O 1
ATOM 2807 N N . VAL B 1 81 ? 4.133 -35.75 -8.312 1 97.38 81 VAL B N 1
ATOM 2808 C CA . VAL B 1 81 ? 2.867 -35.906 -9.016 1 97.38 81 VAL B CA 1
ATOM 2809 C C . VAL B 1 81 ? 3.117 -36.5 -10.398 1 97.38 81 VAL B C 1
ATOM 2811 O O . VAL B 1 81 ? 2.289 -36.344 -11.305 1 97.38 81 VAL B O 1
ATOM 2814 N N . GLY B 1 82 ? 4.281 -37.031 -10.586 1 96.19 82 GLY B N 1
ATOM 2815 C CA . GLY B 1 82 ? 4.566 -37.844 -11.758 1 96.19 82 GLY B CA 1
ATOM 2816 C C . GLY B 1 82 ? 5.051 -37.031 -12.945 1 96.19 82 GLY B C 1
ATOM 2817 O O . GLY B 1 82 ? 4.953 -37.469 -14.086 1 96.19 82 GLY B O 1
ATOM 2818 N N . VAL B 1 83 ? 5.473 -35.875 -12.734 1 97.62 83 VAL B N 1
ATOM 2819 C CA . VAL B 1 83 ? 5.93 -35.031 -13.828 1 97.62 83 VAL B CA 1
ATOM 2820 C C . VAL B 1 83 ? 7.414 -34.719 -13.656 1 97.62 83 VAL B C 1
ATOM 2822 O O . VAL B 1 83 ? 7.848 -34.281 -12.586 1 97.62 83 VAL B O 1
ATOM 2825 N N . SER B 1 84 ? 8.18 -34.969 -14.68 1 97.75 84 SER B N 1
ATOM 2826 C CA . SER B 1 84 ? 9.602 -34.594 -14.648 1 97.75 84 SER B CA 1
ATOM 2827 C C . SER B 1 84 ? 9.836 -33.219 -15.203 1 97.75 84 SER B C 1
ATOM 2829 O O . SER B 1 84 ? 9 -32.688 -15.938 1 97.75 84 SER B O 1
ATOM 2831 N N . ALA B 1 85 ? 10.938 -32.625 -14.844 1 98.19 85 ALA B N 1
ATOM 2832 C CA . ALA B 1 85 ? 11.273 -31.266 -15.242 1 98.19 85 ALA B CA 1
ATOM 2833 C C . ALA B 1 85 ? 11.328 -31.141 -16.766 1 98.19 85 ALA B C 1
ATOM 2835 O O . ALA B 1 85 ? 10.93 -30.109 -17.328 1 98.19 85 ALA B O 1
ATOM 2836 N N . ASP B 1 86 ? 11.766 -32.188 -17.406 1 97.31 86 ASP B N 1
ATOM 2837 C CA . ASP B 1 86 ? 11.945 -32.156 -18.859 1 97.31 86 ASP B CA 1
ATOM 2838 C C . ASP B 1 86 ? 10.602 -32.188 -19.594 1 97.31 86 ASP B C 1
ATOM 2840 O O . ASP B 1 86 ? 10.531 -31.875 -20.781 1 97.31 86 ASP B O 1
ATOM 2844 N N . GLU B 1 87 ? 9.562 -32.562 -18.875 1 97.62 87 GLU B N 1
ATOM 2845 C CA . GLU B 1 87 ? 8.227 -32.656 -19.484 1 97.62 87 GLU B CA 1
ATOM 2846 C C . GLU B 1 87 ? 7.578 -31.266 -19.547 1 97.62 87 GLU B C 1
ATOM 2848 O O . GLU B 1 87 ? 6.613 -31.078 -20.297 1 97.62 87 GLU B O 1
ATOM 2853 N N . VAL B 1 88 ? 8.094 -30.375 -18.797 1 98.69 88 VAL B N 1
ATOM 2854 C CA . VAL B 1 88 ? 7.52 -29.031 -18.781 1 98.69 88 VAL B CA 1
ATOM 2855 C C . VAL B 1 88 ? 7.898 -28.281 -20.062 1 98.69 88 VAL B C 1
ATOM 2857 O O . VAL B 1 88 ? 9.086 -28.062 -20.328 1 98.69 88 VAL B O 1
ATOM 2860 N N . ASP B 1 89 ? 6.93 -27.906 -20.812 1 98.44 89 ASP B N 1
ATOM 2861 C CA . ASP B 1 89 ? 7.234 -27.281 -22.109 1 98.44 89 ASP B CA 1
ATOM 2862 C C . ASP B 1 89 ? 6.957 -25.766 -22.062 1 98.44 89 ASP B C 1
ATOM 2864 O O . ASP B 1 89 ? 7.391 -25.031 -22.938 1 98.44 89 ASP B O 1
ATOM 2868 N N . THR B 1 90 ? 6.203 -25.297 -21.062 1 98.81 90 THR B N 1
ATOM 2869 C CA . THR B 1 90 ? 5.824 -23.891 -20.938 1 98.81 90 THR B CA 1
ATOM 2870 C C . THR B 1 90 ? 5.848 -23.438 -19.484 1 98.81 90 THR B C 1
ATOM 2872 O O . THR B 1 90 ? 5.398 -24.172 -18.594 1 98.81 90 THR B O 1
ATOM 2875 N N . ILE B 1 91 ? 6.398 -22.297 -19.203 1 98.94 91 ILE B N 1
ATOM 2876 C CA . ILE B 1 91 ? 6.328 -21.625 -17.906 1 98.94 91 ILE B CA 1
ATOM 2877 C C . ILE B 1 91 ? 5.656 -20.266 -18.062 1 98.94 91 ILE B C 1
ATOM 2879 O O . ILE B 1 91 ? 6.07 -19.453 -18.906 1 98.94 91 ILE B O 1
ATOM 2883 N N . LEU B 1 92 ? 4.609 -20.047 -17.375 1 99 92 LEU B N 1
ATOM 2884 C CA . LEU B 1 92 ? 3.926 -18.75 -17.297 1 99 92 LEU B CA 1
ATOM 2885 C C . LEU B 1 92 ? 4.223 -18.078 -15.961 1 99 92 LEU B C 1
ATOM 2887 O O . LEU B 1 92 ? 3.738 -18.5 -14.914 1 99 92 LEU B O 1
ATOM 2891 N N . LEU B 1 93 ? 5.031 -17.016 -15.984 1 99 93 LEU B N 1
ATOM 2892 C CA . LEU B 1 93 ? 5.367 -16.297 -14.766 1 99 93 LEU B CA 1
ATOM 2893 C C . LEU B 1 93 ? 4.355 -15.18 -14.492 1 99 93 LEU B C 1
ATOM 2895 O O . LEU B 1 93 ? 4.109 -14.336 -15.352 1 99 93 LEU B O 1
ATOM 2899 N N . THR B 1 94 ? 3.846 -15.227 -13.32 1 98.94 94 THR B N 1
ATOM 2900 C CA . THR B 1 94 ? 2.93 -14.164 -12.93 1 98.94 94 THR B CA 1
ATOM 2901 C C . THR B 1 94 ? 3.688 -12.859 -12.695 1 98.94 94 THR B C 1
ATOM 2903 O O . THR B 1 94 ? 3.188 -11.781 -13.023 1 98.94 94 THR B O 1
ATOM 2906 N N . HIS B 1 95 ? 4.844 -12.961 -12.07 1 98.94 95 HIS B N 1
ATOM 2907 C CA . HIS B 1 95 ? 5.703 -11.805 -11.844 1 98.94 95 HIS B CA 1
ATOM 2908 C C . HIS B 1 95 ? 7.121 -12.234 -11.477 1 98.94 95 HIS B C 1
ATOM 2910 O O . HIS B 1 95 ? 7.406 -13.43 -11.398 1 98.94 95 HIS B O 1
ATOM 2916 N N . ASN B 1 96 ? 8 -11.273 -11.258 1 98.88 96 ASN B N 1
ATOM 2917 C CA . ASN B 1 96 ? 9.438 -11.523 -11.164 1 98.88 96 ASN B CA 1
ATOM 2918 C C . ASN B 1 96 ? 9.898 -11.602 -9.711 1 98.88 96 ASN B C 1
ATOM 2920 O O . ASN B 1 96 ? 11.031 -11.242 -9.398 1 98.88 96 ASN B O 1
ATOM 2924 N N . HIS B 1 97 ? 9.172 -12.008 -8.758 1 98.88 97 HIS B N 1
ATOM 2925 C CA . HIS B 1 97 ? 9.68 -12.234 -7.41 1 98.88 97 HIS B CA 1
ATOM 2926 C C . HIS B 1 97 ? 10.375 -13.594 -7.305 1 98.88 97 HIS B C 1
ATOM 2928 O O . HIS B 1 97 ? 10.039 -14.523 -8.031 1 98.88 97 HIS B O 1
ATOM 2934 N N . PHE B 1 98 ? 11.242 -13.68 -6.363 1 98.62 98 PHE B N 1
ATOM 2935 C CA . PHE B 1 98 ? 12.125 -14.828 -6.219 1 98.62 98 PHE B CA 1
ATOM 2936 C C . PHE B 1 98 ? 11.32 -16.109 -6.008 1 98.62 98 PHE B C 1
ATOM 2938 O O . PHE B 1 98 ? 11.703 -17.172 -6.496 1 98.62 98 PHE B O 1
ATOM 2945 N N . ASP B 1 99 ? 10.227 -16.047 -5.309 1 98.69 99 ASP B N 1
ATOM 2946 C CA . ASP B 1 99 ? 9.5 -17.25 -4.945 1 98.69 99 ASP B CA 1
ATOM 2947 C C . ASP B 1 99 ? 8.578 -17.703 -6.078 1 98.69 99 ASP B C 1
ATOM 2949 O O . ASP B 1 99 ? 7.922 -18.734 -5.977 1 98.69 99 ASP B O 1
ATOM 2953 N N . HIS B 1 100 ? 8.555 -16.984 -7.145 1 98.88 100 HIS B N 1
ATOM 2954 C CA . HIS B 1 100 ? 7.762 -17.344 -8.312 1 98.88 100 HIS B CA 1
ATOM 2955 C C . HIS B 1 100 ? 8.648 -17.656 -9.516 1 98.88 100 HIS B C 1
ATOM 2957 O O . HIS B 1 100 ? 8.312 -18.516 -10.336 1 98.88 100 HIS B O 1
ATOM 2963 N N . ALA B 1 101 ? 9.758 -17.016 -9.555 1 98.88 101 ALA B N 1
ATOM 2964 C CA . ALA B 1 101 ? 10.602 -17.094 -10.75 1 98.88 101 ALA B CA 1
ATOM 2965 C C . ALA B 1 101 ? 11.945 -17.75 -10.43 1 98.88 101 ALA B C 1
ATOM 2967 O O . ALA B 1 101 ? 12.789 -17.906 -11.312 1 98.88 101 ALA B O 1
ATOM 2968 N N . GLY B 1 102 ? 12.141 -18.203 -9.266 1 98.62 102 GLY B N 1
ATOM 2969 C CA . GLY B 1 102 ? 13.453 -18.578 -8.766 1 98.62 102 GLY B CA 1
ATOM 2970 C C . GLY B 1 102 ? 13.992 -19.859 -9.383 1 98.62 102 GLY B C 1
ATOM 2971 O O . GLY B 1 102 ? 15.195 -20.109 -9.344 1 98.62 102 GLY B O 1
ATOM 2972 N N . CYS B 1 103 ? 13.141 -20.688 -9.969 1 98.56 103 CYS B N 1
ATOM 2973 C CA . CYS B 1 103 ? 13.602 -21.984 -10.453 1 98.56 103 CYS B CA 1
ATOM 2974 C C . CYS B 1 103 ? 13.391 -22.109 -11.961 1 98.56 103 CYS B C 1
ATOM 2976 O O . CYS B 1 103 ? 13.281 -23.219 -12.484 1 98.56 103 CYS B O 1
ATOM 2978 N N . VAL B 1 104 ? 13.305 -21 -12.633 1 98.56 104 VAL B N 1
ATOM 2979 C CA . VAL B 1 104 ? 13.109 -21.031 -14.078 1 98.56 104 VAL B CA 1
ATOM 2980 C C . VAL B 1 104 ? 14.203 -21.875 -14.727 1 98.56 104 VAL B C 1
ATOM 2982 O O . VAL B 1 104 ? 13.93 -22.672 -15.633 1 98.56 104 VAL B O 1
ATOM 2985 N N . ASP B 1 105 ? 15.375 -21.812 -14.227 1 97.25 105 ASP B N 1
ATOM 2986 C CA . ASP B 1 105 ? 16.531 -22.484 -14.812 1 97.25 105 ASP B CA 1
ATOM 2987 C C . ASP B 1 105 ? 16.469 -24 -14.609 1 97.25 105 ASP B C 1
ATOM 2989 O O . ASP B 1 105 ? 17.203 -24.75 -15.258 1 97.25 105 ASP B O 1
ATOM 2993 N N . ALA B 1 106 ? 15.625 -24.469 -13.773 1 98.06 106 ALA B N 1
ATOM 2994 C CA . ALA B 1 106 ? 15.492 -25.891 -13.484 1 98.06 106 ALA B CA 1
ATOM 2995 C C . ALA B 1 106 ? 14.688 -26.594 -14.57 1 98.06 106 ALA B C 1
ATOM 2997 O O . ALA B 1 106 ? 14.602 -27.828 -14.594 1 98.06 106 ALA B O 1
ATOM 2998 N N . PHE B 1 107 ? 14.117 -25.797 -15.469 1 98 107 PHE B N 1
ATOM 2999 C CA . PHE B 1 107 ? 13.289 -26.344 -16.547 1 98 107 PHE B CA 1
ATOM 3000 C C . PHE B 1 107 ? 13.812 -25.906 -17.906 1 98 107 PHE B C 1
ATOM 3002 O O . PHE B 1 107 ? 13.195 -25.094 -18.594 1 98 107 PHE B O 1
ATOM 3009 N N . PRO B 1 108 ? 14.82 -26.516 -18.391 1 93.44 108 PRO B N 1
ATOM 3010 C CA . PRO B 1 108 ? 15.578 -26.016 -19.547 1 93.44 108 PRO B CA 1
ATOM 3011 C C . PRO B 1 108 ? 14.773 -26.078 -20.844 1 93.44 108 PRO B C 1
ATOM 3013 O O . PRO B 1 108 ? 15.039 -25.297 -21.766 1 93.44 108 PRO B O 1
ATOM 3016 N N . GLY B 1 109 ? 13.828 -26.906 -20.969 1 95.44 109 GLY B N 1
ATOM 3017 C CA . GLY B 1 109 ? 13.094 -27.062 -22.203 1 95.44 109 GLY B CA 1
ATOM 3018 C C . GLY B 1 109 ? 11.867 -26.172 -22.297 1 95.44 109 GLY B C 1
ATOM 3019 O O . GLY B 1 109 ? 11.219 -26.109 -23.344 1 95.44 109 GLY B O 1
ATOM 3020 N N . ALA B 1 110 ? 11.602 -25.469 -21.281 1 98.44 110 ALA B N 1
ATOM 3021 C CA . ALA B 1 110 ? 10.328 -24.75 -21.219 1 98.44 110 ALA B CA 1
ATOM 3022 C C . ALA B 1 110 ? 10.438 -23.375 -21.875 1 98.44 110 ALA B C 1
ATOM 3024 O O . ALA B 1 110 ? 11.453 -22.688 -21.75 1 98.44 110 ALA B O 1
ATOM 3025 N N . HIS B 1 111 ? 9.438 -22.969 -22.641 1 98.81 111 HIS B N 1
ATOM 3026 C CA . HIS B 1 111 ? 9.25 -21.609 -23.109 1 98.81 111 HIS B CA 1
ATOM 3027 C C . HIS B 1 111 ? 8.641 -20.734 -22.016 1 98.81 111 HIS B C 1
ATOM 3029 O O . HIS B 1 111 ? 7.574 -21.047 -21.484 1 98.81 111 HIS B O 1
ATOM 3035 N N . VAL B 1 112 ? 9.32 -19.625 -21.688 1 98.94 112 VAL B N 1
ATOM 3036 C CA . VAL B 1 112 ? 8.883 -18.781 -20.562 1 98.94 112 VAL B CA 1
ATOM 3037 C C . VAL B 1 112 ? 8.109 -17.578 -21.094 1 98.94 112 VAL B C 1
ATOM 3039 O O . VAL B 1 112 ? 8.539 -16.938 -22.047 1 98.94 112 VAL B O 1
ATOM 3042 N N . TRP B 1 113 ? 6.922 -17.312 -20.484 1 98.94 113 TRP B N 1
ATOM 3043 C CA . TRP B 1 113 ? 6.105 -16.141 -20.797 1 98.94 113 TRP B CA 1
ATOM 3044 C C . TRP B 1 113 ? 5.996 -15.211 -19.594 1 98.94 113 TRP B C 1
ATOM 3046 O O . TRP B 1 113 ? 5.746 -15.664 -18.469 1 98.94 113 TRP B O 1
ATOM 3056 N N . ILE B 1 114 ? 6.199 -13.906 -19.812 1 98.94 114 ILE B N 1
ATOM 3057 C CA . ILE B 1 114 ? 6.059 -12.883 -18.781 1 98.94 114 ILE B CA 1
ATOM 3058 C C . ILE B 1 114 ? 5.805 -11.523 -19.438 1 98.94 114 ILE B C 1
ATOM 3060 O O . ILE B 1 114 ? 6.148 -11.312 -20.609 1 98.94 114 ILE B O 1
ATOM 3064 N N . GLN B 1 115 ? 5.188 -10.633 -18.766 1 98.94 115 GLN B N 1
ATOM 3065 C CA . GLN B 1 115 ? 4.945 -9.297 -19.297 1 98.94 115 GLN B CA 1
ATOM 3066 C C . GLN B 1 115 ? 6.258 -8.547 -19.516 1 98.94 115 GLN B C 1
ATOM 3068 O O . GLN B 1 115 ? 7.117 -8.516 -18.641 1 98.94 115 GLN B O 1
ATOM 3073 N N . ARG B 1 116 ? 6.387 -7.926 -20.641 1 98.88 116 ARG B N 1
ATOM 3074 C CA . ARG B 1 116 ? 7.52 -7.051 -20.922 1 98.88 116 ARG B CA 1
ATOM 3075 C C . ARG B 1 116 ? 7.648 -5.965 -19.859 1 98.88 116 ARG B C 1
ATOM 3077 O O . ARG B 1 116 ? 8.75 -5.684 -19.391 1 98.88 116 ARG B O 1
ATOM 3084 N N . ARG B 1 117 ? 6.57 -5.41 -19.469 1 98.81 117 ARG B N 1
ATOM 3085 C CA . ARG B 1 117 ? 6.527 -4.344 -18.469 1 98.81 117 ARG B CA 1
ATOM 3086 C C . ARG B 1 117 ? 7.195 -4.777 -17.172 1 98.81 117 ARG B C 1
ATOM 3088 O O . ARG B 1 117 ? 7.852 -3.971 -16.5 1 98.81 117 ARG B O 1
ATOM 3095 N N . GLU B 1 118 ? 7.02 -6.035 -16.797 1 98.88 118 GLU B N 1
ATOM 3096 C CA . GLU B 1 118 ? 7.605 -6.555 -15.562 1 98.88 118 GLU B CA 1
ATOM 3097 C C . GLU B 1 118 ? 9.133 -6.492 -15.617 1 98.88 118 GLU B C 1
ATOM 3099 O O . GLU B 1 118 ? 9.766 -6.008 -14.672 1 98.88 118 GLU B O 1
ATOM 3104 N N . ILE B 1 119 ? 9.664 -6.906 -16.688 1 98.88 119 ILE B N 1
ATOM 3105 C CA . ILE B 1 119 ? 11.117 -6.984 -16.828 1 98.88 119 ILE B CA 1
ATOM 3106 C C . ILE B 1 119 ? 11.688 -5.586 -17.031 1 98.88 119 ILE B C 1
ATOM 3108 O O . ILE B 1 119 ? 12.68 -5.215 -16.391 1 98.88 119 ILE B O 1
ATOM 3112 N N . ASP B 1 120 ? 11.055 -4.758 -17.891 1 98.88 120 ASP B N 1
ATOM 3113 C CA . ASP B 1 120 ? 11.523 -3.396 -18.141 1 98.88 120 ASP B CA 1
ATOM 3114 C C . ASP B 1 120 ? 11.539 -2.58 -16.844 1 98.88 120 ASP B C 1
ATOM 3116 O O . ASP B 1 120 ? 12.484 -1.834 -16.594 1 98.88 120 ASP B O 1
ATOM 3120 N N . ASN B 1 121 ? 10.531 -2.678 -16.094 1 98.81 121 ASN B N 1
ATOM 3121 C CA . ASN B 1 121 ? 10.461 -1.919 -14.844 1 98.81 121 ASN B CA 1
ATOM 3122 C C . ASN B 1 121 ? 11.5 -2.402 -13.836 1 98.81 121 ASN B C 1
ATOM 3124 O O . ASN B 1 121 ? 12.07 -1.601 -13.086 1 98.81 121 ASN B O 1
ATOM 3128 N N . TYR B 1 122 ? 11.703 -3.699 -13.758 1 98.81 122 TYR B N 1
ATOM 3129 C CA . TYR B 1 122 ? 12.75 -4.211 -12.883 1 98.81 122 TYR B CA 1
ATOM 3130 C C . TYR B 1 122 ? 14.109 -3.633 -13.266 1 98.81 122 TYR B C 1
ATOM 3132 O O . TYR B 1 122 ? 14.844 -3.131 -12.406 1 98.81 122 TYR B O 1
ATOM 3140 N N . LEU B 1 123 ? 14.391 -3.699 -14.531 1 98.81 123 LEU B N 1
ATOM 3141 C CA . LEU B 1 123 ? 15.672 -3.205 -15.023 1 98.81 123 LEU B CA 1
ATOM 3142 C C . LEU B 1 123 ? 15.812 -1.709 -14.766 1 98.81 123 LEU B C 1
ATOM 3144 O O . LEU B 1 123 ? 16.906 -1.23 -14.43 1 98.81 123 LEU B O 1
ATOM 3148 N N . ALA B 1 124 ? 14.742 -0.964 -14.922 1 98.75 124 ALA B N 1
ATOM 3149 C CA . ALA B 1 124 ? 14.75 0.461 -14.602 1 98.75 124 ALA B CA 1
ATOM 3150 C C . ALA B 1 124 ? 14.984 0.685 -13.109 1 98.75 124 ALA B C 1
ATOM 3152 O O . ALA B 1 124 ? 15.734 1.58 -12.719 1 98.75 124 ALA B O 1
ATOM 3153 N N . ALA B 1 125 ? 14.367 -0.081 -12.281 1 98.75 125 ALA B N 1
ATOM 3154 C CA . ALA B 1 125 ? 14.484 0.049 -10.836 1 98.75 125 ALA B CA 1
ATOM 3155 C C . ALA B 1 125 ? 15.906 -0.237 -10.367 1 98.75 125 ALA B C 1
ATOM 3157 O O . ALA B 1 125 ? 16.406 0.419 -9.453 1 98.75 125 ALA B O 1
ATOM 3158 N N . VAL B 1 126 ? 16.547 -1.225 -10.953 1 98.38 126 VAL B N 1
ATOM 3159 C CA . VAL B 1 126 ? 17.906 -1.617 -10.594 1 98.38 126 VAL B CA 1
ATOM 3160 C C . VAL B 1 126 ? 18.859 -0.442 -10.805 1 98.38 126 VAL B C 1
ATOM 3162 O O . VAL B 1 126 ? 19.859 -0.319 -10.109 1 98.38 126 VAL B O 1
ATOM 3165 N N . ARG B 1 127 ? 18.562 0.46 -11.711 1 98.25 127 ARG B N 1
ATOM 3166 C CA . ARG B 1 127 ? 19.438 1.582 -12.047 1 98.25 127 ARG B CA 1
ATOM 3167 C C . ARG B 1 127 ? 19.203 2.756 -11.102 1 98.25 127 ARG B C 1
ATOM 3169 O O . ARG B 1 127 ? 19.938 3.742 -11.141 1 98.25 127 ARG B O 1
ATOM 3176 N N . ARG B 1 128 ? 18.156 2.684 -10.297 1 98.31 128 ARG B N 1
ATOM 3177 C CA . ARG B 1 128 ? 17.875 3.738 -9.328 1 98.31 128 ARG B CA 1
ATOM 3178 C C . ARG B 1 128 ? 18.859 3.668 -8.148 1 98.31 128 ARG B C 1
ATOM 3180 O O . ARG B 1 128 ? 19.484 2.639 -7.926 1 98.31 128 ARG B O 1
ATOM 3187 N N . PRO B 1 129 ? 18.938 4.797 -7.379 1 97.81 129 PRO B N 1
ATOM 3188 C CA . PRO B 1 129 ? 19.781 4.789 -6.176 1 97.81 129 PRO B CA 1
ATOM 3189 C C . PRO B 1 129 ? 19.328 3.748 -5.152 1 97.81 129 PRO B C 1
ATOM 3191 O O . PRO B 1 129 ? 18.188 3.287 -5.195 1 97.81 129 PRO B O 1
ATOM 3194 N N . ALA B 1 130 ? 20.172 3.432 -4.184 1 97.38 130 ALA B N 1
ATOM 3195 C CA . ALA B 1 130 ? 19.969 2.393 -3.176 1 97.38 130 ALA B CA 1
ATOM 3196 C C . ALA B 1 130 ? 18.703 2.668 -2.354 1 97.38 130 ALA B C 1
ATOM 3198 O O . ALA B 1 130 ? 18.047 1.738 -1.88 1 97.38 130 ALA B O 1
ATOM 3199 N N . ARG B 1 131 ? 18.312 3.902 -2.223 1 97.75 131 ARG B N 1
ATOM 3200 C CA . ARG B 1 131 ? 17.156 4.262 -1.398 1 97.75 131 ARG B CA 1
ATOM 3201 C C . ARG B 1 131 ? 15.859 3.76 -2.02 1 97.75 131 ARG B C 1
ATOM 3203 O O . ARG B 1 131 ? 14.812 3.783 -1.377 1 97.75 131 ARG B O 1
ATOM 3210 N N . PHE B 1 132 ? 15.922 3.275 -3.311 1 98.44 132 PHE B N 1
ATOM 3211 C CA . PHE B 1 132 ? 14.758 2.721 -3.992 1 98.44 132 PHE B CA 1
ATOM 3212 C C . PHE B 1 132 ? 14.758 1.199 -3.916 1 98.44 132 PHE B C 1
ATOM 3214 O O . PHE B 1 132 ? 14.023 0.535 -4.648 1 98.44 132 PHE B O 1
ATOM 3221 N N . GLU B 1 133 ? 15.523 0.587 -3.006 1 97.38 133 GLU B N 1
ATOM 3222 C CA . GLU B 1 133 ? 15.695 -0.858 -2.902 1 97.38 133 GLU B CA 1
ATOM 3223 C C . GLU B 1 133 ? 14.359 -1.569 -2.758 1 97.38 133 GLU B C 1
ATOM 3225 O O . GLU B 1 133 ? 14.227 -2.738 -3.129 1 97.38 133 GLU B O 1
ATOM 3230 N N . PHE B 1 134 ? 13.312 -0.919 -2.268 1 97.5 134 PHE B N 1
ATOM 3231 C CA . PHE B 1 134 ? 11.977 -1.466 -2.088 1 97.5 134 PHE B CA 1
ATOM 3232 C C . PHE B 1 134 ? 11.453 -2.066 -3.389 1 97.5 134 PHE B C 1
ATOM 3234 O O . PHE B 1 134 ? 10.711 -3.053 -3.369 1 97.5 134 PHE B O 1
ATOM 3241 N N . LEU B 1 135 ? 11.875 -1.534 -4.531 1 98.25 135 LEU B N 1
ATOM 3242 C CA . LEU B 1 135 ? 11.336 -1.915 -5.832 1 98.25 135 LEU B CA 1
ATOM 3243 C C . LEU B 1 135 ? 11.969 -3.213 -6.324 1 98.25 135 LEU B C 1
ATOM 3245 O O . LEU B 1 135 ? 11.445 -3.857 -7.234 1 98.25 135 LEU B O 1
ATOM 3249 N N . THR B 1 136 ? 13.156 -3.619 -5.707 1 98.25 136 THR B N 1
ATOM 3250 C CA . THR B 1 136 ? 13.898 -4.695 -6.348 1 98.25 136 THR B CA 1
ATOM 3251 C C . THR B 1 136 ? 14.195 -5.816 -5.355 1 98.25 136 THR B C 1
ATOM 3253 O O . THR B 1 136 ? 14.562 -6.922 -5.75 1 98.25 136 THR B O 1
ATOM 3256 N N . ARG B 1 137 ? 14.008 -5.625 -4.105 1 95.88 137 ARG B N 1
ATOM 3257 C CA . ARG B 1 137 ? 14.555 -6.492 -3.068 1 95.88 137 ARG B CA 1
ATOM 3258 C C . ARG B 1 137 ? 13.938 -7.887 -3.137 1 95.88 137 ARG B C 1
ATOM 3260 O O . ARG B 1 137 ? 14.562 -8.867 -2.727 1 95.88 137 ARG B O 1
ATOM 3267 N N . SER B 1 138 ? 12.758 -8.023 -3.633 1 97.25 138 SER B N 1
ATOM 3268 C CA . SER B 1 138 ? 12.102 -9.32 -3.67 1 97.25 138 SER B CA 1
ATOM 3269 C C . SER B 1 138 ? 12.227 -9.969 -5.047 1 97.25 138 SER B C 1
ATOM 3271 O O . SER B 1 138 ? 11.766 -11.094 -5.254 1 97.25 138 SER B O 1
ATOM 3273 N N . CYS B 1 139 ? 12.828 -9.312 -5.973 1 98.56 139 CYS B N 1
ATOM 3274 C CA . CYS B 1 139 ? 12.867 -9.773 -7.355 1 98.56 139 CYS B CA 1
ATOM 3275 C C . CYS B 1 139 ? 13.922 -10.859 -7.535 1 98.56 139 CYS B C 1
ATOM 3277 O O . CYS B 1 139 ? 14.867 -10.953 -6.746 1 98.56 139 CYS B O 1
ATOM 3279 N N . GLN B 1 140 ? 13.664 -11.711 -8.453 1 98.69 140 GLN B N 1
ATOM 3280 C CA . GLN B 1 140 ? 14.703 -12.625 -8.914 1 98.69 140 GLN B CA 1
ATOM 3281 C C . GLN B 1 140 ? 15.711 -11.906 -9.805 1 98.69 140 GLN B C 1
ATOM 3283 O O . GLN B 1 140 ? 15.453 -11.68 -10.992 1 98.69 140 GLN B O 1
ATOM 3288 N N . ALA B 1 141 ? 16.859 -11.711 -9.352 1 98.06 141 ALA B N 1
ATOM 3289 C CA . ALA B 1 141 ? 17.828 -10.766 -9.938 1 98.06 141 ALA B CA 1
ATOM 3290 C C . ALA B 1 141 ? 18.312 -11.25 -11.297 1 98.06 141 ALA B C 1
ATOM 3292 O O . ALA B 1 141 ? 18.547 -10.445 -12.203 1 98.06 141 ALA B O 1
ATOM 3293 N N . ASP B 1 142 ? 18.438 -12.516 -11.477 1 98.06 142 ASP B N 1
ATOM 3294 C CA . ASP B 1 142 ? 19.062 -13.008 -12.695 1 98.06 142 ASP B CA 1
ATOM 3295 C C . ASP B 1 142 ? 18.031 -13.406 -13.734 1 98.06 142 ASP B C 1
ATOM 3297 O O . ASP B 1 142 ? 18.359 -14.023 -14.758 1 98.06 142 ASP B O 1
ATOM 3301 N N . LEU B 1 143 ? 16.734 -13.086 -13.516 1 98.75 143 LEU B N 1
ATOM 3302 C CA . LEU B 1 143 ? 15.695 -13.508 -14.438 1 98.75 143 LEU B CA 1
ATOM 3303 C C . LEU B 1 143 ? 15.898 -12.891 -15.812 1 98.75 143 LEU B C 1
ATOM 3305 O O . LEU B 1 143 ? 15.812 -13.594 -16.828 1 98.75 143 LEU B O 1
ATOM 3309 N N . PRO B 1 144 ? 16.188 -11.609 -15.945 1 98.69 144 PRO B N 1
ATOM 3310 C CA . PRO B 1 144 ? 16.406 -11.055 -17.281 1 98.69 144 PRO B CA 1
ATOM 3311 C C . PRO B 1 144 ? 17.469 -11.805 -18.078 1 98.69 144 PRO B C 1
ATOM 3313 O O . PRO B 1 144 ? 17.297 -12.078 -19.266 1 98.69 144 PRO B O 1
ATOM 3316 N N . GLN B 1 145 ? 18.531 -12.164 -17.422 1 98 145 GLN B N 1
ATOM 3317 C CA . GLN B 1 145 ? 19.594 -12.914 -18.062 1 98 145 GLN B CA 1
ATOM 3318 C C . GLN B 1 145 ? 19.125 -14.305 -18.484 1 98 145 GLN B C 1
ATOM 3320 O O . GLN B 1 145 ? 19.453 -14.789 -19.562 1 98 145 GLN B O 1
ATOM 3325 N N . GLN B 1 146 ? 18.391 -14.953 -17.609 1 97.81 146 GLN B N 1
ATOM 3326 C CA . GLN B 1 146 ? 17.844 -16.281 -17.922 1 97.81 146 GLN B CA 1
ATOM 3327 C C . GLN B 1 146 ? 16.922 -16.234 -19.141 1 97.81 146 GLN B C 1
ATOM 3329 O O . GLN B 1 146 ? 16.984 -17.109 -20 1 97.81 146 GLN B O 1
ATOM 3334 N N . LEU B 1 147 ? 16.109 -15.227 -19.203 1 98.5 147 LEU B N 1
ATOM 3335 C CA . LEU B 1 147 ? 15.172 -15.086 -20.312 1 98.5 147 LEU B CA 1
ATOM 3336 C C . LEU B 1 147 ? 15.906 -14.867 -21.625 1 98.5 147 LEU B C 1
ATOM 3338 O O . LEU B 1 147 ? 15.445 -15.297 -22.688 1 98.5 147 LEU B O 1
ATOM 3342 N N . ALA B 1 148 ? 17.031 -14.242 -21.594 1 97.44 148 ALA B N 1
ATOM 3343 C CA . ALA B 1 148 ? 17.812 -13.914 -22.781 1 97.44 148 ALA B CA 1
ATOM 3344 C C . ALA B 1 148 ? 18.5 -15.156 -23.344 1 97.44 148 ALA B C 1
ATOM 3346 O O . ALA B 1 148 ? 18.938 -15.164 -24.5 1 97.44 148 ALA B O 1
ATOM 3347 N N . THR B 1 149 ? 18.625 -16.219 -22.578 1 96.5 149 THR B N 1
ATOM 3348 C CA . THR B 1 149 ? 19.406 -17.375 -22.984 1 96.5 149 THR B CA 1
ATOM 3349 C C . THR B 1 149 ? 18.516 -18.594 -23.203 1 96.5 149 THR B C 1
ATOM 3351 O O . THR B 1 149 ? 18.984 -19.734 -23.203 1 96.5 149 THR B O 1
ATOM 3354 N N . ARG B 1 150 ? 17.234 -18.375 -23.281 1 97.69 150 ARG B N 1
ATOM 3355 C CA . ARG B 1 150 ? 16.266 -19.453 -23.5 1 97.69 150 ARG B CA 1
ATOM 3356 C C . ARG B 1 150 ? 15.094 -18.984 -24.328 1 97.69 150 ARG B C 1
ATOM 3358 O O . ARG B 1 150 ? 14.93 -17.781 -24.562 1 97.69 150 ARG B O 1
ATOM 3365 N N . PRO B 1 151 ? 14.273 -19.938 -24.828 1 97.94 151 PRO B N 1
ATOM 3366 C CA . PRO B 1 151 ? 13.023 -19.484 -25.453 1 97.94 151 PRO B CA 1
ATOM 3367 C C . PRO B 1 151 ? 12.125 -18.734 -24.469 1 97.94 151 PRO B C 1
ATOM 3369 O O . PRO B 1 151 ? 11.781 -19.266 -23.406 1 97.94 151 PRO B O 1
ATOM 3372 N N . ALA B 1 152 ? 11.906 -17.531 -24.781 1 98.81 152 ALA B N 1
ATOM 3373 C CA . ALA B 1 152 ? 11.062 -16.703 -23.922 1 98.81 152 ALA B CA 1
ATOM 3374 C C . ALA B 1 152 ? 10.273 -15.695 -24.766 1 98.81 152 ALA B C 1
ATOM 3376 O O . ALA B 1 152 ? 10.719 -15.273 -25.828 1 98.81 152 ALA B O 1
ATOM 3377 N N . THR B 1 153 ? 9.086 -15.359 -24.312 1 98.88 153 THR B N 1
ATOM 3378 C CA . THR B 1 153 ? 8.25 -14.32 -24.891 1 98.88 153 THR B CA 1
ATOM 3379 C C . THR B 1 153 ? 7.91 -13.25 -23.859 1 98.88 153 THR B C 1
ATOM 3381 O O . THR B 1 153 ? 7.301 -13.555 -22.828 1 98.88 153 THR B O 1
ATOM 3384 N N . LEU B 1 154 ? 8.352 -12.062 -24.062 1 98.81 154 LEU B N 1
ATOM 3385 C CA . LEU B 1 154 ? 7.891 -10.898 -23.312 1 98.81 154 LEU B CA 1
ATOM 3386 C C . LEU B 1 154 ? 6.613 -10.328 -23.922 1 98.81 154 LEU B C 1
ATOM 3388 O O . LEU B 1 154 ? 6.641 -9.773 -25.031 1 98.81 154 LEU B O 1
ATOM 3392 N N . VAL B 1 155 ? 5.574 -10.477 -23.172 1 98.5 155 VAL B N 1
ATOM 3393 C CA . VAL B 1 155 ? 4.254 -10.172 -23.703 1 98.5 155 VAL B CA 1
ATOM 3394 C C . VAL B 1 155 ? 3.908 -8.703 -23.438 1 98.5 155 VAL B C 1
ATOM 3396 O O . VAL B 1 155 ? 4.34 -8.141 -22.422 1 98.5 155 VAL B O 1
ATOM 3399 N N . ASP B 1 156 ? 3.107 -8.102 -24.344 1 98.44 156 ASP B N 1
ATOM 3400 C CA . ASP B 1 156 ? 2.527 -6.781 -24.141 1 98.44 156 ASP B CA 1
ATOM 3401 C C . ASP B 1 156 ? 1.007 -6.855 -24.031 1 98.44 156 ASP B C 1
ATOM 3403 O O . ASP B 1 156 ? 0.301 -6.699 -25.031 1 98.44 156 ASP B O 1
ATOM 3407 N N . GLY B 1 157 ? 0.619 -7.035 -22.891 1 98.31 157 GLY B N 1
ATOM 3408 C CA . GLY B 1 157 ? -0.818 -7.125 -22.688 1 98.31 157 GLY B CA 1
ATOM 3409 C C . GLY B 1 157 ? -1.336 -8.555 -22.703 1 98.31 157 GLY B C 1
ATOM 3410 O O . GLY B 1 157 ? -0.715 -9.453 -22.141 1 98.31 157 GLY B O 1
ATOM 3411 N N . VAL B 1 158 ? -2.508 -8.773 -23.297 1 98.62 158 VAL B N 1
ATOM 3412 C CA . VAL B 1 158 ? -3.168 -10.07 -23.344 1 98.62 158 VAL B CA 1
ATOM 3413 C C . VAL B 1 158 ? -2.463 -10.984 -24.344 1 98.62 158 VAL B C 1
ATOM 3415 O O . VAL B 1 158 ? -2.07 -10.539 -25.422 1 98.62 158 VAL B O 1
ATOM 3418 N N . ALA B 1 159 ? -2.311 -12.203 -23.969 1 98.69 159 ALA B N 1
ATOM 3419 C CA . ALA B 1 159 ? -1.695 -13.188 -24.844 1 98.69 159 ALA B CA 1
ATOM 3420 C C . ALA B 1 159 ? -2.291 -14.578 -24.625 1 98.69 159 ALA B C 1
ATOM 3422 O O . ALA B 1 159 ? -2.906 -14.836 -23.578 1 98.69 159 ALA B O 1
ATOM 3423 N N . SER B 1 160 ? -2.123 -15.445 -25.578 1 98.44 160 SER B N 1
ATOM 3424 C CA . SER B 1 160 ? -2.58 -16.828 -25.516 1 98.44 160 SER B CA 1
ATOM 3425 C C . SER B 1 160 ? -1.438 -17.797 -25.797 1 98.44 160 SER B C 1
ATOM 3427 O O . SER B 1 160 ? -1.258 -18.234 -26.938 1 98.44 160 SER B O 1
ATOM 3429 N N . PRO B 1 161 ? -0.726 -18.172 -24.766 1 98 161 PRO B N 1
ATOM 3430 C CA . PRO B 1 161 ? 0.438 -19.047 -24.938 1 98 161 PRO B CA 1
ATOM 3431 C C . PRO B 1 161 ? 0.067 -20.422 -25.469 1 98 161 PRO B C 1
ATOM 3433 O O . PRO B 1 161 ? 0.895 -21.094 -26.094 1 98 161 PRO B O 1
ATOM 3436 N N . ALA B 1 162 ? -1.177 -20.922 -25.203 1 96.5 162 ALA B N 1
ATOM 3437 C CA . ALA B 1 162 ? -1.699 -22.219 -25.625 1 96.5 162 ALA B CA 1
ATOM 3438 C C . ALA B 1 162 ? -3.225 -22.219 -25.641 1 96.5 162 ALA B C 1
ATOM 3440 O O . ALA B 1 162 ? -3.859 -21.344 -25.047 1 96.5 162 ALA B O 1
ATOM 3441 N N . PRO B 1 163 ? -3.775 -23.188 -26.453 1 95.88 163 PRO B N 1
ATOM 3442 C CA . PRO B 1 163 ? -5.238 -23.266 -26.422 1 95.88 163 PRO B CA 1
ATOM 3443 C C . PRO B 1 163 ? -5.797 -23.375 -25.016 1 95.88 163 PRO B C 1
ATOM 3445 O O . PRO B 1 163 ? -5.328 -24.203 -24.219 1 95.88 163 PRO B O 1
ATOM 3448 N N . GLY B 1 164 ? -6.715 -22.484 -24.641 1 97.31 164 GLY B N 1
ATOM 3449 C CA . GLY B 1 164 ? -7.383 -22.547 -23.359 1 97.31 164 GLY B CA 1
ATOM 3450 C C . GLY B 1 164 ? -6.641 -21.797 -22.266 1 97.31 164 GLY B C 1
ATOM 3451 O O . GLY B 1 164 ? -7.113 -21.734 -21.125 1 97.31 164 GLY B O 1
ATOM 3452 N N . ILE B 1 165 ? -5.5 -21.234 -22.641 1 98.31 165 ILE B N 1
ATOM 3453 C CA . ILE B 1 165 ? -4.699 -20.516 -21.672 1 98.31 165 ILE B CA 1
ATOM 3454 C C . ILE B 1 165 ? -4.508 -19.062 -22.125 1 98.31 165 ILE B C 1
ATOM 3456 O O . ILE B 1 165 ? -4.094 -18.812 -23.266 1 98.31 165 ILE B O 1
ATOM 3460 N N . GLU B 1 166 ? -4.871 -18.172 -21.25 1 98.75 166 GLU B N 1
ATOM 3461 C CA . GLU B 1 166 ? -4.75 -16.734 -21.547 1 98.75 166 GLU B CA 1
ATOM 3462 C C . GLU B 1 166 ? -4 -16.016 -20.438 1 98.75 166 GLU B C 1
ATOM 3464 O O . GLU B 1 166 ? -4.227 -16.266 -19.266 1 98.75 166 GLU B O 1
ATOM 3469 N N . LEU B 1 167 ? -3.068 -15.141 -20.859 1 98.88 167 LEU B N 1
ATOM 3470 C CA . LEU B 1 167 ? -2.418 -14.203 -19.953 1 98.88 167 LEU B CA 1
ATOM 3471 C C . LEU B 1 167 ? -3.133 -12.859 -19.953 1 98.88 167 LEU B C 1
ATOM 3473 O O . LEU B 1 167 ? -3.439 -12.32 -21.016 1 98.88 167 LEU B O 1
ATOM 3477 N N . ARG B 1 168 ? -3.451 -12.336 -18.812 1 98.81 168 ARG B N 1
ATOM 3478 C CA . ARG B 1 168 ? -4.055 -11.016 -18.656 1 98.81 168 ARG B CA 1
ATOM 3479 C C . ARG B 1 168 ? -3.221 -10.125 -17.75 1 98.81 168 ARG B C 1
ATOM 3481 O O . ARG B 1 168 ? -2.803 -10.555 -16.672 1 98.81 168 ARG B O 1
ATOM 3488 N N . PRO B 1 169 ? -3.037 -8.883 -18.188 1 98.62 169 PRO B N 1
ATOM 3489 C CA . PRO B 1 169 ? -2.211 -8 -17.375 1 98.62 169 PRO B CA 1
ATOM 3490 C C . PRO B 1 169 ? -2.902 -7.578 -16.078 1 98.62 169 PRO B C 1
ATOM 3492 O O . PRO B 1 169 ? -4.121 -7.379 -16.062 1 98.62 169 PRO B O 1
ATOM 3495 N N . ALA B 1 170 ? -2.207 -7.473 -15.008 1 98.56 170 ALA B N 1
ATOM 3496 C CA . ALA B 1 170 ? -2.535 -6.82 -13.742 1 98.56 170 ALA B CA 1
ATOM 3497 C C . ALA B 1 170 ? -1.522 -5.727 -13.406 1 98.56 170 ALA B C 1
ATOM 3499 O O . ALA B 1 170 ? -0.909 -5.742 -12.344 1 98.56 170 ALA B O 1
ATOM 3500 N N . HIS B 1 171 ? -1.443 -4.758 -14.273 1 97.88 171 HIS B N 1
ATOM 3501 C CA . HIS B 1 171 ? -0.405 -3.736 -14.195 1 97.88 171 HIS B CA 1
ATOM 3502 C C . HIS B 1 171 ? -0.563 -2.889 -12.938 1 97.88 171 HIS B C 1
ATOM 3504 O O . HIS B 1 171 ? -1.678 -2.504 -12.578 1 97.88 171 HIS B O 1
ATOM 3510 N N . ASP B 1 172 ? 0.535 -2.604 -12.289 1 97.94 172 ASP B N 1
ATOM 3511 C CA . ASP B 1 172 ? 0.639 -1.664 -11.172 1 97.94 172 ASP B CA 1
ATOM 3512 C C . ASP B 1 172 ? -0.29 -2.064 -10.031 1 97.94 172 ASP B C 1
ATOM 3514 O O . ASP B 1 172 ? -0.981 -1.217 -9.461 1 97.94 172 ASP B O 1
ATOM 3518 N N . THR B 1 173 ? -0.407 -3.348 -9.797 1 98.06 173 THR B N 1
ATOM 3519 C CA . THR B 1 173 ? -1.045 -3.928 -8.617 1 98.06 173 THR B CA 1
ATOM 3520 C C . THR B 1 173 ? -0.002 -4.52 -7.676 1 98.06 173 THR B C 1
ATOM 3522 O O . THR B 1 173 ? 0.72 -3.785 -6.996 1 98.06 173 THR B O 1
ATOM 3525 N N . HIS B 1 174 ? 0.269 -5.801 -7.758 1 98.5 174 HIS B N 1
ATOM 3526 C CA . HIS B 1 174 ? 1.327 -6.367 -6.93 1 98.5 174 HIS B CA 1
ATOM 3527 C C . HIS B 1 174 ? 2.697 -5.852 -7.359 1 98.5 174 HIS B C 1
ATOM 3529 O O . HIS B 1 174 ? 3.506 -5.449 -6.52 1 98.5 174 HIS B O 1
ATOM 3535 N N . THR B 1 175 ? 2.936 -5.93 -8.602 1 98.69 175 THR B N 1
ATOM 3536 C CA . THR B 1 175 ? 4.121 -5.355 -9.219 1 98.69 175 THR B CA 1
ATOM 3537 C C . THR B 1 175 ? 3.744 -4.539 -10.453 1 98.69 175 THR B C 1
ATOM 3539 O O . THR B 1 175 ? 2.576 -4.5 -10.844 1 98.69 175 THR B O 1
ATOM 3542 N N . ALA B 1 176 ? 4.711 -3.896 -11.07 1 98.31 176 ALA B N 1
ATOM 3543 C CA . ALA B 1 176 ? 4.469 -3.021 -12.211 1 98.31 176 ALA B CA 1
ATOM 3544 C C . ALA B 1 176 ? 3.895 -3.803 -13.391 1 98.31 176 ALA B C 1
ATOM 3546 O O . ALA B 1 176 ? 3.021 -3.307 -14.109 1 98.31 176 ALA B O 1
ATOM 3547 N N . GLY B 1 177 ? 4.391 -4.996 -13.547 1 98.75 177 GLY B N 1
ATOM 3548 C CA . GLY B 1 177 ? 3.982 -5.781 -14.695 1 98.75 177 GLY B CA 1
ATOM 3549 C C . GLY B 1 177 ? 3.383 -7.125 -14.328 1 98.75 177 GLY B C 1
ATOM 3550 O O . GLY B 1 177 ? 3.521 -8.102 -15.07 1 98.75 177 GLY B O 1
ATOM 3551 N N . SER B 1 178 ? 2.74 -7.246 -13.234 1 98.62 178 SER B N 1
ATOM 3552 C CA . SER B 1 178 ? 2.072 -8.484 -12.844 1 98.62 178 SER B CA 1
ATOM 3553 C C . SER B 1 178 ? 1.062 -8.922 -13.898 1 98.62 178 SER B C 1
ATOM 3555 O O . SER B 1 178 ? 0.542 -8.094 -14.648 1 98.62 178 SER B O 1
ATOM 3557 N N . GLN B 1 179 ? 0.808 -10.195 -13.914 1 98.81 179 GLN B N 1
ATOM 3558 C CA . GLN B 1 179 ? -0.253 -10.75 -14.758 1 98.81 179 GLN B CA 1
ATOM 3559 C C . GLN B 1 179 ? -0.915 -11.953 -14.086 1 98.81 179 GLN B C 1
ATOM 3561 O O . GLN B 1 179 ? -0.347 -12.547 -13.172 1 98.81 179 GLN B O 1
ATOM 3566 N N . VAL B 1 180 ? -2.092 -12.281 -14.547 1 98.94 180 VAL B N 1
ATOM 3567 C CA . VAL B 1 180 ? -2.785 -13.484 -14.109 1 98.94 180 VAL B CA 1
ATOM 3568 C C . VAL B 1 180 ? -2.893 -14.477 -15.266 1 98.94 180 VAL B C 1
ATOM 3570 O O . VAL B 1 180 ? -2.752 -14.094 -16.438 1 98.94 180 VAL B O 1
ATOM 3573 N N . VAL B 1 181 ? -3.047 -15.703 -14.945 1 98.94 181 VAL B N 1
ATOM 3574 C CA . VAL B 1 181 ? -3.197 -16.781 -15.922 1 98.94 181 VAL B CA 1
ATOM 3575 C C . VAL B 1 181 ? -4.617 -17.328 -15.867 1 98.94 181 VAL B C 1
ATOM 3577 O O . VAL B 1 181 ? -5.055 -17.844 -14.828 1 98.94 181 VAL B O 1
ATOM 3580 N N . VAL B 1 182 ? -5.293 -17.25 -16.984 1 98.88 182 VAL B N 1
ATOM 3581 C CA . VAL B 1 182 ? -6.656 -17.766 -17.078 1 98.88 182 VAL B CA 1
ATOM 3582 C C . VAL B 1 182 ? -6.656 -19.078 -17.844 1 98.88 182 VAL B C 1
ATOM 3584 O O . VAL B 1 182 ? -6.082 -19.188 -18.922 1 98.88 182 VAL B O 1
ATOM 3587 N N . VAL B 1 183 ? -7.289 -20.094 -17.203 1 98.62 183 VAL B N 1
ATOM 3588 C CA . VAL B 1 183 ? -7.363 -21.422 -17.812 1 98.62 183 VAL B CA 1
ATOM 3589 C C . VAL B 1 183 ? -8.82 -21.781 -18.094 1 98.62 183 VAL B C 1
ATOM 3591 O O . VAL B 1 183 ? -9.664 -21.734 -17.203 1 98.62 183 VAL B O 1
ATOM 3594 N N . ASP B 1 184 ? -9.164 -22.094 -19.312 1 97.38 184 ASP B N 1
ATOM 3595 C CA . ASP B 1 184 ? -10.461 -22.547 -19.797 1 97.38 184 ASP B CA 1
ATOM 3596 C C . ASP B 1 184 ? -11.555 -21.531 -19.5 1 97.38 184 ASP B C 1
ATOM 3598 O O . ASP B 1 184 ? -12.688 -21.891 -19.172 1 97.38 184 ASP B O 1
ATOM 3602 N N . ASP B 1 185 ? -11.148 -20.266 -19.422 1 95.19 185 ASP B N 1
ATOM 3603 C CA . ASP B 1 185 ? -12.078 -19.172 -19.141 1 95.19 185 ASP B CA 1
ATOM 3604 C C . ASP B 1 185 ? -12.82 -19.422 -17.828 1 95.19 185 ASP B C 1
ATOM 3606 O O . ASP B 1 185 ? -13.977 -19.031 -17.672 1 95.19 185 ASP B O 1
ATOM 3610 N N . THR B 1 186 ? -12.203 -20.188 -16.953 1 93.75 186 THR B N 1
ATOM 3611 C CA . THR B 1 186 ? -12.875 -20.609 -15.734 1 93.75 186 THR B CA 1
ATOM 3612 C C . THR B 1 186 ? -12 -20.344 -14.516 1 93.75 186 THR B C 1
ATOM 3614 O O . THR B 1 186 ? -12.492 -19.859 -13.492 1 93.75 186 THR B O 1
ATOM 3617 N N . TRP B 1 187 ? -10.773 -20.719 -14.586 1 98.31 187 TRP B N 1
ATOM 3618 C CA . TRP B 1 187 ? -9.859 -20.625 -13.453 1 98.31 187 TRP B CA 1
ATOM 3619 C C . TRP B 1 187 ? -8.859 -19.484 -13.633 1 98.31 187 TRP B C 1
ATOM 3621 O O . TRP B 1 187 ? -8.383 -19.25 -14.75 1 98.31 187 TRP B O 1
ATOM 3631 N N . VAL B 1 188 ? -8.539 -18.797 -12.539 1 98.94 188 VAL B N 1
ATOM 3632 C CA . VAL B 1 188 ? -7.582 -17.703 -12.609 1 98.94 188 VAL B CA 1
ATOM 3633 C C . VAL B 1 188 ? -6.48 -17.906 -11.57 1 98.94 188 VAL B C 1
ATOM 3635 O O . VAL B 1 188 ? -6.738 -17.859 -10.367 1 98.94 188 VAL B O 1
ATOM 3638 N N . PHE B 1 189 ? -5.266 -18.203 -12.023 1 98.94 189 PHE B N 1
ATOM 3639 C CA . PHE B 1 189 ? -4.113 -18.047 -11.148 1 98.94 189 PHE B CA 1
ATOM 3640 C C . PHE B 1 189 ? -3.809 -16.562 -10.922 1 98.94 189 PHE B C 1
ATOM 3642 O O . PHE B 1 189 ? -3.391 -15.867 -11.844 1 98.94 189 PHE B O 1
ATOM 3649 N N . ALA B 1 190 ? -3.896 -16.125 -9.727 1 98.56 190 ALA B N 1
ATOM 3650 C CA . ALA B 1 190 ? -3.865 -14.688 -9.445 1 98.56 190 ALA B CA 1
ATOM 3651 C C . ALA B 1 190 ? -2.455 -14.234 -9.086 1 98.56 190 ALA B C 1
ATOM 3653 O O . ALA B 1 190 ? -2.189 -13.031 -8.992 1 98.56 190 ALA B O 1
ATOM 3654 N N . GLY B 1 191 ? -1.524 -15.211 -8.914 1 98.25 191 GLY B N 1
ATOM 3655 C CA . GLY B 1 191 ? -0.241 -14.82 -8.352 1 98.25 191 GLY B CA 1
ATOM 3656 C C . GLY B 1 191 ? -0.365 -14.109 -7.02 1 98.25 191 GLY B C 1
ATOM 3657 O O . GLY B 1 191 ? -1.133 -14.531 -6.152 1 98.25 191 GLY B O 1
ATOM 3658 N N . ASP B 1 192 ? 0.417 -13.086 -6.891 1 98.69 192 ASP B N 1
ATOM 3659 C CA . ASP B 1 192 ? 0.406 -12.383 -5.613 1 98.69 192 ASP B CA 1
ATOM 3660 C C . ASP B 1 192 ? -0.571 -11.211 -5.641 1 98.69 192 ASP B C 1
ATOM 3662 O O . ASP B 1 192 ? -0.544 -10.352 -4.754 1 98.69 192 ASP B O 1
AT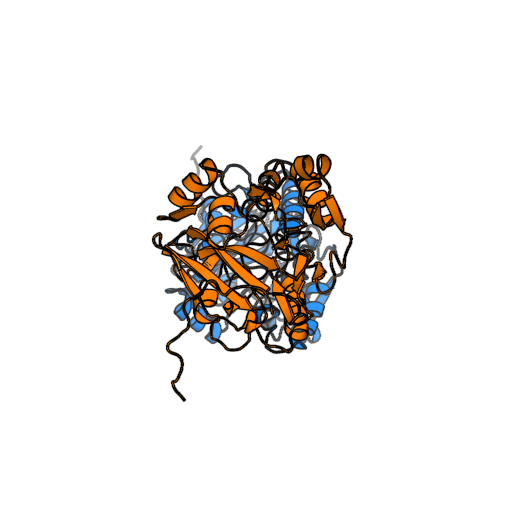OM 3666 N N . ASN B 1 193 ? -1.395 -11.18 -6.641 1 98.69 193 ASN B N 1
ATOM 3667 C CA . ASN B 1 193 ? -2.471 -10.195 -6.641 1 98.69 193 ASN B CA 1
ATOM 3668 C C . ASN B 1 193 ? -3.588 -10.586 -5.68 1 98.69 193 ASN B C 1
ATOM 3670 O O . ASN B 1 193 ? -4.445 -9.766 -5.348 1 98.69 193 ASN B O 1
ATOM 3674 N N . VAL B 1 194 ? -3.605 -11.805 -5.27 1 98.62 194 VAL B N 1
ATOM 3675 C CA . VAL B 1 194 ? -4.469 -12.297 -4.203 1 98.62 194 VAL B CA 1
ATOM 3676 C C . VAL B 1 194 ? -3.666 -13.188 -3.258 1 98.62 194 VAL B C 1
ATOM 3678 O O . VAL B 1 194 ? -3.201 -14.258 -3.65 1 98.62 194 VAL B O 1
ATOM 3681 N N . TYR B 1 195 ? -3.506 -12.75 -2.047 1 97.38 195 TYR B N 1
ATOM 3682 C CA . TYR B 1 195 ? -2.773 -13.547 -1.068 1 97.38 195 TYR B CA 1
ATOM 3683 C C . TYR B 1 195 ? -3.711 -14.469 -0.304 1 97.38 195 TYR B C 1
ATOM 3685 O O . TYR B 1 195 ? -3.32 -15.57 0.093 1 97.38 195 TYR B O 1
ATOM 3693 N N . SER B 1 196 ? -4.902 -13.969 -0.088 1 96.5 196 SER B N 1
ATOM 3694 C CA . SER B 1 196 ? -5.918 -14.656 0.699 1 96.5 196 SER B CA 1
ATOM 3695 C C . SER B 1 196 ? -7.305 -14.461 0.096 1 96.5 196 SER B C 1
ATOM 3697 O O . SER B 1 196 ? -7.574 -13.445 -0.543 1 96.5 196 SER B O 1
ATOM 3699 N N . TYR B 1 197 ? -8.133 -15.43 0.323 1 97.62 197 TYR B N 1
ATOM 3700 C CA . TYR B 1 197 ? -9.5 -15.281 -0.154 1 97.62 197 TYR B CA 1
ATOM 3701 C C . TYR B 1 197 ? -10.18 -14.078 0.487 1 97.62 197 TYR B C 1
ATOM 3703 O O . TYR B 1 197 ? -11.055 -13.453 -0.12 1 97.62 197 TYR B O 1
ATOM 3711 N N . GLU B 1 198 ? -9.766 -13.711 1.703 1 96.69 198 GLU B N 1
ATOM 3712 C CA . GLU B 1 198 ? -10.328 -12.555 2.395 1 96.69 198 GLU B CA 1
ATOM 3713 C C . GLU B 1 198 ? -10.062 -11.273 1.618 1 96.69 198 GLU B C 1
ATOM 3715 O O . GLU B 1 198 ? -10.758 -10.273 1.816 1 96.69 198 GLU B O 1
ATOM 3720 N N . ASN B 1 199 ? -9.031 -11.227 0.768 1 97.94 199 ASN B N 1
ATOM 3721 C CA . ASN B 1 199 ? -8.844 -10.07 -0.095 1 97.94 199 ASN B CA 1
ATOM 3722 C C . ASN B 1 199 ? -10.062 -9.82 -0.972 1 97.94 199 ASN B C 1
ATOM 3724 O O . ASN B 1 199 ? -10.406 -8.672 -1.25 1 97.94 199 ASN B O 1
ATOM 3728 N N . LEU B 1 200 ? -10.695 -10.914 -1.369 1 98.56 200 LEU B N 1
ATOM 3729 C CA . LEU B 1 200 ? -11.797 -10.836 -2.318 1 98.56 200 LEU B CA 1
ATOM 3730 C C . LEU B 1 200 ? -13.141 -10.922 -1.6 1 98.56 200 LEU B C 1
ATOM 3732 O O . LEU B 1 200 ? -14.125 -10.336 -2.049 1 98.56 200 LEU B O 1
ATOM 3736 N N . GLU B 1 201 ? -13.156 -11.656 -0.531 1 98.06 201 GLU B N 1
ATOM 3737 C CA . GLU B 1 201 ? -14.422 -11.953 0.138 1 98.06 201 GLU B CA 1
ATOM 3738 C C . GLU B 1 201 ? -14.68 -10.977 1.286 1 98.06 201 GLU B C 1
ATOM 3740 O O . GLU B 1 201 ? -15.789 -10.914 1.812 1 98.06 201 GLU B O 1
ATOM 3745 N N . GLY B 1 202 ? -13.664 -10.242 1.655 1 96.31 202 GLY B N 1
ATOM 3746 C CA . GLY B 1 202 ? -13.758 -9.336 2.791 1 96.31 202 GLY B CA 1
ATOM 3747 C C . GLY B 1 202 ? -13.25 -9.953 4.082 1 96.31 202 GLY B C 1
ATOM 3748 O O . GLY B 1 202 ? -13.406 -11.148 4.312 1 96.31 202 GLY B O 1
ATOM 3749 N N . LEU B 1 203 ? -12.742 -9.18 4.922 1 92.94 203 LEU B N 1
ATOM 3750 C CA . LEU B 1 203 ? -12.164 -9.633 6.18 1 92.94 203 LEU B CA 1
ATOM 3751 C C . LEU B 1 203 ? -13.234 -10.211 7.098 1 92.94 203 LEU B C 1
ATOM 3753 O O . LEU B 1 203 ? -12.945 -11.086 7.914 1 92.94 203 LEU B O 1
ATOM 3757 N N . SER B 1 204 ? -14.453 -9.766 6.941 1 92.12 204 SER B N 1
ATOM 3758 C CA . SER B 1 204 ? -15.57 -10.266 7.738 1 92.12 204 SER B CA 1
ATOM 3759 C C . SER B 1 204 ? -16.547 -11.055 6.883 1 92.12 204 SER B C 1
ATOM 3761 O O . SER B 1 204 ? -17.719 -11.234 7.266 1 92.12 204 SER B O 1
ATOM 3763 N N . GLY B 1 205 ? -16.078 -11.375 5.723 1 94.38 205 GLY B N 1
ATOM 3764 C CA . GLY B 1 205 ? -16.969 -12.094 4.824 1 94.38 205 GLY B CA 1
ATOM 3765 C C . GLY B 1 205 ? -18.078 -11.242 4.266 1 94.38 205 GLY B C 1
ATOM 3766 O O . GLY B 1 205 ? -19.125 -11.758 3.867 1 94.38 205 GLY B O 1
ATOM 3767 N N . ASP B 1 206 ? -17.922 -9.93 4.223 1 95.94 206 ASP B N 1
ATOM 3768 C CA . ASP B 1 206 ? -19 -9.008 3.85 1 95.94 206 ASP B CA 1
ATOM 3769 C C . ASP B 1 206 ? -18.859 -8.578 2.391 1 95.94 206 ASP B C 1
ATOM 3771 O O . ASP B 1 206 ? -19.656 -7.777 1.901 1 95.94 206 ASP B O 1
ATOM 3775 N N . GLY B 1 207 ? -17.844 -9.023 1.704 1 96.69 207 GLY B N 1
ATOM 3776 C CA . GLY B 1 207 ? -17.672 -8.727 0.29 1 96.69 207 GLY B CA 1
ATOM 3777 C C . GLY B 1 207 ? -16.906 -7.445 0.035 1 96.69 207 GLY B C 1
ATOM 3778 O O . GLY B 1 207 ? -16.656 -7.078 -1.116 1 96.69 207 GLY B O 1
ATOM 3779 N N . VAL B 1 208 ? -16.5 -6.754 1.153 1 97.31 208 VAL B N 1
ATOM 3780 C CA . VAL B 1 208 ? -15.672 -5.57 0.981 1 97.31 208 VAL B CA 1
ATOM 3781 C C . VAL B 1 208 ? -14.25 -5.988 0.598 1 97.31 208 VAL B C 1
ATOM 3783 O O . VAL B 1 208 ? -13.594 -6.723 1.339 1 97.31 208 VAL B O 1
ATOM 3786 N N . LEU B 1 209 ? -13.82 -5.539 -0.57 1 98.38 209 LEU B N 1
ATOM 3787 C CA . LEU B 1 209 ? -12.492 -5.914 -1.041 1 98.38 209 LEU B CA 1
ATOM 3788 C C . LEU B 1 209 ? -11.414 -5.379 -0.104 1 98.38 209 LEU B C 1
ATOM 3790 O O . LEU B 1 209 ? -11.5 -4.242 0.362 1 98.38 209 LEU B O 1
ATOM 3794 N N . ALA B 1 210 ? -10.492 -6.188 0.243 1 97 210 ALA B N 1
ATOM 3795 C CA . ALA B 1 210 ? -9.344 -5.832 1.073 1 97 210 ALA B CA 1
ATOM 3796 C C . ALA B 1 210 ? -8.055 -5.84 0.259 1 97 210 ALA B C 1
ATOM 3798 O O . ALA B 1 210 ? -7.48 -6.902 -0.002 1 97 210 ALA B O 1
ATOM 3799 N N . PRO B 1 211 ? -7.543 -4.691 -0.104 1 97.19 211 PRO B N 1
ATOM 3800 C CA . PRO B 1 211 ? -6.34 -4.668 -0.939 1 97.19 211 PRO B CA 1
ATOM 3801 C C . PRO B 1 211 ? -5.164 -5.398 -0.298 1 97.19 211 PRO B C 1
ATOM 3803 O O . PRO B 1 211 ? -5.078 -5.484 0.929 1 97.19 211 PRO B O 1
ATOM 3806 N N . ILE B 1 212 ? -4.293 -5.863 -1.122 1 96.25 212 ILE B N 1
ATOM 3807 C CA . ILE B 1 212 ? -3.078 -6.516 -0.652 1 96.25 212 ILE B CA 1
ATOM 3808 C C . ILE B 1 212 ? -2.133 -5.477 -0.056 1 96.25 212 ILE B C 1
ATOM 3810 O O . ILE B 1 212 ? -2.082 -4.336 -0.521 1 96.25 212 ILE B O 1
ATOM 3814 N N . ALA B 1 213 ? -1.369 -5.906 0.903 1 93.19 213 ALA B N 1
ATOM 3815 C CA . ALA B 1 213 ? -0.479 -4.98 1.599 1 93.19 213 ALA B CA 1
ATOM 3816 C C . ALA B 1 213 ? 0.896 -4.938 0.937 1 93.19 213 ALA B C 1
ATOM 3818 O O . ALA B 1 213 ? 1.476 -3.863 0.765 1 93.19 213 ALA B O 1
ATOM 3819 N N . MET B 1 214 ? 1.426 -6.02 0.609 1 92.56 214 MET B N 1
ATOM 3820 C CA . MET B 1 214 ? 2.732 -6.094 -0.04 1 92.56 214 MET B CA 1
ATOM 3821 C C . MET B 1 214 ? 2.613 -5.828 -1.536 1 92.56 214 MET B C 1
ATOM 3823 O O . MET B 1 214 ? 2.209 -6.707 -2.299 1 92.56 214 MET B O 1
ATOM 3827 N N . THR B 1 215 ? 2.873 -4.621 -1.93 1 95.88 215 THR B N 1
ATOM 3828 C CA . THR B 1 215 ? 2.684 -4.223 -3.32 1 95.88 215 THR B CA 1
ATOM 3829 C C . THR B 1 215 ? 3.541 -3.004 -3.654 1 95.88 215 THR B C 1
ATOM 3831 O O . THR B 1 215 ? 3.854 -2.199 -2.775 1 95.88 215 THR B O 1
ATOM 3834 N N . THR B 1 216 ? 3.902 -2.916 -4.906 1 97.69 216 THR B N 1
ATOM 3835 C CA . THR B 1 216 ? 4.504 -1.683 -5.398 1 97.69 216 THR B CA 1
ATOM 3836 C C . THR B 1 216 ? 3.463 -0.81 -6.09 1 97.69 216 THR B C 1
ATOM 3838 O O . THR B 1 216 ? 3.709 0.369 -6.355 1 97.69 216 THR B O 1
ATOM 3841 N N . GLY B 1 217 ? 2.336 -1.43 -6.398 1 97.75 217 GLY B N 1
ATOM 3842 C CA . GLY B 1 217 ? 1.268 -0.729 -7.094 1 97.75 217 GLY B CA 1
ATOM 3843 C C . GLY B 1 217 ? 0.302 -0.032 -6.152 1 97.75 217 GLY B C 1
ATOM 3844 O O . GLY B 1 217 ? 0.661 0.308 -5.023 1 97.75 217 GLY B O 1
ATOM 3845 N N . SER B 1 218 ? -0.883 0.304 -6.648 1 97.25 218 SER B N 1
ATOM 3846 C CA . SER B 1 218 ? -1.825 1.116 -5.883 1 97.25 218 SER B CA 1
ATOM 3847 C C . SER B 1 218 ? -3.01 0.285 -5.406 1 97.25 218 SER B C 1
ATOM 3849 O O . SER B 1 218 ? -3.486 -0.598 -6.121 1 97.25 218 SER B O 1
ATOM 3851 N N . ALA B 1 219 ? -3.424 0.589 -4.215 1 97.5 219 ALA B N 1
ATOM 3852 C CA . ALA B 1 219 ? -4.637 -0.05 -3.705 1 97.5 219 ALA B CA 1
ATOM 3853 C C . ALA B 1 219 ? -5.84 0.274 -4.586 1 97.5 219 ALA B C 1
ATOM 3855 O O . ALA B 1 219 ? -6.676 -0.592 -4.844 1 97.5 219 ALA B O 1
ATOM 3856 N N . ALA B 1 220 ? -5.93 1.52 -5.035 1 98.38 220 ALA B N 1
ATOM 3857 C CA . ALA B 1 220 ? -7.039 1.909 -5.898 1 98.38 220 ALA B CA 1
ATOM 3858 C C . ALA B 1 220 ? -7.047 1.093 -7.188 1 98.38 220 ALA B C 1
ATOM 3860 O O . ALA B 1 220 ? -8.086 0.583 -7.602 1 98.38 220 ALA B O 1
ATOM 3861 N N . GLY B 1 221 ? -5.863 0.978 -7.777 1 98.19 221 GLY B N 1
ATOM 3862 C CA . GLY B 1 221 ? -5.75 0.164 -8.977 1 98.19 221 GLY B CA 1
ATOM 3863 C C . GLY B 1 221 ? -6.051 -1.303 -8.734 1 98.19 221 GLY B C 1
ATOM 3864 O O . GLY B 1 221 ? -6.672 -1.961 -9.57 1 98.19 221 GLY B O 1
ATOM 3865 N N . TRP B 1 222 ? -5.605 -1.764 -7.648 1 98.69 222 TRP B N 1
ATOM 3866 C CA . TRP B 1 222 ? -5.867 -3.156 -7.297 1 98.69 222 TRP B CA 1
ATOM 3867 C C . TRP B 1 222 ? -7.367 -3.408 -7.16 1 98.69 222 TRP B C 1
ATOM 3869 O O . TRP B 1 222 ? -7.867 -4.453 -7.582 1 98.69 222 TRP B O 1
ATOM 3879 N N . LEU B 1 223 ? -8.102 -2.492 -6.562 1 98.81 223 LEU B N 1
ATOM 3880 C CA . LEU B 1 223 ? -9.539 -2.639 -6.391 1 98.81 223 LEU B CA 1
ATOM 3881 C C . LEU B 1 223 ? -10.234 -2.789 -7.742 1 98.81 223 LEU B C 1
ATOM 3883 O O . LEU B 1 223 ? -11.102 -3.648 -7.906 1 98.81 223 LEU B O 1
ATOM 3887 N N . ASP B 1 224 ? -9.859 -1.928 -8.633 1 98.75 224 ASP B N 1
ATOM 3888 C CA . ASP B 1 224 ? -10.422 -2.014 -9.977 1 98.75 224 ASP B CA 1
ATOM 3889 C C . ASP B 1 224 ? -10.102 -3.357 -10.625 1 98.75 224 ASP B C 1
ATOM 3891 O O . ASP B 1 224 ? -10.977 -3.99 -11.219 1 98.75 224 ASP B O 1
ATOM 3895 N N . PHE B 1 225 ? -8.852 -3.766 -10.492 1 98.75 225 PHE B N 1
ATOM 3896 C CA . PHE B 1 225 ? -8.406 -5.043 -11.039 1 98.75 225 PHE B CA 1
ATOM 3897 C C . PHE B 1 225 ? -9.188 -6.199 -10.43 1 98.75 225 PHE B C 1
ATOM 3899 O O . PHE B 1 225 ? -9.695 -7.062 -11.148 1 98.75 225 PHE B O 1
ATOM 3906 N N . ALA B 1 226 ? -9.258 -6.227 -9.109 1 98.81 226 ALA B N 1
ATOM 3907 C CA . ALA B 1 226 ? -9.922 -7.305 -8.391 1 98.81 226 ALA B CA 1
ATOM 3908 C C . ALA B 1 226 ? -11.398 -7.395 -8.781 1 98.81 226 ALA B C 1
ATOM 3910 O O . ALA B 1 226 ? -11.93 -8.492 -8.977 1 98.81 226 ALA B O 1
ATOM 3911 N N . ASP B 1 227 ? -12 -6.254 -8.836 1 98.69 227 ASP B N 1
ATOM 3912 C CA . ASP B 1 227 ? -13.406 -6.219 -9.234 1 98.69 227 ASP B CA 1
ATOM 3913 C C . ASP B 1 227 ? -13.602 -6.809 -10.625 1 98.69 227 ASP B C 1
ATOM 3915 O O . ASP B 1 227 ? -14.5 -7.621 -10.844 1 98.69 227 ASP B O 1
ATOM 3919 N N . ALA B 1 228 ? -12.75 -6.43 -11.555 1 98.38 228 ALA B N 1
ATOM 3920 C CA . ALA B 1 228 ? -12.82 -6.945 -12.922 1 98.38 228 ALA B CA 1
ATOM 3921 C C . ALA B 1 228 ? -12.555 -8.445 -12.953 1 98.38 228 ALA B C 1
ATOM 3923 O O . ALA B 1 228 ? -13.234 -9.188 -13.664 1 98.38 228 ALA B O 1
ATOM 3924 N N . MET B 1 229 ? -11.539 -8.875 -12.227 1 98.44 229 MET B N 1
ATOM 3925 C CA . MET B 1 229 ? -11.195 -10.289 -12.156 1 98.44 229 MET B CA 1
ATOM 3926 C C . MET B 1 229 ? -12.375 -11.109 -11.641 1 98.44 229 MET B C 1
ATOM 3928 O O . MET B 1 229 ? -12.719 -12.148 -12.211 1 98.44 229 MET B O 1
ATOM 3932 N N . LEU B 1 230 ? -13.023 -10.633 -10.586 1 98.12 230 LEU B N 1
ATOM 3933 C CA . LEU B 1 230 ? -14.164 -11.336 -10 1 98.12 230 LEU B CA 1
ATOM 3934 C C . LEU B 1 230 ? -15.328 -11.398 -10.984 1 98.12 230 LEU B C 1
ATOM 3936 O O . LEU B 1 230 ? -15.977 -12.438 -11.117 1 98.12 230 LEU B O 1
ATOM 3940 N N . ARG B 1 231 ? -15.562 -10.312 -11.648 1 97.38 231 ARG B N 1
ATOM 3941 C CA . ARG B 1 231 ? -16.609 -10.312 -12.664 1 97.38 231 ARG B CA 1
ATOM 3942 C C . ARG B 1 231 ? -16.344 -11.359 -13.742 1 97.38 231 ARG B C 1
ATOM 3944 O O . ARG B 1 231 ? -17.266 -12.016 -14.219 1 97.38 231 ARG B O 1
ATOM 3951 N N . GLY B 1 232 ? -15.094 -11.5 -14.047 1 96.94 232 GLY B N 1
ATOM 3952 C CA . GLY B 1 232 ? -14.695 -12.438 -15.086 1 96.94 232 GLY B CA 1
ATOM 3953 C C . GLY B 1 232 ? -14.977 -13.891 -14.727 1 96.94 232 GLY B C 1
ATOM 3954 O O . GLY B 1 232 ? -15.078 -14.742 -15.609 1 96.94 232 GLY B O 1
ATOM 3955 N N . VAL B 1 233 ? -15.102 -14.18 -13.469 1 97.62 233 VAL B N 1
ATOM 3956 C CA . VAL B 1 233 ? -15.375 -15.547 -13.031 1 97.62 233 VAL B CA 1
ATOM 3957 C C . VAL B 1 233 ? -16.781 -15.633 -12.438 1 97.62 233 VAL B C 1
ATOM 3959 O O . VAL B 1 233 ? -17.062 -16.516 -11.617 1 97.62 233 VAL B O 1
ATOM 3962 N N . GLY B 1 234 ? -17.625 -14.68 -12.719 1 97 234 GLY B N 1
ATOM 3963 C CA . GLY B 1 234 ? -19.031 -14.68 -12.305 1 97 234 GLY B CA 1
ATOM 3964 C C . GLY B 1 234 ? -19.219 -14.414 -10.82 1 97 234 GLY B C 1
ATOM 3965 O O . GLY B 1 234 ? -20.188 -14.883 -10.219 1 97 234 GLY B O 1
ATOM 3966 N N . GLY B 1 235 ? -18.234 -13.812 -10.242 1 97 235 GLY B N 1
ATOM 3967 C CA . GLY B 1 235 ? -18.312 -13.484 -8.828 1 97 235 GLY B CA 1
ATOM 3968 C C . GLY B 1 235 ? -17.969 -14.641 -7.922 1 97 235 GLY B C 1
ATOM 3969 O O . GLY B 1 235 ? -18.031 -14.531 -6.699 1 97 235 GLY B O 1
ATOM 3970 N N . ASP B 1 236 ? -17.5 -15.75 -8.453 1 97.88 236 ASP B N 1
ATOM 3971 C CA . ASP B 1 236 ? -17.172 -16.953 -7.676 1 97.88 236 ASP B CA 1
ATOM 3972 C C . ASP B 1 236 ? -15.703 -16.953 -7.277 1 97.88 236 ASP B C 1
ATOM 3974 O O . ASP B 1 236 ? -14.836 -17.328 -8.078 1 97.88 236 ASP B O 1
ATOM 3978 N N . THR B 1 237 ? -15.406 -16.609 -6.023 1 98.19 237 THR B N 1
ATOM 3979 C CA . THR B 1 237 ? -14.031 -16.5 -5.543 1 98.19 237 THR B CA 1
ATOM 3980 C C . THR B 1 237 ? -13.336 -17.859 -5.57 1 98.19 237 THR B C 1
ATOM 3982 O O . THR B 1 237 ? -12.102 -17.938 -5.531 1 98.19 237 THR B O 1
ATOM 3985 N N . ARG B 1 238 ? -14.047 -18.953 -5.715 1 96 238 ARG B N 1
ATOM 3986 C CA . ARG B 1 238 ? -13.453 -20.297 -5.762 1 96 238 ARG B CA 1
ATOM 3987 C C . ARG B 1 238 ? -12.727 -20.531 -7.082 1 96 238 ARG B C 1
ATOM 3989 O O . ARG B 1 238 ? -11.945 -21.469 -7.207 1 96 238 ARG B O 1
ATOM 3996 N N . ARG B 1 239 ? -13.031 -19.688 -7.988 1 98.5 239 ARG B N 1
ATOM 3997 C CA . ARG B 1 239 ? -12.391 -19.828 -9.289 1 98.5 239 ARG B CA 1
ATOM 3998 C C . ARG B 1 239 ? -11.047 -19.125 -9.328 1 98.5 239 ARG B C 1
ATOM 4000 O O . ARG B 1 239 ? -10.305 -19.234 -10.305 1 98.5 239 ARG B O 1
ATOM 4007 N N . VAL B 1 240 ? -10.734 -18.375 -8.281 1 98.81 240 VAL B N 1
ATOM 4008 C CA . VAL B 1 240 ? -9.445 -17.703 -8.156 1 98.81 240 VAL B CA 1
ATOM 4009 C C . VAL B 1 240 ? -8.484 -18.594 -7.359 1 98.81 240 VAL B C 1
ATOM 4011 O O . VAL B 1 240 ? -8.844 -19.125 -6.312 1 98.81 240 VAL B O 1
ATOM 4014 N N . LEU B 1 241 ? -7.297 -18.75 -7.863 1 98.88 241 LEU B N 1
ATOM 4015 C CA . LEU B 1 241 ? -6.309 -19.672 -7.305 1 98.88 241 LEU B CA 1
ATOM 4016 C C . LEU B 1 241 ? -5.094 -18.906 -6.785 1 98.88 241 LEU B C 1
ATOM 4018 O O . LEU B 1 241 ? -4.172 -18.594 -7.551 1 98.88 241 LEU B O 1
ATOM 4022 N N . PRO B 1 242 ? -5.039 -18.562 -5.523 1 98.62 242 PRO B N 1
ATOM 4023 C CA . PRO B 1 242 ? -3.865 -17.922 -4.926 1 98.62 242 PRO B CA 1
ATOM 4024 C C . PRO B 1 242 ? -2.768 -18.906 -4.57 1 98.62 242 PRO B C 1
ATOM 4026 O O . PRO B 1 242 ? -3.053 -20.094 -4.324 1 98.62 242 PRO B O 1
ATOM 4029 N N . PHE B 1 243 ? -1.539 -18.406 -4.488 1 98.56 243 PHE B N 1
ATOM 4030 C CA . PHE B 1 243 ? -0.418 -19.312 -4.262 1 98.56 243 PHE B CA 1
ATOM 4031 C C . PHE B 1 243 ? -0 -19.297 -2.795 1 98.56 243 PHE B C 1
ATOM 4033 O O . PHE B 1 243 ? 0.74 -20.172 -2.346 1 98.56 243 PHE B O 1
ATOM 4040 N N . HIS B 1 244 ? -0.472 -18.281 -2.072 1 98.38 244 HIS B N 1
ATOM 4041 C CA . HIS B 1 244 ? -0.033 -18.141 -0.689 1 98.38 244 HIS B CA 1
ATOM 4042 C C . HIS B 1 244 ? -1.199 -18.297 0.28 1 98.38 244 HIS B C 1
ATOM 4044 O O . HIS B 1 244 ? -1.221 -17.656 1.34 1 98.38 244 HIS B O 1
ATOM 4050 N N . GLU B 1 245 ? -2.16 -19.125 -0.09 1 97.69 245 GLU B N 1
ATOM 4051 C CA . GLU B 1 245 ? -3.387 -19.266 0.687 1 97.69 245 GLU B CA 1
ATOM 4052 C C . GLU B 1 245 ? -3.619 -20.719 1.072 1 97.69 245 GLU B C 1
ATOM 4054 O O . GLU B 1 245 ? -3.91 -21.562 0.213 1 97.69 245 GLU B O 1
ATOM 4059 N N . ALA B 1 246 ? -3.65 -20.984 2.318 1 97 246 ALA B N 1
ATOM 4060 C CA . ALA B 1 246 ? -3.857 -22.344 2.811 1 97 246 ALA B CA 1
ATOM 4061 C C . ALA B 1 246 ? -5.305 -22.781 2.613 1 97 246 ALA B C 1
ATOM 4063 O O . ALA B 1 246 ? -5.598 -23.984 2.586 1 97 246 ALA B O 1
ATOM 4064 N N . GLY B 1 247 ? -6.199 -21.828 2.498 1 96.88 247 GLY B N 1
ATOM 4065 C CA . GLY B 1 247 ? -7.594 -22.141 2.25 1 96.88 247 GLY B CA 1
ATOM 4066 C C . GLY B 1 247 ? -7.805 -22.984 1.007 1 96.88 247 GLY B C 1
ATOM 4067 O O . GLY B 1 247 ? -8.867 -23.578 0.827 1 96.88 247 GLY B O 1
ATOM 4068 N N . VAL B 1 248 ? -6.859 -23.062 0.155 1 97.94 248 VAL B N 1
ATOM 4069 C CA . VAL B 1 248 ? -6.941 -23.859 -1.069 1 97.94 248 VAL B CA 1
ATOM 4070 C C . VAL B 1 248 ? -7.086 -25.328 -0.719 1 97.94 248 VAL B C 1
ATOM 4072 O O . VAL B 1 248 ? -7.797 -26.078 -1.404 1 97.94 248 VAL B O 1
ATOM 4075 N N . TRP B 1 249 ? -6.492 -25.766 0.429 1 97.19 249 TRP B N 1
ATOM 4076 C CA . TRP B 1 249 ? -6.57 -27.172 0.821 1 97.19 249 TRP B CA 1
ATOM 4077 C C . TRP B 1 249 ? -7.996 -27.547 1.221 1 97.19 249 TRP B C 1
ATOM 4079 O O . TRP B 1 249 ? -8.383 -28.703 1.146 1 97.19 249 TRP B O 1
ATOM 4089 N N . ASP B 1 250 ? -8.727 -26.578 1.688 1 96.19 250 ASP B N 1
ATOM 4090 C CA . ASP B 1 250 ? -10.094 -26.812 2.139 1 96.19 250 ASP B CA 1
ATOM 4091 C C . ASP B 1 250 ? -11.086 -26.688 0.978 1 96.19 250 ASP B C 1
ATOM 4093 O O . ASP B 1 250 ? -12.141 -27.328 0.993 1 96.19 250 ASP B O 1
ATOM 4097 N N . ARG B 1 251 ? -10.727 -25.984 0.002 1 97.12 251 ARG B N 1
ATOM 4098 C CA . ARG B 1 251 ? -11.68 -25.656 -1.059 1 97.12 251 ARG B CA 1
ATOM 4099 C C . ARG B 1 251 ? -11.648 -26.719 -2.16 1 97.12 251 ARG B C 1
ATOM 4101 O O . ARG B 1 251 ? -12.609 -26.859 -2.916 1 97.12 251 ARG B O 1
ATOM 4108 N N . PHE B 1 252 ? -10.562 -27.375 -2.246 1 97.62 252 PHE B N 1
ATOM 4109 C CA . PHE B 1 252 ? -10.398 -28.375 -3.297 1 97.62 252 PHE B CA 1
ATOM 4110 C C . PHE B 1 252 ? -9.961 -29.703 -2.711 1 97.62 252 PHE B C 1
ATOM 4112 O O . PHE B 1 252 ? -9.359 -29.75 -1.637 1 97.62 252 PHE B O 1
ATOM 4119 N N . PRO B 1 253 ? -10.305 -30.828 -3.42 1 97.5 253 PRO B N 1
ATOM 4120 C CA . PRO B 1 253 ? -9.664 -32.094 -2.996 1 97.5 253 PRO B CA 1
ATOM 4121 C C . PRO B 1 253 ? -8.148 -31.953 -2.867 1 97.5 253 PRO B C 1
ATOM 4123 O O . PRO B 1 253 ? -7.492 -31.391 -3.756 1 97.5 253 PRO B O 1
ATOM 4126 N N . SER B 1 254 ? -7.582 -32.375 -1.701 1 98.06 254 SER B N 1
ATOM 4127 C CA . SER B 1 254 ? -6.164 -32.156 -1.429 1 98.06 254 SER B CA 1
ATOM 4128 C C . SER B 1 254 ? -5.562 -33.344 -0.691 1 98.06 254 SER B C 1
ATOM 4130 O O . SER B 1 254 ? -6.293 -34.188 -0.135 1 98.06 254 SER B O 1
ATOM 4132 N N . ALA B 1 255 ? -4.316 -33.469 -0.798 1 97.62 255 ALA B N 1
ATOM 4133 C CA . ALA B 1 255 ? -3.535 -34.438 -0.053 1 97.62 255 ALA B CA 1
ATOM 4134 C C . ALA B 1 255 ? -2.344 -33.781 0.642 1 97.62 255 ALA B C 1
ATOM 4136 O O . ALA B 1 255 ? -1.869 -32.719 0.211 1 97.62 255 ALA B O 1
ATOM 4137 N N . THR B 1 256 ? -1.937 -34.406 1.735 1 97.31 256 THR B N 1
ATOM 4138 C CA . THR B 1 256 ? -0.748 -34 2.475 1 97.31 256 THR B CA 1
ATOM 4139 C C . THR B 1 256 ? 0.338 -35.062 2.391 1 97.31 256 THR B C 1
ATOM 4141 O O . THR B 1 256 ? 0.08 -36.219 2.654 1 97.31 256 THR B O 1
ATOM 4144 N N . TRP B 1 257 ? 1.449 -34.625 1.998 1 96.69 257 TRP B N 1
ATOM 4145 C CA . TRP B 1 257 ? 2.57 -35.562 1.91 1 96.69 257 TRP B CA 1
ATOM 4146 C C . TRP B 1 257 ? 3.232 -35.75 3.271 1 96.69 257 TRP B C 1
ATOM 4148 O O . TRP B 1 257 ? 2.869 -35.062 4.242 1 96.69 257 TRP B O 1
ATOM 4158 N N . ASP B 1 258 ? 4.195 -36.656 3.406 1 95.62 258 ASP B N 1
ATOM 4159 C CA . ASP B 1 258 ? 4.82 -37.062 4.664 1 95.62 258 ASP B CA 1
ATOM 4160 C C . ASP B 1 258 ? 5.52 -35.875 5.328 1 95.62 258 ASP B C 1
ATOM 4162 O O . ASP B 1 258 ? 5.59 -35.781 6.559 1 95.62 258 ASP B O 1
ATOM 4166 N N . ASP B 1 259 ? 5.922 -34.938 4.578 1 95.81 259 ASP B N 1
ATOM 4167 C CA . ASP B 1 259 ? 6.656 -33.812 5.148 1 95.81 259 ASP B CA 1
ATOM 4168 C C . ASP B 1 259 ? 5.711 -32.656 5.492 1 95.81 259 ASP B C 1
ATOM 4170 O O . ASP B 1 259 ? 6.16 -31.578 5.875 1 95.81 259 ASP B O 1
ATOM 4174 N N . GLY B 1 260 ? 4.508 -32.875 5.23 1 95.94 260 GLY B N 1
ATOM 4175 C CA . GLY B 1 260 ? 3.521 -31.875 5.633 1 95.94 260 GLY B CA 1
ATOM 4176 C C . GLY B 1 260 ? 3.125 -30.938 4.508 1 95.94 260 GLY B C 1
ATOM 4177 O O . GLY B 1 260 ? 2.238 -30.109 4.676 1 95.94 260 GLY B O 1
ATOM 4178 N N . LEU B 1 261 ? 3.771 -31.062 3.344 1 98.19 261 LEU B N 1
ATOM 4179 C CA . LEU B 1 261 ? 3.426 -30.234 2.195 1 98.19 261 LEU B CA 1
ATOM 4180 C C . LEU B 1 261 ? 2.184 -30.766 1.491 1 98.19 261 LEU B C 1
ATOM 4182 O O . LEU B 1 261 ? 1.884 -31.953 1.575 1 98.19 261 LEU B O 1
ATOM 4186 N N . HIS B 1 262 ? 1.495 -29.859 0.819 1 98.44 262 HIS B N 1
ATOM 4187 C CA . HIS B 1 262 ? 0.179 -30.203 0.294 1 98.44 262 HIS B CA 1
ATOM 4188 C C . HIS B 1 262 ? 0.164 -30.156 -1.229 1 98.44 262 HIS B C 1
ATOM 4190 O O . HIS B 1 262 ? 1.031 -29.531 -1.846 1 98.44 262 HIS B O 1
ATOM 4196 N N . VAL B 1 263 ? -0.817 -30.891 -1.782 1 98.62 263 VAL B N 1
ATOM 4197 C CA . VAL B 1 263 ? -1.231 -30.734 -3.174 1 98.62 263 VAL B CA 1
ATOM 4198 C C . VAL B 1 263 ? -2.75 -30.609 -3.248 1 98.62 263 VAL B C 1
ATOM 4200 O O . VAL B 1 263 ? -3.479 -31.297 -2.539 1 98.62 263 VAL B O 1
ATOM 4203 N N . ALA B 1 264 ? -3.18 -29.656 -4.031 1 98.5 264 ALA B N 1
ATOM 4204 C CA . ALA B 1 264 ? -4.605 -29.5 -4.316 1 98.5 264 ALA B CA 1
ATOM 4205 C C . ALA B 1 264 ? -4.91 -29.828 -5.773 1 98.5 264 ALA B C 1
ATOM 4207 O O . ALA B 1 264 ? -4.16 -29.438 -6.672 1 98.5 264 ALA B O 1
ATOM 4208 N N . GLU B 1 265 ? -5.961 -30.578 -5.98 1 98.25 265 GLU B N 1
ATOM 4209 C CA . GLU B 1 265 ? -6.457 -30.922 -7.312 1 98.25 265 GLU B CA 1
ATOM 4210 C C . GLU B 1 265 ? -7.668 -30.062 -7.68 1 98.25 265 GLU B C 1
ATOM 4212 O O . GLU B 1 265 ? -8.797 -30.406 -7.32 1 98.25 265 GLU B O 1
ATOM 4217 N N . VAL B 1 266 ? -7.438 -29.078 -8.477 1 98 266 VAL B N 1
ATOM 4218 C CA . VAL B 1 266 ? -8.438 -28.047 -8.781 1 98 266 VAL B CA 1
ATOM 4219 C C . VAL B 1 266 ? -9.398 -28.578 -9.844 1 98 266 VAL B C 1
ATOM 4221 O O . VAL B 1 266 ? -10.609 -28.344 -9.766 1 98 266 VAL B O 1
ATOM 4224 N N . SER B 1 267 ? -8.812 -29.156 -10.812 1 96.94 267 SER B N 1
ATOM 4225 C CA . SER B 1 267 ? -9.547 -29.766 -11.914 1 96.94 267 SER B CA 1
ATOM 4226 C C . SER B 1 267 ? -8.828 -31 -12.445 1 96.94 267 SER B C 1
ATOM 4228 O O . SER B 1 267 ? -7.598 -31.062 -12.438 1 96.94 267 SER B O 1
ATOM 4230 N N . LEU B 1 268 ? -9.617 -31.969 -12.922 1 95.56 268 LEU B N 1
ATOM 4231 C CA . LEU B 1 268 ? -9.062 -33.188 -13.508 1 95.56 268 LEU B CA 1
ATOM 4232 C C . LEU B 1 268 ? -9.711 -33.469 -14.852 1 95.56 268 LEU B C 1
ATOM 4234 O O . LEU B 1 268 ? -10.906 -33.781 -14.914 1 95.56 268 LEU B O 1
ATOM 4238 N N . ALA B 1 269 ? -8.867 -33.344 -15.852 1 92.5 269 ALA B N 1
ATOM 4239 C CA . ALA B 1 269 ? -9.328 -33.656 -17.203 1 92.5 269 ALA B CA 1
ATOM 4240 C C . ALA B 1 269 ? -9.117 -35.125 -17.531 1 92.5 269 ALA B C 1
ATOM 4242 O O . ALA B 1 269 ? -8.336 -35.812 -16.859 1 92.5 269 ALA B O 1
ATOM 4243 N N . GLY B 1 270 ? -9.812 -35.562 -18.547 1 87.44 270 GLY B N 1
ATOM 4244 C CA . GLY B 1 270 ? -9.68 -36.938 -18.984 1 87.44 270 GLY B CA 1
ATOM 4245 C C . GLY B 1 270 ? -8.258 -37.312 -19.375 1 87.44 270 GLY B C 1
ATOM 4246 O O . GLY B 1 270 ? -7.562 -36.5 -20.016 1 87.44 270 GLY B O 1
ATOM 4247 N N . GLY B 1 271 ? -7.809 -38.5 -18.922 1 88.62 271 GLY B N 1
ATOM 4248 C CA . GLY B 1 271 ? -6.5 -39 -19.312 1 88.62 271 GLY B CA 1
ATOM 4249 C C . GLY B 1 271 ? -5.43 -38.781 -18.266 1 88.62 271 GLY B C 1
ATOM 4250 O O . GLY B 1 271 ? -4.316 -39.281 -18.391 1 88.62 271 GLY B O 1
ATOM 4251 N N . HIS B 1 272 ? -5.738 -37.969 -17.297 1 93.12 272 HIS B N 1
ATOM 4252 C CA . HIS B 1 272 ? -4.789 -37.75 -16.219 1 93.12 272 HIS B CA 1
ATOM 4253 C C . HIS B 1 272 ? -5.223 -38.469 -14.945 1 93.12 272 HIS B C 1
ATOM 4255 O O . HIS B 1 272 ? -6.418 -38.688 -14.719 1 93.12 272 HIS B O 1
ATOM 4261 N N . VAL B 1 273 ? -4.344 -38.812 -14.172 1 91.75 273 VAL B N 1
ATOM 4262 C CA . VAL B 1 273 ? -4.602 -39.594 -12.953 1 91.75 273 VAL B CA 1
ATOM 4263 C C . VAL B 1 273 ? -4.695 -38.625 -11.766 1 91.75 273 VAL B C 1
ATOM 4265 O O . VAL B 1 273 ? -3.904 -37.688 -11.648 1 91.75 273 VAL B O 1
ATOM 4268 N N . SER B 1 274 ? -5.668 -38.906 -10.93 1 95.75 274 SER B N 1
ATOM 4269 C CA . SER B 1 274 ? -5.805 -38.125 -9.703 1 95.75 274 SER B CA 1
ATOM 4270 C C . SER B 1 274 ? -4.609 -38.312 -8.781 1 95.75 274 SER B C 1
ATOM 4272 O O . SER B 1 274 ? -4.098 -39.438 -8.656 1 95.75 274 SER B O 1
ATOM 4274 N N . VAL B 1 275 ? -4.207 -37.25 -8.094 1 94.19 275 VAL B N 1
ATOM 4275 C CA . VAL B 1 275 ? -3.08 -37.344 -7.168 1 94.19 275 VAL B CA 1
ATOM 4276 C C . VAL B 1 275 ? -3.586 -37.25 -5.73 1 94.19 275 VAL B C 1
ATOM 4278 O O . VAL B 1 275 ? -2.789 -37.188 -4.793 1 94.19 275 VAL B O 1
ATOM 4281 N N . VAL B 1 276 ? -4.82 -37.062 -5.543 1 95 276 VAL B N 1
ATOM 4282 C CA . VAL B 1 276 ? -5.402 -36.938 -4.211 1 95 276 VAL B CA 1
ATOM 4283 C C . VAL B 1 276 ? -6.262 -38.156 -3.898 1 95 276 VAL B C 1
ATOM 4285 O O . VAL B 1 276 ? -6.789 -38.812 -4.809 1 95 276 VAL B O 1
ATOM 4288 N N . PRO B 1 277 ? -6.301 -38.562 -2.52 1 83.12 277 PRO B N 1
ATOM 4289 C CA . PRO B 1 277 ? -7.129 -39.719 -2.141 1 83.12 277 PRO B CA 1
ATOM 4290 C C . PRO B 1 277 ? -8.609 -39.5 -2.449 1 83.12 277 PRO B C 1
ATOM 4292 O O . PRO B 1 277 ? -9.094 -38.375 -2.416 1 83.12 277 PRO B O 1
ATOM 4295 N N . SER B 1 278 ? -9.289 -40.562 -2.951 1 71.44 278 SER B N 1
ATOM 4296 C CA . SER B 1 278 ? -10.719 -40.531 -3.221 1 71.44 278 SER B CA 1
ATOM 4297 C C . SER B 1 278 ? -11.523 -40.312 -1.939 1 71.44 278 SER B C 1
ATOM 4299 O O . SER B 1 278 ? -11.141 -40.812 -0.878 1 71.44 278 SER B O 1
ATOM 4301 N N . GLY B 1 279 ? -11.906 -39.062 -1.636 1 54.53 279 GLY B N 1
ATOM 4302 C CA . GLY B 1 279 ? -12.742 -38.938 -0.454 1 54.53 279 GLY B CA 1
ATOM 4303 C C . GLY B 1 279 ? -13.672 -40.094 -0.235 1 54.53 279 GLY B C 1
ATOM 4304 O O . GLY B 1 279 ? -13.82 -40.969 -1.113 1 54.53 279 GLY B O 1
ATOM 4305 N N . PRO B 1 280 ? -14.086 -40.469 1.053 1 47.88 280 PRO B N 1
ATOM 4306 C CA . PRO B 1 280 ? -15.062 -41.562 1.213 1 47.88 280 PRO B CA 1
ATOM 4307 C C . PRO B 1 280 ? -16.219 -41.469 0.217 1 47.88 280 PRO B C 1
ATOM 4309 O O . PRO B 1 280 ? -16.781 -40.375 0.023 1 47.88 280 PRO B O 1
ATOM 4312 N N . GLY B 1 281 ? -16.125 -42 -0.954 1 40.72 281 GLY B N 1
ATOM 4313 C CA . GLY B 1 281 ? -17.266 -42.125 -1.841 1 40.72 281 GLY B CA 1
ATOM 4314 C C . GLY B 1 281 ? -18.578 -42.312 -1.1 1 40.72 281 GLY B C 1
ATOM 4315 O O . GLY B 1 281 ? -18.656 -43 -0.098 1 40.72 281 GLY B O 1
ATOM 4316 N N . THR B 1 282 ? -19.438 -41.281 -1.035 1 35.97 282 THR B N 1
ATOM 4317 C CA . THR B 1 282 ? -20.797 -41.688 -0.649 1 35.97 282 THR B CA 1
ATOM 4318 C C . THR B 1 282 ? -21.234 -42.938 -1.394 1 35.97 282 THR B C 1
ATOM 4320 O O . THR B 1 282 ? -21.219 -42.969 -2.625 1 35.97 282 THR B O 1
ATOM 4323 N N . GLY B 1 283 ? -20.844 -44.125 -0.896 1 29.72 283 GLY B N 1
ATOM 4324 C CA . GLY B 1 283 ? -21.578 -45.281 -1.36 1 29.72 283 GLY B CA 1
ATOM 4325 C C . GLY B 1 283 ? -22.969 -44.938 -1.874 1 29.72 283 GLY B C 1
ATOM 4326 O O . GLY B 1 283 ? -23.625 -44.031 -1.347 1 29.72 283 GLY B O 1
ATOM 4327 N N . SER B 1 284 ? -23.266 -45.281 -3.168 1 25.84 284 SER B N 1
ATOM 4328 C CA . SER B 1 284 ? -24.672 -45.281 -3.555 1 25.84 284 SER B CA 1
ATOM 4329 C C . SER B 1 284 ? -25.562 -45.781 -2.42 1 25.84 284 SER B C 1
ATOM 4331 O O . SER B 1 284 ? -25.203 -46.719 -1.72 1 25.84 284 SER B O 1
#

Radius of gyration: 26.33 Å; Cα contacts (8 Å, |Δi|>4): 1326; chains: 2; bounding box: 52×85×58 Å

Solvent-accessible surface area (backbone atoms only — not comparable to full-atom values): 29098 Å² total; per-residue (Å²): 113,77,45,23,32,33,44,40,38,31,30,36,38,48,44,36,44,43,35,42,48,26,42,68,37,64,75,66,53,62,37,60,32,38,38,33,32,32,42,41,32,44,97,88,45,32,33,28,40,30,38,19,43,73,56,64,71,55,54,51,51,49,28,72,72,33,41,63,61,49,79,45,48,42,63,60,52,41,41,75,73,74,38,57,47,78,58,29,48,31,33,41,38,33,46,60,34,29,62,31,43,46,32,56,81,69,28,81,65,25,36,38,36,35,39,38,54,35,55,55,50,47,58,54,47,68,73,45,63,72,39,52,45,77,73,51,73,59,42,35,84,61,48,70,61,54,47,74,74,47,62,55,46,69,36,84,56,70,45,63,92,44,93,56,32,35,39,40,66,38,61,33,21,39,33,66,20,19,26,31,42,32,40,68,82,49,36,32,38,35,37,72,67,30,42,42,69,39,33,62,36,9,90,82,65,75,43,33,43,34,41,61,26,53,45,40,18,16,38,54,53,33,50,55,49,50,53,52,54,34,57,67,42,74,62,43,70,84,33,50,43,45,38,39,32,59,64,49,53,77,74,28,60,42,35,69,48,95,86,66,43,40,38,24,50,73,38,81,19,90,94,60,78,82,86,44,75,80,65,87,66,78,72,129,116,78,45,24,32,35,43,40,37,33,30,36,36,47,44,38,42,41,34,39,50,26,41,68,37,64,77,68,50,64,39,60,31,38,38,33,32,33,41,41,32,43,96,88,47,32,31,28,39,30,39,19,44,71,56,62,70,55,55,51,50,49,28,72,72,31,40,62,61,48,77,44,48,43,62,60,51,41,41,74,72,73,39,56,50,78,60,29,48,32,34,41,39,31,46,61,34,29,60,29,44,47,32,55,82,69,28,82,64,26,36,37,37,36,39,37,54,33,54,55,50,46,59,54,48,68,74,47,63,75,40,51,44,79,74,52,72,59,40,35,83,60,48,69,60,52,47,72,75,47,59,54,45,70,36,83,57,70,46,65,92,44,96,55,33,35,38,40,66,38,60,33,22,38,32,67,18,18,25,31,42,31,41,68,83,48,36,31,39,36,37,71,68,30,42,42,68,41,33,62,36,9,88,83,67,74,43,34,44,34,43,60,25,52,44,40,17,16,36,53,51,32,50,55,48,51,53,51,54,34,57,66,43,74,62,42,70,83,34,50,43,45,38,38,31,60,65,50,53,75,74,26,60,42,35,69,47,97,87,67,42,41,37,25,49,75,38,81,19,88,94,61,79,82,86,44,74,79,64,86,67,78,71,130

Foldseek 3Di:
DQKWKKKWFFKKFAFQFPCQFFDPDPGDGGGIWTQIKMWIDGPQATEIEFQFADDVVVVVVSCVVRNDMGGHHSQVRCVLQPDHLQRHAEYEYQAFFCGGHHCVVVRQNYEYEFAPQRVVVQVVLVPDDPVSCLQHVRGDPCRVVVCVVHHYDHDHAWDDPDVQKIWGFLAQAQHRTGIWIGGNLAAIARESLHQELCQQCPPVSPRPHTGRNRGRGDSVSSVVVSVVVCVSNVNDSLRYDYRTYPCQVVSAQKDADPVGIMMGTSDDDPPGDDSHDDPPPPDD/DQKWKKKWFFKKFAFQFPCQFFDPDPGPGGGIWTQIKMWIDGPQATEIEFQFADDVVVVVVSCVVRNDMGGHHSQVRCVLQPDHLQRHAEYEYQAFFCGGHHCVVVRQNYEYEFAPQRVVVQVVQVPDDPVSCLQHVRGDVCRVVVCVVHHYDHDHAWDDPDVQKIWGFLAQAQHRTGIWIGGNLAAIARESLHQELCQQCPPVSPRPHTGRNRGRGDSVSSVVVSVVVCVSNVNDSLRYDYRTYPCQVVSAQKDADPVGIMMGTSDDDPPGDDSHDDPPPPDD

InterPro domains:
  IPR001279 Metallo-beta-lactamase [PF00753] (39-224)
  IPR001279 Metallo-beta-lactamase [SM00849] (34-244)
  IPR036866 Ribonuclease Z/Hydroxyacylglutathione hydrolase-like [G3DSA:3.60.15.10] (3-257)
  IPR036866 Ribonuclease Z/Hydroxyacylglutathione hydrolase-like [SSF56281] (24-248)
  IPR051013 N-acyl homoserine lactonase-like [PTHR42978] (16-208)